Protein AF-A0A6P0RDL8-F1 (afdb_monomer)

pLDDT: mean 87.07, std 11.77, range [29.08, 98.12]

Foldseek 3Di:
DDFDDWDWDKDQLLVLLVCLLLVQEWEFPLDDAAADDQVNLLVLLLCLLVLHAPAAWEKEKAWPVDGLGHTDRQPLHPDHRPDHTMHIYTLPDSNVSNSLCCQQVVRQDPHVPDPGGKWKKFFLVCLVVVNSSPGIDIDGPVPPPVVVVVVVCVVVVRMDTSNCLSDPVSVCCCLPPVPVPDDPVSSVSVVVSSCSNRRNIHTYGYGYNPDDPVVSVVVSQVVCPVPDGRDLQSLLCGQLVVLVANSVVLVVVLCVPPVQLCVLDDSLLLLLLLQLLVLHQSDSVSSNVVSNPDHNVVVVVSSVLSSVLLVVLVCCCVQVQVLVHSVLPLDSLVSSLSSNLVSLCVVVVHDPQLVLLSLLVVLLCLQVVVCPPPNRVSSNVCSVQSSCVSVVNDAHDPSLQPDQLVVGDQLDPSSQSRVQSVLSNLQQAALQQLHRDPQVQWDWAFLQHCVVVVVDPSSVGSLRIHTHHPVLCVVCPNDQLLVSVVNSCVSVVVDVVSSQVNVVSRQQHPQLSVCSNVSNPVSNSVSSSVSSSVVSCVSNVSNHAPVPPPDDDDDDAWEKEAEFCADPPGASLRCCCPACVPVQKDFAFPPAPCLQVDAQQHKYWYAGPPAATFKIWGWHGRFDQDQDPSDDPCVRGRGMTGTPDMDGRSVHAQDPDPVLLVQFPVCPPPPDPVDDCVVHVGMDTGDPSNRCSRHVVPVRD

Sequence (701 aa):
MFLESPEANPKILLDIIKSAVAGKVVIPDFQRSFVWKKDDIQDLLTSLLQGYFIGIFLMLDTPRKNPMFPFRSVEGMTEKPNVTETVTLVLDGQQRITSLYYALYEPNQPLKGAKNPYRFYLVLESVLDNDLESAVIGISERDSRRRKEYDELVKQHKALPFSLLRDSGTFNKWLYREQNIWGDKEQELLVNIYNRLDKFMVPVISLSSETREEDIVNIFERINRTGLSLSLFDLAVAKLYKKGVKLRDLWDKVQNNYQQVTALIKPEFLLRLIALRQGKEPKKGNLLRMTGEIEGELFEKLWHEAVNSIVTAYQRLVNVYGAFDSRWIPYTTLIIPLAALLNKINRVSAGAEAYQKLDCWYWGCILGQRYENAVDSKIYNDFQNIGRWIDNQGNPPEWLQKLSVQSFDLKAETLYKGLMGLIACEGSKDFLTGQPAEINKCQDDHIFPKSRYQKYDFVNSILNRTLISQATNRCKTNKLPADFLDDCLAKHGGNEEQLLETLASHFIDENGYAAMQNNDFISFINSRQKVMQKKLQEIVSLAEPIEQLEAVSEDEVTYWLTPVAANEERSASEQIKFLVGEEKIYAFGDKTPGRKSIKSGDNICFYASGKGIVAHALVKSKPEKSTHPKIFNSDRYPWVFELEKPCLYLDNPVVLDEDLRNKLDAFLGRGDRSTWSWFVQVTRKISANDFIVLTRDFYKV

Mean predicted aligned error: 16.88 Å

Nearest PDB structures (foldseek):
  6gv1-assembly1_A  TM=1.331E-01  e=5.893E+00  Escherichia coli K-12

Secondary structure (DSSP, 8-state):
-PPPPPEEEEEEHHHHHHHHHTTSEEEETTSPPP---HHHHHHHHHHHHHT-----EEEEEEETTS-SS-EEPPTT--SPP--SSEEEEEEE-HHHHHHHHHHHH--S-PPTT-SS-EEEEEEHHHHHTT--SSSEEEEETT-HHHHHHHHHHHHTTSEEEGGGGSSHHHHHHIIIIII----HHHHHHHHHHHHHHHT-EEEEEEEPTTS-HHHHHHHHHHHTTSSSPPPHHHHHHHHHHTTT--HHHHHHHHHHH-HHHHTT--THHHHHHHHHHTT----HHHHHHHHHHS-HHHHHHHHHHHHHHHHHHHHHHHHTS---SGGG-S-GGGHHHHHHHHHHHHHTT--HHHHHHHHHHHHHHHHTTTTSSSHHHHHHHHHHHHHHHHTTSSPPPHHHHT--GGGS-TTSGGGHHHHHHHHHHTT-B-TTT-SBP-GGG-EEEESS-HHHHTTSTTTTSGGGEEEE-HHHHHHHTT--HHHHHHHHHHHTTT-HHHHHHHHHTTT--HHHHHHHHTT-HHHHHHHHHHHHHHHHHHHHGGGS-GGGG---S-----EEEEEE---SS--HHHHHIIIIIIS-EEEE-TT-TTTTT--TT-EEEEEETTTEEEEEEEE-S--EE---TTSTTTTT--EEEEEEEEEE-SSS-B---HHHHTT-GGGTT-S--S--HHHHSS-EEE-HHHHHHHTTTTT--

Radius of gyration: 38.35 Å; Cα contacts (8 Å, |Δi|>4): 1085; chains: 1; bounding box: 101×65×87 Å

Solvent-accessible surface area (backbone atoms only — not comparable to full-atom values): 38273 Å² total; per-residue (Å²): 132,82,79,79,79,71,50,76,48,71,39,46,50,53,58,52,46,54,31,31,75,54,34,36,32,30,32,38,60,38,54,78,75,78,68,64,42,68,66,60,42,35,54,50,55,33,32,38,68,72,69,50,88,87,64,63,31,33,33,35,50,33,42,59,91,67,43,90,60,63,64,38,68,50,76,67,62,87,76,77,57,82,60,88,56,64,30,32,34,40,74,37,50,56,64,60,50,37,42,50,46,40,38,32,66,53,38,97,47,48,44,53,95,46,93,44,25,53,48,35,33,38,35,42,61,34,51,76,71,67,38,50,83,78,12,50,47,73,44,47,70,75,44,60,66,62,47,54,51,49,56,48,31,38,74,68,71,39,31,43,56,36,48,42,69,67,42,69,67,55,34,50,45,42,58,70,70,70,57,79,74,71,53,73,68,57,47,50,52,53,50,51,51,49,45,39,49,64,64,29,67,34,46,28,34,46,46,62,72,82,59,52,66,70,54,52,53,49,52,50,57,59,65,29,68,87,51,88,59,82,51,72,54,32,59,40,34,54,52,28,41,83,46,75,31,62,53,64,64,57,46,53,52,45,43,72,77,36,49,78,58,50,75,60,52,58,77,51,51,46,53,33,39,42,28,47,77,71,76,35,58,48,42,73,70,50,48,52,50,47,44,69,69,53,56,30,72,61,45,53,53,45,47,55,53,30,51,55,23,41,53,53,31,51,50,42,38,32,76,68,47,26,26,74,45,75,86,33,46,75,55,69,72,58,45,42,42,45,11,54,49,51,46,53,41,61,73,70,66,57,58,70,67,40,52,50,51,50,49,20,51,52,52,44,38,54,77,66,53,54,67,80,59,69,45,50,64,49,41,41,51,44,47,53,43,52,47,28,31,52,69,71,59,62,65,63,50,69,75,55,45,69,58,57,60,85,77,57,69,69,56,43,74,85,47,33,34,51,52,51,7,51,35,50,56,57,53,26,25,20,72,48,74,58,41,73,46,63,69,90,68,38,39,86,43,49,65,58,26,52,94,81,42,66,90,42,93,57,45,82,14,48,66,30,46,47,67,32,39,61,69,50,49,68,71,43,69,74,44,53,36,31,66,42,48,53,55,25,30,58,58,47,75,65,35,59,68,62,44,47,57,25,40,41,21,65,40,32,49,72,66,20,49,54,16,30,61,68,60,35,63,67,57,23,39,55,38,25,46,52,49,48,40,51,56,51,39,66,49,37,47,82,33,46,53,80,64,69,79,80,77,82,80,95,68,88,71,48,30,36,42,33,53,41,72,59,58,100,88,39,51,30,62,56,46,43,48,44,35,39,62,73,64,27,30,53,65,35,39,93,81,52,55,66,50,85,74,47,41,55,68,18,38,40,33,36,30,28,79,99,57,22,30,32,35,37,31,36,27,60,38,47,50,39,87,47,80,45,98,89,44,85,65,19,89,62,29,27,31,37,27,40,43,41,82,60,48,77,31,74,93,63,42,46,56,80,47,72,74,54,46,72,72,26,68,94,49,64,94,54,91,70,71,88,76,53,64,82,73,53,72,48,46,41,80,49,51,70,65,38,50,36,70,60,52,76,47,70,90,66,87

Structure (mmCIF, N/CA/C/O backbone):
data_AF-A0A6P0RDL8-F1
#
_entry.id   AF-A0A6P0RDL8-F1
#
loop_
_atom_site.group_PDB
_atom_site.id
_atom_site.type_symbol
_atom_site.label_atom_id
_atom_site.label_alt_id
_atom_site.label_comp_id
_atom_site.label_asym_id
_atom_site.label_entity_id
_atom_site.label_seq_id
_atom_site.pdbx_PDB_ins_code
_atom_site.Cartn_x
_atom_site.Cartn_y
_atom_site.Cartn_z
_atom_site.occupancy
_atom_site.B_iso_or_equiv
_atom_site.auth_seq_id
_atom_site.auth_comp_id
_atom_site.auth_asym_id
_atom_site.auth_atom_id
_atom_site.pdbx_PDB_model_num
ATOM 1 N N . MET A 1 1 ? -2.906 25.345 34.191 1.00 40.75 1 MET A N 1
ATOM 2 C CA . MET A 1 1 ? -3.695 24.484 35.092 1.00 40.75 1 MET A CA 1
ATOM 3 C C . MET A 1 1 ? -3.100 23.093 34.988 1.00 40.75 1 MET A C 1
ATOM 5 O O . MET A 1 1 ? -2.951 22.618 33.868 1.00 40.75 1 MET A O 1
ATOM 9 N N . PHE A 1 2 ? -2.622 22.518 36.090 1.00 42.84 2 PHE A N 1
ATOM 10 C CA . PHE A 1 2 ? -2.154 21.130 36.086 1.00 42.84 2 PHE A CA 1
ATOM 11 C C . PHE A 1 2 ? -3.377 20.217 35.941 1.00 42.84 2 PHE A C 1
ATOM 13 O O . PHE A 1 2 ? -4.409 20.512 36.535 1.00 42.84 2 PHE A O 1
ATOM 20 N N . LEU A 1 3 ? -3.279 19.170 35.117 1.00 52.84 3 LEU A N 1
ATOM 21 C CA . LEU A 1 3 ? -4.309 18.132 35.032 1.00 52.84 3 LEU A CA 1
ATOM 22 C C . LEU A 1 3 ? -4.493 17.511 36.418 1.00 52.84 3 LEU A C 1
ATOM 24 O O . LEU A 1 3 ? -3.501 17.115 37.036 1.00 52.84 3 LEU A O 1
ATOM 28 N N . GLU A 1 4 ? -5.735 17.412 36.893 1.00 56.81 4 GLU A N 1
ATOM 29 C CA . GLU A 1 4 ? -6.039 16.545 38.029 1.00 56.81 4 GLU A CA 1
ATOM 30 C C . GLU A 1 4 ? -5.562 15.123 37.718 1.00 56.81 4 GLU A C 1
ATOM 32 O O . GLU A 1 4 ? -5.636 14.648 36.579 1.00 56.81 4 GLU A O 1
ATOM 37 N N . SER A 1 5 ? -5.000 14.462 38.730 1.00 59.75 5 SER A N 1
ATOM 38 C CA . SER A 1 5 ? -4.508 13.099 38.556 1.00 59.75 5 SER A CA 1
ATOM 39 C C . SER A 1 5 ? -5.693 12.170 38.273 1.00 59.75 5 SER A C 1
ATOM 41 O O . SER A 1 5 ? -6.696 12.267 38.975 1.00 59.75 5 SER A O 1
ATOM 43 N N . PRO A 1 6 ? -5.606 11.273 37.275 1.00 65.38 6 PRO A N 1
ATOM 44 C CA . PRO A 1 6 ? -6.712 10.383 36.948 1.00 65.38 6 PRO A CA 1
ATOM 45 C C . PRO A 1 6 ? -7.067 9.481 38.136 1.00 65.38 6 PRO A C 1
ATOM 47 O O . PRO A 1 6 ? -6.185 8.825 38.695 1.00 65.38 6 PRO A O 1
ATOM 50 N N . GLU A 1 7 ? -8.348 9.399 38.488 1.00 67.38 7 GLU A N 1
ATOM 51 C CA . GLU A 1 7 ? -8.821 8.492 39.535 1.00 67.38 7 GLU A CA 1
ATOM 52 C C . GLU A 1 7 ? -9.100 7.098 38.962 1.00 67.38 7 GLU A C 1
ATOM 54 O O . GLU A 1 7 ? -9.824 6.946 37.970 1.00 67.38 7 GLU A O 1
ATOM 59 N N . ALA A 1 8 ? -8.531 6.069 39.595 1.00 76.81 8 ALA A N 1
ATOM 60 C CA . ALA A 1 8 ? -8.768 4.671 39.257 1.00 76.81 8 ALA A CA 1
ATOM 61 C C . ALA A 1 8 ? -9.818 4.076 40.203 1.00 76.81 8 ALA A C 1
ATOM 63 O O . ALA A 1 8 ? -9.516 3.748 41.348 1.00 76.81 8 ALA A O 1
ATOM 64 N N . ASN A 1 9 ? -11.038 3.899 39.700 1.00 87.69 9 ASN A N 1
ATOM 65 C CA . ASN A 1 9 ? -12.157 3.344 40.452 1.00 87.69 9 ASN A CA 1
ATOM 66 C C . ASN A 1 9 ? -12.597 2.016 39.813 1.00 87.69 9 ASN A C 1
ATOM 68 O O . ASN A 1 9 ? -12.957 2.000 38.630 1.00 87.69 9 ASN A O 1
ATOM 72 N N . PRO A 1 10 ? -12.553 0.881 40.534 1.00 91.12 10 PRO A N 1
ATOM 73 C CA . PRO A 1 10 ? -13.005 -0.390 39.984 1.00 91.12 10 PRO A CA 1
ATOM 74 C C . PRO A 1 10 ? -14.516 -0.353 39.717 1.00 91.12 10 PRO A C 1
ATOM 76 O O . PRO A 1 10 ? -15.291 0.147 40.532 1.00 91.12 10 PRO A O 1
ATOM 79 N N . LYS A 1 11 ? -14.942 -0.896 38.573 1.00 94.88 11 LYS A N 1
ATOM 80 C CA . LYS A 1 11 ? -16.361 -1.065 38.218 1.00 94.88 11 LYS A CA 1
ATOM 81 C C . LYS A 1 11 ? -16.639 -2.508 37.815 1.00 94.88 11 LYS A C 1
ATOM 83 O O . LYS A 1 11 ? -15.758 -3.184 37.287 1.00 94.88 11 LYS A O 1
ATOM 88 N N . ILE A 1 12 ? -17.873 -2.961 38.028 1.00 95.75 12 ILE A N 1
ATOM 89 C CA . ILE A 1 12 ? -18.338 -4.263 37.541 1.00 95.75 12 ILE A CA 1
ATOM 90 C C . ILE A 1 12 ? -18.440 -4.212 36.014 1.00 95.75 12 ILE A C 1
ATOM 92 O O . ILE A 1 12 ? -19.086 -3.329 35.445 1.00 95.75 12 ILE A O 1
ATOM 96 N N . LEU A 1 13 ? -17.806 -5.169 35.338 1.00 95.81 13 LEU A N 1
ATOM 97 C CA . LEU A 1 13 ? -17.726 -5.195 33.881 1.00 95.81 13 LEU A CA 1
ATOM 98 C C . LEU A 1 13 ? -19.101 -5.364 33.228 1.00 95.81 13 LEU A C 1
ATOM 100 O O . LEU A 1 13 ? -19.411 -4.640 32.283 1.00 95.81 13 LEU A O 1
ATOM 104 N N . LEU A 1 14 ? -19.953 -6.257 33.745 1.00 94.81 14 LEU A N 1
ATOM 105 C CA . LEU A 1 14 ? -21.312 -6.428 33.216 1.00 94.81 14 LEU A CA 1
ATOM 106 C C . LEU A 1 14 ? -22.147 -5.147 33.309 1.00 94.81 14 LEU A C 1
ATOM 108 O O . LEU A 1 14 ? -22.946 -4.883 32.412 1.00 94.81 14 LEU A O 1
ATOM 112 N N . ASP A 1 15 ? -21.941 -4.313 34.327 1.00 95.25 15 ASP A N 1
ATOM 113 C CA . ASP A 1 15 ? -22.664 -3.046 34.459 1.00 95.25 15 ASP A CA 1
ATOM 114 C C . ASP A 1 15 ? -22.213 -2.013 33.422 1.00 95.25 15 ASP A C 1
ATOM 116 O O . ASP A 1 15 ? -23.034 -1.231 32.931 1.00 95.25 15 ASP A O 1
ATOM 120 N N . ILE A 1 16 ? -20.942 -2.053 33.005 1.00 95.44 16 ILE A N 1
ATOM 121 C CA . ILE A 1 16 ? -20.454 -1.279 31.855 1.00 95.44 16 ILE A CA 1
ATOM 122 C C . ILE A 1 16 ? -21.170 -1.739 30.578 1.00 95.44 16 ILE A C 1
ATOM 124 O O . ILE A 1 16 ? -21.634 -0.897 29.809 1.00 95.44 16 ILE A O 1
ATOM 128 N N . ILE A 1 17 ? -21.322 -3.053 30.363 1.00 94.88 17 ILE A N 1
ATOM 129 C CA . ILE A 1 17 ? -22.024 -3.592 29.184 1.00 94.88 17 ILE A CA 1
ATOM 130 C C . ILE A 1 17 ? -23.507 -3.204 29.197 1.00 94.88 17 ILE A C 1
ATOM 132 O O . ILE A 1 17 ? -24.015 -2.703 28.196 1.00 94.88 17 ILE A O 1
ATOM 136 N N . LYS A 1 18 ? -24.198 -3.358 30.333 1.00 92.75 18 LYS A N 1
ATOM 137 C CA . LYS A 1 18 ? -25.596 -2.918 30.497 1.00 92.75 18 LYS A CA 1
ATOM 138 C C . LYS A 1 18 ? -25.739 -1.415 30.243 1.00 92.75 18 LYS A C 1
ATOM 140 O O . LYS A 1 18 ? -26.684 -0.983 29.589 1.00 92.75 18 LYS A O 1
ATOM 145 N N . SER A 1 19 ? -24.777 -0.615 30.702 1.00 92.31 19 SER A N 1
ATOM 146 C CA . SER A 1 19 ? -24.741 0.829 30.442 1.00 92.31 19 SER A CA 1
ATOM 147 C C . SER A 1 19 ? -24.505 1.152 28.965 1.00 92.31 19 SER A C 1
ATOM 149 O O . SER A 1 19 ? -25.064 2.129 28.468 1.00 92.31 19 SER A O 1
ATOM 151 N N . ALA A 1 20 ? -23.730 0.336 28.247 1.00 92.25 20 ALA A N 1
ATOM 152 C CA . ALA A 1 20 ? -23.558 0.469 26.803 1.00 92.25 20 ALA A CA 1
ATOM 153 C C . ALA A 1 20 ? -24.853 0.149 26.046 1.00 92.25 20 ALA A C 1
ATOM 155 O O . ALA A 1 20 ? -25.253 0.918 25.178 1.00 92.25 20 ALA A O 1
ATOM 156 N N . VAL A 1 21 ? -25.557 -0.918 26.439 1.00 90.06 21 VAL A N 1
ATOM 157 C CA . VAL A 1 21 ? -26.873 -1.292 25.883 1.00 90.06 21 VAL A CA 1
ATOM 158 C C . VAL A 1 21 ? -27.915 -0.203 26.141 1.00 90.06 21 VAL A C 1
ATOM 160 O O . VAL A 1 21 ? -28.680 0.146 25.250 1.00 90.06 21 VAL A O 1
ATOM 163 N N . ALA A 1 22 ? -27.898 0.412 27.326 1.00 88.38 22 ALA A N 1
ATOM 164 C CA . ALA A 1 22 ? -28.739 1.568 27.642 1.00 88.38 22 ALA A CA 1
ATOM 165 C C . ALA A 1 22 ? -28.315 2.861 26.907 1.00 88.38 22 ALA A C 1
ATOM 167 O O . ALA A 1 22 ? -28.977 3.895 27.034 1.00 88.38 22 ALA A O 1
ATOM 168 N N . GLY A 1 23 ? -27.196 2.840 26.176 1.00 87.12 23 GLY A N 1
ATOM 169 C CA . GLY A 1 23 ? -26.642 3.985 25.459 1.00 87.12 23 GLY A CA 1
ATOM 170 C C . GLY A 1 23 ? -25.996 5.057 26.348 1.00 87.12 23 GLY A C 1
ATOM 171 O O . GLY A 1 23 ? -25.770 6.174 25.889 1.00 87.12 23 GLY A O 1
ATOM 172 N N . LYS A 1 24 ? -25.705 4.744 27.617 1.00 89.81 24 LYS A N 1
ATOM 173 C CA . LYS A 1 24 ? -24.939 5.616 28.528 1.00 89.81 24 LYS A CA 1
ATOM 174 C C . LYS A 1 24 ? -23.443 5.551 28.244 1.00 89.81 24 LYS A C 1
ATOM 176 O O . LYS A 1 24 ? -22.762 6.559 28.363 1.00 89.81 24 LYS A O 1
ATOM 181 N N . VAL A 1 25 ? -22.946 4.372 27.873 1.00 92.31 25 VAL A N 1
ATOM 182 C CA . VAL A 1 25 ? -21.548 4.144 27.490 1.00 92.31 25 VAL A CA 1
ATOM 183 C C . VAL A 1 25 ? -21.471 4.050 25.970 1.00 92.31 25 VAL A C 1
ATOM 185 O O . VAL A 1 25 ? -22.158 3.235 25.358 1.00 92.31 25 VAL A O 1
ATOM 188 N N . VAL A 1 26 ? -20.650 4.894 25.355 1.00 91.56 26 VAL A N 1
ATOM 189 C CA . VAL A 1 26 ? -20.563 5.053 23.897 1.00 91.56 26 VAL A CA 1
ATOM 190 C C . VAL A 1 26 ? -19.107 5.052 23.438 1.00 91.56 26 VAL A C 1
ATOM 192 O O . VAL A 1 26 ? -18.182 5.247 24.228 1.00 91.56 26 VAL A O 1
ATOM 195 N N . ILE A 1 27 ? -18.892 4.822 22.148 1.00 90.88 27 ILE A N 1
ATOM 196 C CA . ILE A 1 27 ? -17.561 4.739 21.548 1.00 90.88 27 ILE A CA 1
ATOM 197 C C . ILE A 1 27 ? -17.291 6.029 20.772 1.00 90.88 27 ILE A C 1
ATOM 199 O O . ILE A 1 27 ? -18.092 6.369 19.904 1.00 90.88 27 ILE A O 1
ATOM 203 N N . PRO A 1 28 ? -16.184 6.748 21.016 1.00 86.94 28 PRO A N 1
ATOM 204 C CA . PRO A 1 28 ? -15.818 7.885 20.184 1.00 86.94 28 PRO A CA 1
ATOM 205 C C . PRO A 1 28 ? -15.638 7.490 18.715 1.00 86.94 28 PRO A C 1
ATOM 207 O O . PRO A 1 28 ? -14.989 6.489 18.409 1.00 86.94 28 PRO A O 1
ATOM 210 N N . ASP A 1 29 ? -16.122 8.310 17.785 1.00 81.69 29 ASP A N 1
ATOM 211 C CA . ASP A 1 29 ? -16.063 8.007 16.346 1.00 81.69 29 ASP A CA 1
ATOM 212 C C . ASP A 1 29 ? -14.636 7.977 15.801 1.00 81.69 29 ASP A C 1
ATOM 214 O O . ASP A 1 29 ? -14.350 7.314 14.800 1.00 81.69 29 ASP A O 1
ATOM 218 N N . PHE A 1 30 ? -13.703 8.661 16.463 1.00 74.62 30 PHE A N 1
ATOM 219 C CA . PHE A 1 30 ? -12.294 8.601 16.095 1.00 74.62 30 PHE A CA 1
ATOM 220 C C . PHE A 1 30 ? -11.664 7.241 16.407 1.00 74.62 30 PHE A C 1
ATOM 222 O O . PHE A 1 30 ? -10.607 6.931 15.873 1.00 74.62 30 PHE A O 1
ATOM 229 N N . GLN A 1 31 ? -12.295 6.383 17.209 1.00 77.12 31 GLN A N 1
ATOM 230 C CA . GLN A 1 31 ? -11.816 5.018 17.371 1.00 77.12 31 GLN A CA 1
ATOM 231 C C . GLN A 1 31 ? -12.165 4.156 16.171 1.00 77.12 31 GLN A C 1
ATOM 233 O O . GLN A 1 31 ? -13.268 4.218 15.628 1.00 77.12 31 GLN A O 1
ATOM 238 N N . ARG A 1 32 ? -11.221 3.291 15.797 1.00 77.50 32 ARG A N 1
ATOM 239 C CA . ARG A 1 32 ? -11.425 2.269 14.769 1.00 77.50 32 ARG A CA 1
ATOM 240 C C . ARG A 1 32 ? -12.656 1.402 15.055 1.00 77.50 32 ARG A C 1
ATOM 242 O O . ARG A 1 32 ? -12.983 1.158 16.218 1.00 77.50 32 ARG A O 1
ATOM 249 N N . SER A 1 33 ? -13.251 0.862 13.995 1.00 83.56 33 SER A N 1
ATOM 250 C CA . SER A 1 33 ? -14.282 -0.180 14.073 1.00 83.56 33 SER A CA 1
ATOM 251 C C . SER A 1 33 ? -13.797 -1.417 14.834 1.00 83.56 33 SER A C 1
ATOM 253 O O . SER A 1 33 ? -12.595 -1.605 15.056 1.00 83.56 33 SER A O 1
ATOM 255 N N . PHE A 1 34 ? -14.727 -2.270 15.245 1.00 89.62 34 PHE A N 1
ATOM 256 C CA . PHE A 1 34 ? -14.414 -3.525 15.911 1.00 89.62 34 PHE A CA 1
ATOM 257 C C . PHE A 1 34 ? -13.560 -4.427 15.003 1.00 89.62 34 PHE A C 1
ATOM 259 O O . PHE A 1 34 ? -13.826 -4.564 13.807 1.00 89.62 34 PHE A O 1
ATOM 266 N N . VAL A 1 35 ? -12.468 -4.987 15.538 1.00 88.69 35 VAL A N 1
ATOM 267 C CA . VAL A 1 35 ? -11.503 -5.768 14.741 1.00 88.69 35 VAL A CA 1
ATOM 268 C C . VAL A 1 35 ? -11.193 -7.159 15.270 1.00 88.69 35 VAL A C 1
ATOM 270 O O . VAL A 1 35 ? -10.501 -7.898 14.569 1.00 88.69 35 VAL A O 1
ATOM 273 N N . TRP A 1 36 ? -11.663 -7.500 16.466 1.00 92.19 36 TRP A N 1
ATOM 274 C CA . TRP A 1 36 ? -11.439 -8.814 17.059 1.00 92.19 36 TRP A CA 1
ATOM 275 C C . TRP A 1 36 ? -12.209 -9.902 16.306 1.00 92.19 36 TRP A C 1
ATOM 277 O O . TRP A 1 36 ? -13.347 -9.715 15.864 1.00 92.19 36 TRP A O 1
ATOM 287 N N . LYS A 1 37 ? -11.534 -11.032 16.111 1.00 95.12 37 LYS A N 1
ATOM 288 C CA . LYS A 1 37 ? -12.051 -12.241 15.476 1.00 95.12 37 LYS A CA 1
ATOM 289 C C . LYS A 1 37 ? -12.641 -13.166 16.541 1.00 95.12 37 LYS A C 1
ATOM 291 O O . LYS A 1 37 ? -12.561 -12.906 17.734 1.00 95.12 37 LYS A O 1
ATOM 296 N N . LYS A 1 38 ? -13.224 -14.278 16.088 1.00 95.19 38 LYS A N 1
ATOM 297 C CA . LYS A 1 38 ? -13.817 -15.308 16.953 1.00 95.19 38 LYS A CA 1
ATOM 298 C C . LYS A 1 38 ? -12.859 -15.755 18.070 1.00 95.19 38 LYS A C 1
ATOM 300 O O . LYS A 1 38 ? -13.291 -15.803 19.214 1.00 95.19 38 LYS A O 1
ATOM 305 N N . ASP A 1 39 ? -11.601 -16.055 17.741 1.00 95.06 39 ASP A N 1
ATOM 306 C CA . ASP A 1 39 ? -10.631 -16.570 18.720 1.00 95.06 39 ASP A CA 1
ATOM 307 C C . ASP A 1 39 ? -10.308 -15.522 19.804 1.00 95.06 39 ASP A C 1
ATOM 309 O O . ASP A 1 39 ? -10.389 -15.840 20.982 1.00 95.06 39 ASP A O 1
ATOM 313 N N . ASP A 1 40 ? -10.125 -14.244 19.434 1.00 95.69 40 ASP A N 1
ATOM 314 C CA . ASP A 1 40 ? -9.903 -13.149 20.398 1.00 95.69 40 ASP A CA 1
ATOM 315 C C . ASP A 1 40 ? -11.061 -13.019 21.418 1.00 95.69 40 ASP A C 1
ATOM 317 O O . ASP A 1 40 ? -10.856 -12.701 22.591 1.00 95.69 40 ASP A O 1
ATOM 321 N N . ILE A 1 41 ? -12.304 -13.257 20.973 1.00 97.12 41 ILE A N 1
ATOM 322 C CA . ILE A 1 41 ? -13.484 -13.247 21.850 1.00 97.12 41 ILE A CA 1
ATOM 323 C C . ILE A 1 41 ? -13.483 -14.475 22.767 1.00 97.12 41 ILE A C 1
ATOM 325 O O . ILE A 1 41 ? -13.777 -14.335 23.952 1.00 97.12 41 ILE A O 1
ATOM 329 N N . GLN A 1 42 ? -13.145 -15.663 22.250 1.00 97.19 42 GLN A N 1
ATOM 330 C CA . GLN A 1 42 ? -13.045 -16.879 23.067 1.00 97.19 42 GLN A CA 1
ATOM 331 C C . GLN A 1 42 ? -11.985 -16.729 24.165 1.00 97.19 42 GLN A C 1
ATOM 333 O O . GLN A 1 42 ? -12.265 -17.060 25.316 1.00 97.19 42 GLN A O 1
ATOM 338 N N . ASP A 1 43 ? -10.827 -16.152 23.845 1.00 96.75 43 ASP A N 1
ATOM 339 C CA . ASP A 1 43 ? -9.740 -15.921 24.802 1.00 96.75 43 ASP A CA 1
ATOM 340 C C . ASP A 1 43 ? -10.154 -14.935 25.907 1.00 96.75 43 ASP A C 1
ATOM 342 O O . ASP A 1 43 ? -9.864 -15.146 27.089 1.00 96.75 43 ASP A O 1
ATOM 346 N N . LEU A 1 44 ? -10.895 -13.877 25.551 1.00 96.88 44 LEU A N 1
ATOM 347 C CA . LEU A 1 44 ? -11.447 -12.935 26.527 1.00 96.88 44 LEU A CA 1
ATOM 348 C C . LEU A 1 44 ? -12.449 -13.606 27.467 1.00 96.88 44 LEU A C 1
ATOM 350 O O . LEU A 1 44 ? -12.364 -13.425 28.679 1.00 96.88 44 LEU A O 1
ATOM 354 N N . LEU A 1 45 ? -13.409 -14.354 26.920 1.00 97.31 45 LEU A N 1
ATOM 355 C CA . LEU A 1 45 ? -14.415 -15.054 27.719 1.00 97.31 45 LEU A CA 1
ATOM 356 C C . LEU A 1 45 ? -13.759 -16.085 28.646 1.00 97.31 45 LEU A C 1
ATOM 358 O O . LEU A 1 45 ? -14.111 -16.158 29.819 1.00 97.31 45 LEU A O 1
ATOM 362 N N . THR A 1 46 ? -12.758 -16.813 28.154 1.00 96.38 46 THR A N 1
ATOM 363 C CA . THR A 1 46 ? -11.970 -17.770 28.944 1.00 96.38 46 THR A CA 1
ATOM 364 C C . THR A 1 46 ? -11.241 -17.070 30.091 1.00 96.38 46 THR A C 1
ATOM 366 O O . THR A 1 46 ? -11.375 -17.473 31.247 1.00 96.38 46 THR A O 1
ATOM 369 N N . SER A 1 47 ? -10.579 -15.943 29.807 1.00 95.94 47 SER A N 1
ATOM 370 C CA . SER A 1 47 ? -9.901 -15.120 30.818 1.00 95.94 47 SER A CA 1
ATOM 371 C C . SER A 1 47 ? -10.853 -14.642 31.921 1.00 95.94 47 SER A C 1
ATOM 373 O O . SER A 1 47 ? -10.489 -14.643 33.096 1.00 95.94 47 SER A O 1
ATOM 375 N N . LEU A 1 48 ? -12.088 -14.265 31.569 1.00 95.31 48 LEU A N 1
ATOM 376 C CA . LEU A 1 48 ? -13.113 -13.858 32.539 1.00 95.31 48 LEU A CA 1
ATOM 377 C C . LEU A 1 48 ? -13.519 -15.010 33.463 1.00 95.31 48 LEU A C 1
ATOM 379 O O . LEU A 1 48 ? -13.610 -14.821 34.675 1.00 95.31 48 LEU A O 1
ATOM 383 N N . LEU A 1 49 ? -13.720 -16.208 32.911 1.00 93.69 49 LEU A N 1
ATOM 384 C CA . LEU A 1 49 ? -14.064 -17.404 33.688 1.00 93.69 49 LEU A CA 1
ATOM 385 C C . LEU A 1 49 ? -12.910 -17.847 34.601 1.00 93.69 49 LEU A C 1
ATOM 387 O O . LEU A 1 49 ? -13.140 -18.334 35.710 1.00 93.69 49 LEU A O 1
ATOM 391 N N . GLN A 1 50 ? -11.667 -17.653 34.160 1.00 92.50 50 GLN A N 1
ATOM 392 C CA . GLN A 1 50 ? -10.459 -17.936 34.939 1.00 92.50 50 GLN A CA 1
ATOM 393 C C . GLN A 1 50 ? -10.141 -16.850 35.981 1.00 92.50 50 GLN A C 1
ATOM 395 O O . GLN A 1 50 ? -9.350 -17.091 36.891 1.00 92.50 50 GLN A O 1
ATOM 400 N N . GLY A 1 51 ? -10.769 -15.673 35.896 1.00 90.62 51 GLY A N 1
ATOM 401 C CA . GLY A 1 51 ? -10.497 -14.551 36.798 1.00 90.62 51 GLY A CA 1
ATOM 402 C C . GLY A 1 51 ? -9.224 -13.768 36.450 1.00 90.62 51 GLY A C 1
ATOM 403 O O . GLY A 1 51 ? -8.684 -13.062 37.301 1.00 90.62 51 GLY A O 1
ATOM 404 N N . TYR A 1 52 ? -8.711 -13.901 35.226 1.00 92.75 52 TYR A N 1
ATOM 405 C CA . TYR A 1 52 ? -7.478 -13.249 34.792 1.00 92.75 52 TYR A CA 1
ATOM 406 C C . TYR A 1 52 ? -7.670 -11.763 34.511 1.00 92.75 52 TYR A C 1
ATOM 408 O O . TYR A 1 52 ? -8.717 -11.319 34.049 1.00 92.75 52 TYR A O 1
ATOM 416 N N . PHE A 1 53 ? -6.621 -10.978 34.759 1.00 89.38 53 PHE A N 1
ATOM 417 C CA . PHE A 1 53 ? -6.623 -9.547 34.486 1.00 89.38 53 PHE A CA 1
ATOM 418 C C . PHE A 1 53 ? -6.783 -9.269 32.984 1.00 89.38 53 PHE A C 1
ATOM 420 O O . PHE A 1 53 ? -5.904 -9.585 32.189 1.00 89.38 53 PHE A O 1
ATOM 427 N N . ILE A 1 54 ? -7.880 -8.607 32.605 1.00 92.31 54 ILE A N 1
ATOM 428 C CA . ILE A 1 54 ? -8.191 -8.285 31.201 1.00 92.31 54 ILE A CA 1
ATOM 429 C C . ILE A 1 54 ? -7.771 -6.866 30.792 1.00 92.31 54 ILE A C 1
ATOM 431 O O . ILE A 1 54 ? -8.240 -6.358 29.772 1.00 92.31 54 ILE A O 1
ATOM 435 N N . GLY A 1 55 ? -6.950 -6.184 31.594 1.00 87.88 55 GLY A N 1
ATOM 436 C CA . GLY A 1 55 ? -6.547 -4.796 31.362 1.00 87.88 55 GLY A CA 1
ATOM 437 C C . GLY A 1 55 ? -7.398 -3.755 32.099 1.00 87.88 55 GLY A C 1
ATOM 438 O O . GLY A 1 55 ? -8.332 -4.071 32.832 1.00 87.88 55 GLY A O 1
ATOM 439 N N . ILE A 1 56 ? -7.080 -2.485 31.856 1.00 88.50 56 ILE A N 1
ATOM 440 C CA . ILE A 1 56 ? -7.786 -1.314 32.401 1.00 88.50 56 ILE A CA 1
ATOM 441 C C . ILE A 1 56 ? -8.793 -0.757 31.391 1.00 88.50 56 ILE A C 1
ATOM 443 O O . ILE A 1 56 ? -8.698 -1.069 30.207 1.00 88.50 56 ILE A O 1
ATOM 447 N N . PHE A 1 57 ? -9.726 0.080 31.832 1.00 90.31 57 PHE A N 1
ATOM 448 C CA . PHE A 1 57 ? -10.578 0.891 30.961 1.00 90.31 57 PHE A CA 1
ATOM 449 C C . PHE A 1 57 ? -10.267 2.365 31.179 1.00 90.31 57 PHE A C 1
ATOM 451 O O . PHE A 1 57 ? -10.121 2.799 32.318 1.00 90.31 57 PHE A O 1
ATOM 458 N N . LEU A 1 58 ? -10.199 3.137 30.097 1.00 88.94 58 LEU A N 1
ATOM 459 C CA . LEU A 1 58 ? -10.119 4.594 30.169 1.00 88.94 58 LEU A CA 1
ATOM 460 C C . LEU A 1 58 ? -11.454 5.165 29.701 1.00 88.94 58 LEU A C 1
ATOM 462 O O . LEU A 1 58 ? -11.908 4.835 28.606 1.00 88.94 58 LEU A O 1
ATOM 466 N N . MET A 1 59 ? -12.076 6.007 30.516 1.00 91.19 59 MET A N 1
ATOM 467 C CA . MET A 1 59 ? -13.397 6.570 30.254 1.00 91.19 59 MET A CA 1
ATOM 468 C C . MET A 1 59 ? -13.407 8.086 30.454 1.00 91.19 59 MET A C 1
ATOM 470 O O . MET A 1 59 ? -12.628 8.614 31.243 1.00 91.19 59 MET A O 1
ATOM 474 N N . LEU A 1 60 ? -14.282 8.781 29.730 1.00 89.12 60 LEU A N 1
ATOM 475 C CA . LEU A 1 60 ? -14.458 10.231 29.810 1.00 89.12 60 LEU A CA 1
ATOM 476 C C . LEU A 1 60 ? -15.945 10.572 29.794 1.00 89.12 60 LEU A C 1
ATOM 478 O O . LEU A 1 60 ? -16.635 10.272 28.821 1.00 89.12 60 LEU A O 1
ATOM 482 N N . ASP A 1 61 ? -16.425 11.238 30.836 1.00 87.88 61 ASP A N 1
ATOM 483 C CA . ASP A 1 61 ? -17.802 11.723 30.877 1.00 87.88 61 ASP A CA 1
ATOM 484 C C . ASP A 1 61 ? -17.933 13.035 30.098 1.00 87.88 61 ASP A C 1
ATOM 486 O O . ASP A 1 61 ? -17.103 13.940 30.201 1.00 87.88 61 ASP A O 1
ATOM 490 N N . THR A 1 62 ? -18.979 13.139 29.278 1.00 85.38 62 THR A N 1
ATOM 491 C CA . THR A 1 62 ? -19.215 14.316 28.441 1.00 85.38 62 THR A CA 1
ATOM 492 C C . THR A 1 62 ? -20.710 14.632 28.300 1.00 85.38 62 THR A C 1
ATOM 494 O O . THR A 1 62 ? -21.543 13.715 28.292 1.00 85.38 62 THR A O 1
ATOM 497 N N . PRO A 1 63 ? -21.099 15.917 28.182 1.00 85.94 63 PRO A N 1
ATOM 498 C CA . PRO A 1 63 ? -22.484 16.287 27.911 1.00 85.94 63 PRO A CA 1
ATOM 499 C C . PRO A 1 63 ? -22.956 15.727 26.566 1.00 85.94 63 PRO A C 1
ATOM 501 O O . PRO A 1 63 ? -22.319 15.932 25.537 1.00 85.94 63 PRO A O 1
ATOM 504 N N . ARG A 1 64 ? -24.127 15.085 26.525 1.00 81.38 64 ARG A N 1
ATOM 505 C CA . ARG A 1 64 ? -24.661 14.479 25.294 1.00 81.38 64 ARG A CA 1
ATOM 506 C C . ARG A 1 64 ? -24.968 15.510 24.205 1.00 81.38 64 ARG A C 1
ATOM 508 O O . ARG A 1 64 ? -24.816 15.213 23.024 1.00 81.38 64 ARG A O 1
ATOM 515 N N . LYS A 1 65 ? -25.445 16.701 24.587 1.00 79.94 65 LYS A N 1
ATOM 516 C CA . LYS A 1 65 ? -25.838 17.765 23.641 1.00 79.94 65 LYS A CA 1
ATOM 517 C C . LYS A 1 65 ? -24.645 18.427 22.953 1.00 79.94 65 LYS A C 1
ATOM 519 O O . LYS A 1 65 ? -24.793 18.910 21.837 1.00 79.94 65 LYS A O 1
ATOM 524 N N . ASN A 1 66 ? -23.495 18.458 23.619 1.00 77.75 66 ASN A N 1
ATOM 525 C CA . ASN A 1 66 ? -22.264 19.036 23.098 1.00 77.75 66 ASN A CA 1
ATOM 526 C C . ASN A 1 66 ? -21.081 18.169 23.547 1.00 77.75 66 ASN A C 1
ATOM 528 O O . ASN A 1 66 ? -20.348 18.557 24.461 1.00 77.75 66 ASN A O 1
ATOM 532 N N . PRO A 1 67 ? -20.957 16.954 22.989 1.00 79.44 67 PRO A N 1
ATOM 533 C CA . PRO A 1 67 ? -19.928 16.034 23.423 1.00 79.44 67 PRO A CA 1
ATOM 534 C C . PRO A 1 67 ? -18.566 16.534 22.950 1.00 79.44 67 PRO A C 1
ATOM 536 O O . PRO A 1 67 ? -18.430 17.066 21.848 1.00 79.44 67 PRO A O 1
ATOM 539 N N . MET A 1 68 ? -17.539 16.317 23.769 1.00 75.31 68 MET A N 1
ATOM 540 C CA . MET A 1 68 ? -16.164 16.706 23.440 1.00 75.31 68 MET A CA 1
ATOM 541 C C . MET A 1 68 ? -15.677 16.051 22.139 1.00 75.31 68 MET A C 1
ATOM 543 O O . MET A 1 68 ? -14.942 16.659 21.358 1.00 75.31 68 MET A O 1
ATOM 547 N N . PHE A 1 69 ? -16.141 14.825 21.883 1.00 79.19 69 PHE A N 1
ATOM 548 C CA . PHE A 1 69 ? -15.915 14.108 20.640 1.00 79.19 69 PHE A CA 1
ATOM 549 C C . PHE A 1 69 ? -17.223 13.526 20.101 1.00 79.19 69 PHE A C 1
ATOM 551 O O . PHE A 1 69 ? -18.080 13.119 20.889 1.00 79.19 69 PHE A O 1
ATOM 558 N N . PRO A 1 70 ? -17.369 13.417 18.772 1.00 79.50 70 PRO A N 1
ATOM 559 C CA . PRO A 1 70 ? -18.406 12.578 18.182 1.00 79.50 70 PRO A CA 1
ATOM 560 C C . PRO A 1 70 ? -18.323 11.151 18.700 1.00 79.50 70 PRO A C 1
ATOM 562 O O . PRO A 1 70 ? -17.233 10.642 18.980 1.00 79.50 70 PRO A O 1
ATOM 565 N N . PHE A 1 71 ? -19.473 10.499 18.782 1.00 87.19 71 PHE A N 1
ATOM 566 C CA . PHE A 1 71 ? -19.573 9.141 19.278 1.00 87.19 71 PHE A CA 1
ATOM 567 C C . PHE A 1 71 ? -20.661 8.354 18.556 1.00 87.19 71 PHE A C 1
ATOM 569 O O . PHE A 1 71 ? -21.660 8.898 18.079 1.00 87.19 71 PHE A O 1
ATOM 576 N N . ARG A 1 72 ? -20.487 7.039 18.595 1.00 86.81 72 ARG A N 1
ATOM 577 C CA . ARG A 1 72 ? -21.401 6.017 18.103 1.00 86.81 72 ARG A CA 1
ATOM 578 C C . ARG A 1 72 ? -21.720 5.024 19.212 1.00 86.81 72 ARG A C 1
ATOM 580 O O . ARG A 1 72 ? -20.985 4.894 20.194 1.00 86.81 72 ARG A O 1
ATOM 587 N N . SER A 1 73 ? -22.817 4.297 19.042 1.00 89.94 73 SER A N 1
ATOM 588 C CA . SER A 1 73 ? -23.109 3.130 19.875 1.00 89.94 73 SER A CA 1
ATOM 589 C C . SER A 1 73 ? -22.042 2.048 19.685 1.00 89.94 73 SER A C 1
ATOM 591 O O . SER A 1 73 ? -21.312 2.036 18.687 1.00 89.94 73 SER A O 1
ATOM 593 N N . VAL A 1 74 ? -21.968 1.118 20.637 1.00 90.69 74 VAL A N 1
ATOM 594 C CA . VAL A 1 74 ? -21.179 -0.107 20.469 1.00 90.69 74 VAL A CA 1
ATOM 595 C C . VAL A 1 74 ? -21.639 -0.831 19.200 1.00 90.69 74 VAL A C 1
ATOM 597 O O . VAL A 1 74 ? -22.826 -0.868 18.872 1.00 90.69 74 VAL A O 1
ATOM 600 N N . GLU A 1 75 ? -20.681 -1.364 18.448 1.00 89.00 75 GLU A N 1
ATOM 601 C CA . GLU A 1 75 ? -20.948 -2.013 17.166 1.00 89.00 75 GLU A CA 1
ATOM 602 C C . GLU A 1 75 ? -21.912 -3.201 17.337 1.00 89.00 75 GLU A C 1
ATOM 604 O O . GLU A 1 75 ? -21.812 -3.943 18.310 1.00 89.00 75 GLU A O 1
ATOM 609 N N . GLY A 1 76 ? -22.858 -3.383 16.409 1.00 85.44 76 GLY A N 1
ATOM 610 C CA . GLY A 1 76 ? -23.928 -4.383 16.530 1.00 85.44 76 GLY A CA 1
ATOM 611 C C . GLY A 1 76 ? -25.180 -3.916 17.280 1.00 85.44 76 GLY A C 1
ATOM 612 O O . GLY A 1 76 ? -26.153 -4.667 17.339 1.00 85.44 76 GLY A O 1
ATOM 613 N N . MET A 1 77 ? -25.196 -2.709 17.853 1.00 85.81 77 MET A N 1
ATOM 614 C CA . MET A 1 77 ? -26.405 -2.122 18.444 1.00 85.81 77 MET A CA 1
ATOM 615 C C . MET A 1 77 ? -27.213 -1.356 17.392 1.00 85.81 77 MET A C 1
ATOM 617 O O . MET A 1 77 ? -26.688 -0.473 16.715 1.00 85.81 77 MET A O 1
ATOM 621 N N . THR A 1 78 ? -28.503 -1.671 17.272 1.00 66.81 78 THR A N 1
ATOM 622 C CA . THR A 1 78 ? -29.434 -1.005 16.342 1.00 66.81 78 THR A CA 1
ATOM 623 C C . THR A 1 78 ? -30.225 0.129 16.989 1.00 66.81 78 THR A C 1
ATOM 625 O O . THR A 1 78 ? -30.712 1.016 16.289 1.00 66.81 78 THR A O 1
ATOM 628 N N . GLU A 1 79 ? -30.357 0.130 18.316 1.00 61.41 79 GLU A N 1
ATOM 629 C CA . GLU A 1 79 ? -31.120 1.146 19.040 1.00 61.41 79 GLU A CA 1
ATOM 630 C C . GLU A 1 79 ? -30.271 2.385 19.345 1.00 61.41 79 GLU A C 1
ATOM 632 O O . GLU A 1 79 ? -29.105 2.306 19.747 1.00 61.41 79 GLU A O 1
ATOM 637 N N . LYS A 1 80 ? -30.865 3.567 19.137 1.00 57.38 80 LYS A N 1
ATOM 638 C CA . LYS A 1 80 ? -30.230 4.836 19.503 1.00 57.38 80 LYS A CA 1
ATOM 639 C C . LYS A 1 80 ? -30.341 5.039 21.020 1.00 57.38 80 LYS A C 1
ATOM 641 O O . LYS A 1 80 ? -31.420 4.829 21.568 1.00 57.38 80 LYS A O 1
ATOM 646 N N . PRO A 1 81 ? -29.281 5.529 21.687 1.00 57.34 81 PRO A N 1
ATOM 647 C CA . PRO A 1 81 ? -29.292 5.819 23.117 1.00 57.34 81 PRO A CA 1
ATOM 648 C C . PRO A 1 81 ? -30.505 6.647 23.556 1.00 57.34 81 PRO A C 1
ATOM 650 O O . PRO A 1 81 ? -30.762 7.705 22.973 1.00 57.34 81 PRO A O 1
ATOM 653 N N . ASN A 1 82 ? -31.188 6.243 24.631 1.00 58.16 82 ASN A N 1
ATOM 654 C CA . ASN A 1 82 ? -32.392 6.918 25.146 1.00 58.16 82 ASN A CA 1
ATOM 655 C C . ASN A 1 82 ? -32.109 7.881 26.331 1.00 58.16 82 ASN A C 1
ATOM 657 O O . ASN A 1 82 ? -33.011 8.272 27.061 1.00 58.16 82 ASN A O 1
ATOM 661 N N . VAL A 1 83 ? -30.839 8.249 26.560 1.00 60.22 83 VAL A N 1
ATOM 662 C CA . VAL A 1 83 ? -30.371 8.974 27.767 1.00 60.22 83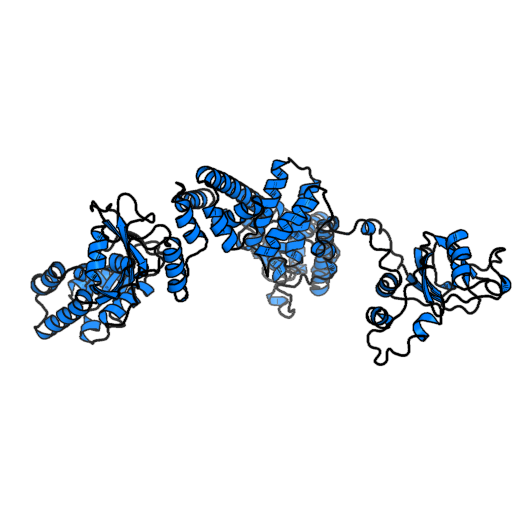 VAL A CA 1
ATOM 663 C C . VAL A 1 83 ? -30.203 10.478 27.523 1.00 60.22 83 VAL A C 1
ATOM 665 O O . VAL A 1 83 ? -29.546 10.874 26.573 1.00 60.22 83 VAL A O 1
ATOM 668 N N . THR A 1 84 ? -30.737 11.354 28.366 1.00 61.81 84 THR A N 1
ATOM 669 C CA . THR A 1 84 ? -30.967 12.761 27.984 1.00 61.81 84 THR A CA 1
ATOM 670 C C . THR A 1 84 ? -29.831 13.760 28.251 1.00 61.81 84 THR A C 1
ATOM 672 O O . THR A 1 84 ? -29.821 14.797 27.586 1.00 61.81 84 THR A O 1
ATOM 675 N N . GLU A 1 85 ? -28.865 13.492 29.143 1.00 76.75 85 GLU A N 1
ATOM 676 C CA . GLU A 1 85 ? -27.950 14.555 29.626 1.00 76.75 85 GLU A CA 1
ATOM 677 C C . GLU A 1 85 ? -26.448 14.269 29.484 1.00 76.75 85 GLU A C 1
ATOM 679 O O . GLU A 1 85 ? -25.764 15.033 28.801 1.00 76.75 85 GLU A O 1
ATOM 684 N N . THR A 1 86 ? -25.922 13.182 30.053 1.00 85.62 86 THR A N 1
ATOM 685 C CA . THR A 1 86 ? -24.489 12.827 30.007 1.00 85.62 86 THR A CA 1
ATOM 686 C C . THR A 1 86 ? -24.261 11.438 29.414 1.00 85.62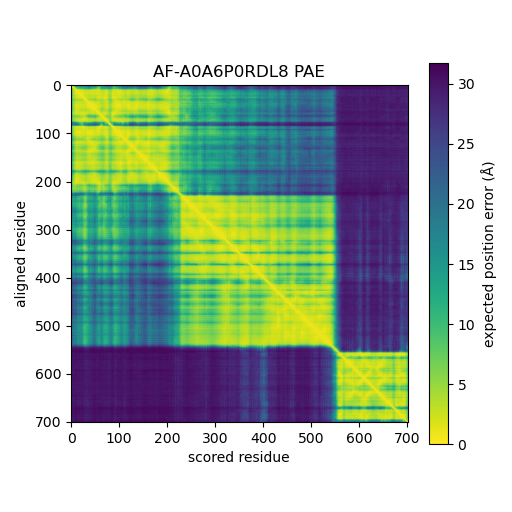 86 THR A C 1
ATOM 688 O O . THR A 1 86 ? -25.085 10.534 29.571 1.00 85.62 86 THR A O 1
ATOM 691 N N . VAL A 1 87 ? -23.142 11.279 28.705 1.00 89.56 87 VAL A N 1
ATOM 692 C CA . VAL A 1 87 ? -22.665 9.996 28.172 1.00 89.56 87 VAL A CA 1
ATOM 693 C C . VAL A 1 87 ? -21.198 9.791 28.535 1.00 89.56 87 VAL A C 1
ATOM 695 O O . VAL A 1 87 ? -20.427 10.747 28.603 1.00 89.56 87 VAL A O 1
ATOM 698 N N . THR A 1 88 ? -20.811 8.537 28.729 1.00 91.75 88 THR A N 1
ATOM 699 C CA . THR A 1 88 ? -19.438 8.127 29.012 1.00 91.75 88 THR A CA 1
ATOM 700 C C . THR A 1 88 ? -18.793 7.611 27.731 1.00 91.75 88 THR A C 1
ATOM 702 O O . THR A 1 88 ? -19.189 6.579 27.185 1.00 91.75 88 THR A O 1
ATOM 705 N N . LEU A 1 89 ? -17.778 8.318 27.248 1.00 91.38 89 LEU A N 1
ATOM 706 C CA . LEU A 1 89 ? -16.936 7.907 26.135 1.00 91.38 89 LEU A CA 1
ATOM 707 C C . LEU A 1 89 ? -15.940 6.840 26.603 1.00 91.38 89 LEU A C 1
ATOM 709 O O . LEU A 1 89 ? -15.131 7.090 27.496 1.00 91.38 89 LEU A O 1
ATOM 713 N N . VAL A 1 90 ? -15.943 5.667 25.971 1.00 91.88 90 VAL A N 1
ATOM 714 C CA . VAL A 1 90 ? -14.903 4.650 26.178 1.00 91.88 90 VAL A CA 1
ATOM 715 C C . VAL A 1 90 ? -13.680 5.053 25.379 1.00 91.88 90 VAL A C 1
ATOM 717 O O . VAL A 1 90 ? -13.645 4.865 24.168 1.00 91.88 90 VAL A O 1
ATOM 720 N N . LEU A 1 91 ? -12.663 5.588 26.043 1.00 86.38 91 LEU A N 1
ATOM 721 C CA . LEU A 1 91 ? -11.380 5.868 25.418 1.00 86.38 91 LEU A CA 1
ATOM 722 C C . LEU A 1 91 ? -10.587 4.568 25.265 1.00 86.38 91 LEU A C 1
ATOM 724 O O . LEU A 1 91 ? -10.213 4.242 24.160 1.00 86.38 91 LEU A O 1
ATOM 728 N N . ASP A 1 92 ? -10.428 3.733 26.287 1.00 87.00 92 ASP A N 1
ATOM 729 C CA . ASP A 1 92 ? -9.792 2.414 26.128 1.00 87.00 92 ASP A CA 1
ATOM 730 C C . ASP A 1 92 ? -10.703 1.278 26.599 1.00 87.00 92 ASP A C 1
ATOM 732 O O . ASP A 1 92 ? -11.447 1.429 27.566 1.00 87.00 92 ASP A O 1
ATOM 736 N N . GLY A 1 93 ? -10.642 0.140 25.899 1.00 90.81 93 GLY A N 1
ATOM 737 C CA . GLY A 1 93 ? -11.452 -1.046 26.199 1.00 90.81 93 GLY A CA 1
ATOM 738 C C . GLY A 1 93 ? -12.630 -1.303 25.257 1.00 90.81 93 GLY A C 1
ATOM 739 O O . GLY A 1 93 ? -13.376 -2.260 25.467 1.00 90.81 93 GLY A O 1
ATOM 740 N N . GLN A 1 94 ? -12.764 -0.538 24.165 1.00 91.56 94 GLN A N 1
ATOM 741 C CA . GLN A 1 94 ? -13.866 -0.711 23.207 1.00 91.56 94 GLN A CA 1
ATOM 742 C C . GLN A 1 94 ? -13.988 -2.136 22.637 1.00 91.56 94 GLN A C 1
ATOM 744 O O . GLN A 1 94 ? -15.097 -2.640 22.473 1.00 91.56 94 GLN A O 1
ATOM 749 N N . GLN A 1 95 ? -12.867 -2.820 22.369 1.00 92.19 95 GLN A N 1
ATOM 750 C CA . GLN A 1 95 ? -12.881 -4.171 21.797 1.00 92.19 95 GLN A CA 1
ATOM 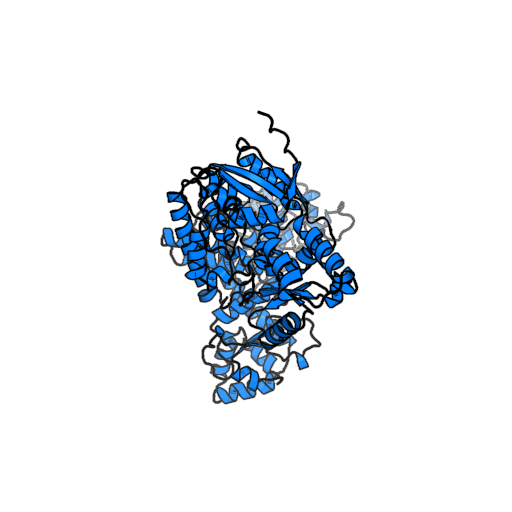751 C C . GLN A 1 95 ? -13.414 -5.188 22.816 1.00 92.19 95 GLN A C 1
ATOM 753 O O . GLN A 1 95 ? -14.197 -6.058 22.453 1.00 92.19 95 GLN A O 1
ATOM 758 N N . ARG A 1 96 ? -13.073 -5.030 24.103 1.00 94.94 96 ARG A N 1
ATOM 759 C CA . ARG A 1 96 ? -13.558 -5.887 25.196 1.00 94.94 96 ARG A CA 1
ATOM 760 C C . ARG A 1 96 ? -15.058 -5.701 25.427 1.00 94.94 96 ARG A C 1
ATOM 762 O O . ARG A 1 96 ? -15.790 -6.685 25.473 1.00 94.94 96 ARG A O 1
ATOM 769 N N . ILE A 1 97 ? -15.526 -4.449 25.470 1.00 95.81 97 ILE A N 1
ATOM 770 C CA . ILE A 1 97 ? -16.962 -4.137 25.596 1.00 95.81 97 ILE A CA 1
ATOM 771 C C . ILE A 1 97 ? -17.754 -4.700 24.415 1.00 95.81 97 ILE A C 1
ATOM 773 O O . ILE A 1 97 ? -18.770 -5.360 24.614 1.00 95.81 97 ILE A O 1
ATOM 777 N N . THR A 1 98 ? -17.271 -4.485 23.189 1.00 95.62 98 THR A N 1
ATOM 778 C CA . THR A 1 98 ? -17.951 -4.979 21.984 1.00 95.62 98 THR A CA 1
ATOM 779 C C . THR A 1 98 ? -17.978 -6.508 21.946 1.00 95.62 98 THR A C 1
ATOM 781 O O . THR A 1 98 ? -19.017 -7.088 21.659 1.00 95.62 98 THR A O 1
ATOM 784 N N . SER A 1 99 ? -16.881 -7.178 22.311 1.00 96.62 99 SER A N 1
ATOM 785 C CA . SER A 1 99 ? -16.806 -8.647 22.362 1.00 96.62 99 SER A CA 1
ATOM 786 C C . SER A 1 99 ? -17.821 -9.248 23.333 1.00 96.62 99 SER A C 1
ATOM 788 O O . SER A 1 99 ? -18.534 -10.186 22.984 1.00 96.62 99 SER A O 1
ATOM 790 N N . LEU A 1 100 ? -17.934 -8.668 24.531 1.00 96.69 100 LEU A N 1
ATOM 791 C CA . LEU A 1 100 ? -18.927 -9.090 25.517 1.00 96.69 100 LEU A CA 1
ATOM 792 C C . LEU A 1 100 ? -20.353 -8.809 25.062 1.00 96.69 100 LEU A C 1
ATOM 794 O O . LEU A 1 100 ? -21.223 -9.651 25.249 1.00 96.69 100 LEU A O 1
ATOM 798 N N . TYR A 1 101 ? -20.597 -7.666 24.421 1.00 96.19 101 TYR A N 1
ATOM 799 C CA . TYR A 1 101 ? -21.896 -7.401 23.814 1.00 96.19 101 TYR A CA 1
ATOM 800 C C . TYR A 1 101 ? -22.255 -8.472 22.768 1.00 96.19 101 TYR A C 1
ATOM 802 O O . TYR A 1 101 ? -23.355 -9.017 22.810 1.00 96.19 101 TYR A O 1
ATOM 810 N N . TYR A 1 102 ? -21.315 -8.850 21.894 1.00 96.50 102 TYR A N 1
ATOM 811 C CA . TYR A 1 102 ? -21.531 -9.910 20.903 1.00 96.50 102 TYR A CA 1
ATOM 812 C C . TYR A 1 102 ? -21.829 -11.274 21.540 1.00 96.50 102 TYR A C 1
ATOM 814 O O . TYR A 1 102 ? -22.694 -11.994 21.044 1.00 96.50 102 TYR A O 1
ATOM 822 N N . ALA A 1 103 ? -21.142 -11.622 22.632 1.00 97.00 103 ALA A N 1
ATOM 823 C CA . ALA A 1 103 ? -21.343 -12.887 23.337 1.00 97.00 103 ALA A CA 1
ATOM 824 C C . ALA A 1 103 ? -22.663 -12.942 24.128 1.00 97.00 103 ALA A C 1
ATOM 826 O O . ALA A 1 103 ? -23.307 -13.986 24.161 1.00 97.00 103 ALA A O 1
ATOM 827 N N . LEU A 1 104 ? -23.068 -11.832 24.757 1.00 96.31 104 LEU A N 1
ATOM 828 C CA . LEU A 1 104 ? -24.212 -11.783 25.677 1.00 96.31 104 LEU A CA 1
ATOM 829 C C . LEU A 1 104 ? -25.541 -11.393 25.006 1.00 96.31 104 LEU A C 1
ATOM 831 O O . LEU A 1 104 ? -26.603 -11.747 25.512 1.00 96.31 104 LEU A O 1
ATOM 835 N N . TYR A 1 105 ? -25.504 -10.640 23.902 1.00 94.81 105 TYR A N 1
ATOM 836 C CA . TYR A 1 105 ? -26.704 -10.112 23.230 1.00 94.81 105 TYR A CA 1
ATOM 837 C C . TYR A 1 105 ? -26.891 -10.633 21.804 1.00 94.81 105 TYR A C 1
ATOM 839 O O . TYR A 1 105 ? -27.926 -10.366 21.200 1.00 94.81 105 TYR A O 1
ATOM 847 N N . GLU A 1 106 ? -25.918 -11.378 21.273 1.00 94.12 106 GLU A N 1
ATOM 848 C CA . GLU A 1 106 ? -26.034 -12.121 20.013 1.00 94.12 106 GLU A CA 1
ATOM 849 C C . GLU A 1 106 ? -26.556 -11.277 18.826 1.00 94.12 106 GLU A C 1
ATOM 851 O O . GLU A 1 106 ? -27.489 -11.688 18.129 1.00 94.12 106 GLU A O 1
ATOM 856 N N . PRO A 1 107 ? -25.956 -10.104 18.530 1.00 93.38 107 PRO A N 1
ATOM 857 C CA . PRO A 1 107 ? -26.409 -9.265 17.429 1.00 93.38 107 PRO A CA 1
ATOM 858 C C . PRO A 1 107 ? -26.346 -10.023 16.095 1.00 93.38 107 PRO A C 1
ATOM 860 O O . PRO A 1 107 ? -25.493 -10.893 15.874 1.00 93.38 107 PRO A O 1
ATOM 863 N N . ASN A 1 108 ? -27.232 -9.666 15.163 1.00 91.19 108 ASN A N 1
ATOM 864 C CA . ASN A 1 108 ? -27.245 -10.218 13.806 1.00 91.19 108 ASN A CA 1
ATOM 865 C C . ASN A 1 108 ? -26.242 -9.493 12.884 1.00 91.19 108 ASN A C 1
ATOM 867 O O . ASN A 1 108 ? -26.569 -9.094 11.768 1.00 91.19 108 ASN A O 1
ATOM 871 N N . GLN A 1 109 ? -25.021 -9.271 13.377 1.00 91.19 109 GLN A N 1
ATOM 872 C CA . GLN A 1 109 ? -23.931 -8.632 12.641 1.00 91.19 109 GLN A CA 1
ATOM 873 C C . GLN A 1 109 ? -22.706 -9.564 12.635 1.00 91.19 109 GLN A C 1
ATOM 875 O O . GLN A 1 109 ? -22.374 -10.142 13.671 1.00 91.19 109 GLN A O 1
ATOM 880 N N . PRO A 1 110 ? -22.036 -9.774 11.486 1.00 92.25 110 PRO A N 1
ATOM 881 C CA . PRO A 1 110 ? -20.828 -10.589 11.432 1.00 92.25 110 PRO A CA 1
ATOM 882 C C . PRO A 1 110 ? -19.627 -9.894 12.085 1.00 92.25 110 PRO A C 1
ATOM 884 O O . PRO A 1 110 ? -19.487 -8.674 12.030 1.00 92.25 110 PRO A O 1
ATOM 887 N N . LEU A 1 111 ? -18.716 -10.699 12.640 1.00 91.81 111 LEU A N 1
ATOM 888 C CA . LEU A 1 111 ? -17.399 -10.242 13.098 1.00 91.81 111 LEU A CA 1
ATOM 889 C C . LEU A 1 111 ? -16.537 -9.763 11.919 1.00 91.81 111 LEU A C 1
ATOM 891 O O . LEU A 1 111 ? -16.755 -10.153 10.767 1.00 91.81 111 LEU A O 1
ATOM 895 N N . LYS A 1 112 ? -15.489 -8.980 12.197 1.00 80.19 112 LYS A N 1
ATOM 896 C CA . LYS A 1 112 ? -14.569 -8.509 11.154 1.00 80.19 112 LYS A CA 1
ATOM 897 C C . LYS A 1 112 ? -13.954 -9.677 10.374 1.00 80.19 112 LYS A C 1
ATOM 899 O O . LYS A 1 112 ? -13.326 -10.569 10.940 1.00 80.19 112 LYS A O 1
ATOM 904 N N . GLY A 1 113 ? -14.087 -9.630 9.048 1.00 81.38 113 GLY A N 1
ATOM 905 C CA . GLY A 1 113 ? -13.582 -10.664 8.138 1.00 81.38 113 GLY A CA 1
ATOM 906 C C . GLY A 1 113 ? -14.463 -11.916 8.052 1.00 81.38 113 GLY A C 1
ATOM 907 O O . GLY A 1 113 ? -14.189 -12.790 7.230 1.00 81.38 113 GLY A O 1
ATOM 908 N N . ALA A 1 114 ? -15.535 -11.997 8.843 1.00 88.94 114 ALA A N 1
ATOM 909 C CA . ALA A 1 114 ? -16.541 -13.038 8.732 1.00 88.94 114 ALA A CA 1
ATOM 910 C C . ALA A 1 114 ? -17.686 -12.602 7.812 1.00 88.94 114 ALA A C 1
ATOM 912 O O . ALA A 1 114 ? -18.008 -11.425 7.690 1.00 88.94 114 ALA A O 1
ATOM 913 N N . LYS A 1 115 ? -18.333 -13.582 7.174 1.00 90.62 115 LYS A N 1
ATOM 914 C CA . LYS A 1 115 ? -19.538 -13.349 6.359 1.00 90.62 115 LYS A CA 1
ATOM 915 C C . LYS A 1 115 ? -20.839 -13.501 7.146 1.00 90.62 115 LYS A C 1
ATOM 917 O O . LYS A 1 115 ? -21.877 -13.079 6.662 1.00 90.62 115 LYS A O 1
ATOM 922 N N . ASN A 1 116 ? -20.795 -14.165 8.303 1.00 94.00 116 ASN A N 1
ATOM 923 C CA . ASN A 1 116 ? -21.977 -14.521 9.090 1.00 94.00 116 ASN A CA 1
ATOM 924 C C . ASN A 1 116 ? -21.704 -14.275 10.583 1.00 94.00 116 ASN A C 1
ATOM 926 O O . ASN A 1 116 ? -20.533 -14.343 10.981 1.00 94.00 116 ASN A O 1
ATOM 930 N N . PRO A 1 117 ? -22.745 -14.011 11.394 1.00 94.81 117 PRO A N 1
ATOM 931 C CA . PRO A 1 117 ? -22.624 -13.863 12.842 1.00 94.81 117 PRO A CA 1
ATOM 932 C C . PRO A 1 117 ? -22.061 -15.110 13.529 1.00 94.81 117 PRO A C 1
ATOM 934 O O . PRO A 1 117 ? -22.025 -16.204 12.954 1.00 94.81 117 PRO A O 1
ATOM 937 N N . TYR A 1 118 ? -21.629 -14.925 14.775 1.00 96.00 118 TYR A N 1
ATOM 938 C CA . TYR A 1 118 ? -21.188 -15.996 15.664 1.00 96.00 118 TYR A CA 1
ATOM 939 C C . TYR A 1 118 ? -22.054 -16.038 16.926 1.00 96.00 118 TYR A C 1
ATOM 941 O O . TYR A 1 118 ? -22.554 -15.007 17.380 1.00 96.00 118 TYR A O 1
ATOM 949 N N . ARG A 1 119 ? -22.203 -17.240 17.484 1.00 96.38 119 ARG A N 1
ATOM 950 C CA . ARG A 1 119 ? -22.803 -17.515 18.795 1.00 96.38 119 ARG A CA 1
ATOM 951 C C . ARG A 1 119 ? -21.766 -18.194 19.673 1.00 96.38 119 ARG A C 1
ATOM 953 O O . ARG A 1 119 ? -20.957 -18.975 19.165 1.00 96.38 119 ARG A O 1
ATOM 960 N N . PHE A 1 120 ? -21.771 -17.872 20.958 1.00 97.56 120 PHE A N 1
ATOM 961 C CA . PHE A 1 120 ? -20.780 -18.363 21.908 1.00 97.56 120 PHE A CA 1
ATOM 962 C C . PHE A 1 120 ? -21.456 -19.238 22.954 1.00 97.56 120 PHE A C 1
ATOM 964 O O . PHE A 1 120 ? -22.504 -18.882 23.492 1.00 97.56 120 PHE A O 1
ATOM 971 N N . TYR A 1 121 ? -20.838 -20.377 23.244 1.00 97.81 121 TYR A N 1
ATOM 972 C CA . TYR A 1 121 ? -21.348 -21.386 24.161 1.00 97.81 121 TYR A CA 1
ATOM 973 C C . TYR A 1 121 ? -20.283 -21.739 25.192 1.00 97.81 121 TYR A C 1
ATOM 975 O O . TYR A 1 121 ? -19.092 -21.780 24.879 1.00 97.81 121 TYR A O 1
ATOM 983 N N . LEU A 1 122 ? -20.742 -22.024 26.403 1.00 96.81 122 LEU A N 1
ATOM 984 C CA . LEU A 1 122 ? -19.978 -22.621 27.481 1.00 96.81 122 LEU A CA 1
ATOM 985 C C . LEU A 1 122 ? -20.260 -24.130 27.503 1.00 96.81 122 LEU A C 1
ATOM 987 O O . LEU A 1 122 ? -21.409 -24.538 27.668 1.00 96.81 122 LEU A O 1
ATOM 991 N N . VAL A 1 123 ? -19.238 -24.957 27.307 1.00 96.75 123 VAL A N 1
ATOM 992 C CA . VAL A 1 123 ? -19.317 -26.421 27.374 1.00 96.75 123 VAL A CA 1
ATOM 993 C C . VAL A 1 123 ? -19.295 -26.833 28.841 1.00 96.75 123 VAL A C 1
ATOM 995 O O . VAL A 1 123 ? -18.287 -26.669 29.523 1.00 96.75 123 VAL A O 1
ATOM 998 N N . LEU A 1 124 ? -20.424 -27.336 29.338 1.00 94.44 124 LEU A N 1
ATOM 999 C CA . LEU A 1 124 ? -20.620 -27.570 30.768 1.00 94.44 124 LEU A CA 1
ATOM 1000 C C . LEU A 1 124 ? -19.788 -28.744 31.279 1.00 94.44 124 LEU A C 1
ATOM 1002 O O . LEU A 1 124 ? -19.272 -28.658 32.381 1.00 94.44 124 LEU A O 1
ATOM 1006 N N . GLU A 1 125 ? -19.586 -29.790 30.477 1.00 93.25 125 GLU A N 1
ATOM 1007 C CA . GLU A 1 125 ? -18.721 -30.924 30.840 1.00 93.25 125 GLU A CA 1
ATOM 1008 C C . GLU A 1 125 ? -17.288 -30.459 31.152 1.00 93.25 125 GLU A C 1
ATOM 1010 O O . GLU A 1 125 ? -16.780 -30.722 32.236 1.00 93.25 125 GLU A O 1
ATOM 1015 N N . SER A 1 126 ? -16.698 -29.627 30.286 1.00 93.75 126 SER A N 1
ATOM 1016 C CA . SER A 1 126 ? -15.381 -29.022 30.529 1.00 93.75 126 SER A CA 1
ATOM 1017 C C . SER A 1 126 ? -15.356 -28.143 31.784 1.00 93.75 126 SER A C 1
ATOM 1019 O O . SER A 1 126 ? -14.373 -28.134 32.517 1.00 93.75 126 SER A O 1
ATOM 1021 N N . VAL A 1 127 ? -16.448 -27.426 32.080 1.00 92.19 127 VAL A N 1
ATOM 1022 C CA . VAL A 1 127 ? -16.570 -26.638 33.319 1.00 92.19 127 VAL A CA 1
ATOM 1023 C C . VAL A 1 127 ? -16.608 -27.535 34.558 1.00 92.19 127 VAL A C 1
ATOM 1025 O O . VAL A 1 127 ? -15.956 -27.210 35.550 1.00 92.19 127 VAL A O 1
ATOM 1028 N N . LEU A 1 128 ? -17.350 -28.646 34.510 1.00 90.00 128 LEU A N 1
ATOM 1029 C CA . LEU A 1 128 ? -17.431 -29.626 35.598 1.00 90.00 128 LEU A CA 1
ATOM 1030 C C . LEU A 1 128 ? -16.069 -30.290 35.856 1.00 90.00 128 LEU A C 1
ATOM 1032 O O . LEU A 1 128 ? -15.701 -30.490 37.012 1.00 90.00 128 LEU A O 1
ATOM 1036 N N . ASP A 1 129 ? -15.295 -30.526 34.796 1.00 91.62 129 ASP A N 1
ATOM 1037 C CA . ASP A 1 129 ? -13.925 -31.052 34.858 1.00 91.62 129 ASP A CA 1
ATOM 1038 C C . ASP A 1 129 ? -12.870 -29.979 35.194 1.00 91.62 129 ASP A C 1
ATOM 1040 O O . ASP A 1 129 ? -11.677 -30.276 35.293 1.00 91.62 129 ASP A O 1
ATOM 1044 N N . ASN A 1 130 ? -13.293 -28.725 35.399 1.00 87.81 130 ASN A N 1
ATOM 1045 C CA . ASN A 1 130 ? -12.433 -27.567 35.655 1.00 87.81 130 ASN A CA 1
ATOM 1046 C C . ASN A 1 130 ? -11.403 -27.286 34.530 1.00 87.81 130 ASN A C 1
ATOM 1048 O O . ASN A 1 130 ? -10.392 -26.618 34.758 1.00 87.81 130 ASN A O 1
ATOM 1052 N N . ASP A 1 131 ? -11.684 -27.733 33.302 1.00 93.00 131 ASP A N 1
ATOM 1053 C CA . ASP A 1 131 ? -10.978 -27.352 32.074 1.00 93.00 131 ASP A CA 1
ATOM 1054 C C . ASP A 1 131 ? -11.657 -26.131 31.438 1.00 93.00 131 ASP A C 1
ATOM 1056 O O . ASP A 1 131 ? -12.465 -26.219 30.510 1.00 93.00 131 ASP A O 1
ATOM 1060 N N . LEU A 1 132 ? -11.338 -24.950 31.969 1.00 90.75 132 LEU A N 1
ATOM 1061 C CA . LEU A 1 132 ? -11.900 -23.696 31.464 1.00 90.75 132 LEU A CA 1
ATOM 1062 C C . LEU A 1 132 ? -11.306 -23.264 30.117 1.00 90.75 132 LEU A C 1
ATOM 1064 O O . LEU A 1 132 ? -11.954 -22.487 29.419 1.00 90.75 132 LEU A O 1
ATOM 1068 N N . GLU A 1 133 ? -10.124 -23.758 29.734 1.00 89.19 133 GLU A N 1
ATOM 1069 C CA . GLU A 1 133 ? -9.487 -23.402 28.457 1.00 89.19 133 GLU A CA 1
ATOM 1070 C C . GLU A 1 133 ? -10.271 -23.962 27.268 1.00 89.19 133 GLU A C 1
ATOM 1072 O O . GLU A 1 133 ? -10.469 -23.274 26.265 1.00 89.19 133 GLU A O 1
ATOM 1077 N N . SER A 1 134 ? -10.794 -25.181 27.409 1.00 91.19 134 SER A N 1
ATOM 1078 C CA . SER A 1 134 ? -11.626 -25.820 26.384 1.00 91.19 134 SER A CA 1
ATOM 1079 C C . SER A 1 134 ? -13.117 -25.482 26.506 1.00 91.19 134 SER A C 1
ATOM 1081 O O . SER A 1 134 ? -13.909 -25.859 25.638 1.00 91.19 134 SER A O 1
ATOM 1083 N N . ALA A 1 135 ? -13.529 -24.775 27.564 1.00 94.62 135 ALA A N 1
ATOM 1084 C CA . ALA A 1 135 ? -14.941 -24.576 27.882 1.00 94.62 135 ALA A CA 1
ATOM 1085 C C . ALA A 1 135 ? -15.651 -23.563 26.972 1.00 94.62 135 ALA A C 1
ATOM 1087 O O . ALA A 1 135 ? -16.874 -23.605 26.862 1.00 94.62 135 ALA A O 1
ATOM 1088 N N . VAL A 1 136 ? -14.941 -22.643 26.313 1.00 97.38 136 VAL A N 1
ATOM 1089 C CA . VAL A 1 136 ? -15.571 -21.588 25.502 1.00 97.38 136 VAL A CA 1
ATOM 1090 C C . VAL A 1 136 ? -15.467 -21.904 24.018 1.00 97.38 136 VAL A C 1
ATOM 1092 O O . VAL A 1 136 ? -14.374 -21.903 23.458 1.00 97.38 136 VAL A O 1
ATOM 1095 N N . ILE A 1 137 ? -16.605 -22.065 23.335 1.00 97.25 137 ILE A N 1
ATOM 1096 C CA . ILE A 1 137 ? -16.660 -22.278 21.881 1.00 97.25 137 ILE A CA 1
ATOM 1097 C C . ILE A 1 137 ? -17.458 -21.175 21.172 1.00 97.25 137 ILE A C 1
ATOM 1099 O O . ILE A 1 137 ? -18.587 -20.865 21.542 1.00 97.25 137 ILE A O 1
ATOM 1103 N N . GLY A 1 138 ? -16.897 -20.639 20.081 1.00 96.62 138 GLY A N 1
ATOM 1104 C CA . GLY A 1 138 ? -17.607 -19.792 19.115 1.00 96.62 138 GLY A CA 1
ATOM 1105 C C . GLY A 1 138 ? -18.017 -20.555 17.848 1.00 96.62 138 GLY A C 1
ATOM 1106 O O . GLY A 1 138 ? -17.171 -21.146 17.172 1.00 96.62 138 GLY A O 1
ATOM 1107 N N . ILE A 1 139 ? -19.297 -20.499 17.472 1.00 96.00 139 ILE A N 1
ATOM 1108 C CA . ILE A 1 139 ? -19.863 -21.157 16.281 1.00 96.00 139 ILE A CA 1
ATOM 1109 C C . ILE A 1 139 ? -20.403 -20.116 15.302 1.00 96.00 139 ILE A C 1
ATOM 1111 O O . ILE A 1 139 ? -21.150 -19.224 15.690 1.00 96.00 139 ILE A O 1
ATOM 1115 N N . SER A 1 140 ? -20.048 -20.232 14.017 1.00 95.88 140 SER A N 1
ATOM 1116 C CA . SER A 1 140 ? -20.612 -19.370 12.970 1.00 95.88 140 SER A CA 1
ATOM 1117 C C . SER A 1 140 ? -22.033 -19.799 12.625 1.00 95.88 140 SER A C 1
ATOM 1119 O O . SER A 1 140 ? -22.282 -20.986 12.415 1.00 95.88 140 SER A O 1
ATOM 1121 N N . GLU A 1 141 ? -22.944 -18.848 12.419 1.00 92.62 141 GLU A N 1
ATOM 1122 C CA . GLU A 1 141 ? -24.321 -19.165 12.024 1.00 92.62 141 GLU A CA 1
ATOM 1123 C C . GLU A 1 141 ? -24.440 -19.869 10.661 1.00 92.62 141 GLU A C 1
ATOM 1125 O O . GLU A 1 141 ? -25.417 -20.577 10.394 1.00 92.62 141 GLU A O 1
ATOM 1130 N N . ARG A 1 142 ? -23.411 -19.779 9.813 1.00 93.50 142 ARG A N 1
ATOM 1131 C CA . ARG A 1 142 ? -23.357 -20.532 8.552 1.00 93.50 142 ARG A CA 1
ATOM 1132 C C . ARG A 1 142 ? -23.089 -22.026 8.750 1.00 93.50 142 ARG A C 1
ATOM 1134 O O . ARG A 1 142 ? -23.480 -22.821 7.895 1.00 93.50 142 ARG A O 1
ATOM 1141 N N . ASP A 1 143 ? -22.430 -22.421 9.838 1.00 94.31 143 ASP A N 1
ATOM 1142 C CA . ASP A 1 143 ? -22.090 -23.820 10.109 1.00 94.31 143 ASP A CA 1
ATOM 1143 C C . ASP A 1 143 ? -23.308 -24.569 10.665 1.00 94.31 143 ASP A C 1
ATOM 1145 O O . ASP A 1 143 ? -23.459 -24.794 11.865 1.00 94.31 143 ASP A O 1
ATOM 1149 N N . SER A 1 144 ? -24.222 -24.933 9.762 1.00 91.06 144 SER A N 1
ATOM 1150 C CA . SER A 1 144 ? -25.471 -25.619 10.115 1.00 91.06 144 SER A CA 1
ATOM 1151 C C . SER A 1 144 ? -25.257 -26.949 10.845 1.00 91.06 144 SER A C 1
ATOM 1153 O O . SER A 1 144 ? -26.115 -27.341 11.635 1.00 91.06 144 SER A O 1
ATOM 1155 N N . ARG A 1 145 ? -24.125 -27.628 10.610 1.00 95.75 145 ARG A N 1
ATOM 1156 C CA . ARG A 1 145 ? -23.790 -28.893 11.268 1.00 95.75 145 ARG A CA 1
ATOM 1157 C C . ARG A 1 145 ? -23.454 -28.649 12.733 1.00 95.75 145 ARG A C 1
ATOM 1159 O O . ARG A 1 145 ? -24.123 -29.212 13.593 1.00 95.75 145 ARG A O 1
ATOM 1166 N N . ARG A 1 146 ? -22.480 -27.772 13.008 1.00 94.69 146 ARG A N 1
ATOM 1167 C CA . ARG A 1 146 ? -22.080 -27.457 14.389 1.00 94.69 146 ARG A CA 1
ATOM 1168 C C . ARG A 1 146 ? -23.179 -26.747 15.169 1.00 94.69 146 ARG A C 1
ATOM 1170 O O . ARG A 1 146 ? -23.294 -26.959 16.366 1.00 94.69 146 ARG A O 1
ATOM 1177 N N . ARG A 1 147 ? -24.022 -25.945 14.511 1.00 93.12 147 ARG A N 1
ATOM 1178 C CA . ARG A 1 147 ? -25.203 -25.368 15.169 1.00 93.12 147 ARG A CA 1
ATOM 1179 C C . ARG A 1 147 ? -26.161 -26.435 15.673 1.00 93.12 147 ARG A C 1
ATOM 1181 O O . ARG A 1 147 ? -26.471 -26.432 16.850 1.00 93.12 147 ARG A O 1
ATOM 1188 N N . LYS A 1 148 ? -26.573 -27.376 14.814 1.00 93.62 148 LYS A N 1
ATOM 1189 C CA . LYS A 1 148 ? -27.462 -28.473 15.232 1.00 93.62 148 LYS A CA 1
ATOM 1190 C C . LYS A 1 148 ? -26.854 -29.306 16.360 1.00 93.62 148 LYS A C 1
ATOM 1192 O O . LYS A 1 148 ? -27.574 -29.700 17.265 1.00 93.62 148 LYS A O 1
ATOM 1197 N N . GLU A 1 149 ? -25.549 -29.559 16.297 1.00 95.81 149 GLU A N 1
ATOM 1198 C CA . GLU A 1 149 ? -24.799 -30.242 17.355 1.00 95.81 149 GLU A CA 1
ATOM 1199 C C . GLU A 1 149 ? -24.887 -29.486 18.688 1.00 95.81 149 GLU A C 1
ATOM 1201 O O . GLU A 1 149 ? -25.285 -30.069 19.690 1.00 95.81 149 GLU A O 1
ATOM 1206 N N . TYR A 1 150 ? -24.591 -28.184 18.704 1.00 95.00 150 TYR A N 1
ATOM 1207 C CA . TYR A 1 150 ? -24.638 -27.392 19.935 1.00 95.00 150 TYR A CA 1
ATOM 1208 C C . TYR A 1 150 ? -26.064 -27.126 20.425 1.00 95.00 150 TYR A C 1
ATOM 1210 O O . TYR A 1 150 ? -26.287 -27.158 21.628 1.00 95.00 150 TYR A O 1
ATOM 1218 N N . ASP A 1 151 ? -27.042 -26.945 19.537 1.00 92.88 151 ASP A N 1
ATOM 1219 C CA . ASP A 1 151 ? -28.460 -26.863 19.909 1.00 92.88 151 ASP A CA 1
ATOM 1220 C C . ASP A 1 151 ? -28.910 -28.145 20.628 1.00 92.88 151 ASP A C 1
ATOM 1222 O O . ASP A 1 151 ? -29.673 -28.097 21.593 1.00 92.88 151 ASP A O 1
ATOM 1226 N N . GLU A 1 152 ? -28.418 -29.300 20.178 1.00 95.19 152 GLU A N 1
ATOM 1227 C CA . GLU A 1 152 ? -28.674 -30.588 20.813 1.00 95.19 152 GLU A CA 1
ATOM 1228 C C . GLU A 1 152 ? -27.930 -30.724 22.150 1.00 95.19 152 GLU A C 1
ATOM 1230 O O . GLU A 1 152 ? -28.532 -31.141 23.136 1.00 95.19 152 GLU A O 1
ATOM 1235 N N . LEU A 1 153 ? -26.668 -30.284 22.242 1.00 94.94 153 LEU A N 1
ATOM 1236 C CA . LEU A 1 153 ? -25.944 -30.227 23.519 1.00 94.94 153 LEU A CA 1
ATOM 1237 C C . LEU A 1 153 ? -26.642 -29.316 24.537 1.00 94.94 153 LEU A C 1
ATOM 1239 O O . LEU A 1 153 ? -26.701 -29.664 25.711 1.00 94.94 153 LEU A O 1
ATOM 1243 N N . VAL A 1 154 ? -27.210 -28.185 24.113 1.00 93.50 154 VAL A N 1
ATOM 1244 C CA . VAL A 1 154 ? -27.989 -27.298 24.992 1.00 93.50 154 VAL A CA 1
ATOM 1245 C C . VAL A 1 154 ? -29.251 -28.002 25.501 1.00 93.50 154 VAL A C 1
ATOM 1247 O O . VAL A 1 154 ? -29.537 -27.946 26.696 1.00 93.50 154 VAL A O 1
ATOM 1250 N N . LYS A 1 155 ? -29.981 -28.721 24.636 1.00 91.06 155 LYS A N 1
ATOM 1251 C CA . LYS A 1 155 ? -31.149 -29.527 25.048 1.00 91.06 155 LYS A CA 1
ATOM 1252 C C . LYS A 1 155 ? -30.782 -30.668 25.993 1.00 91.06 155 LYS A C 1
ATOM 1254 O O . LYS A 1 155 ? -31.573 -31.008 26.861 1.00 91.06 155 LYS A O 1
ATOM 1259 N N . GLN A 1 156 ? -29.598 -31.247 25.817 1.00 91.44 156 GLN A N 1
ATOM 1260 C CA . GLN A 1 156 ? -29.053 -32.294 26.681 1.00 91.44 156 GLN A CA 1
ATOM 1261 C C . GLN A 1 156 ? -28.388 -31.740 27.945 1.00 91.44 156 GLN A C 1
ATOM 1263 O O . GLN A 1 156 ? -27.785 -32.514 28.684 1.00 91.44 156 GLN A O 1
ATOM 1268 N N . HIS A 1 157 ? -28.470 -30.427 28.189 1.00 90.06 157 HIS A N 1
ATOM 1269 C CA . HIS A 1 157 ? -27.862 -29.772 29.344 1.00 90.06 157 HIS A CA 1
ATOM 1270 C C . HIS A 1 157 ? -26.331 -29.941 29.401 1.00 90.06 157 HIS A C 1
ATOM 1272 O O . HIS A 1 157 ? -25.731 -30.008 30.462 1.00 90.06 157 HIS A O 1
ATOM 1278 N N . LYS A 1 158 ? -25.663 -30.028 28.250 1.00 93.00 158 LYS A N 1
ATOM 1279 C CA . LYS A 1 158 ? -24.198 -30.155 28.130 1.00 93.00 158 LYS A CA 1
ATOM 1280 C C . LYS A 1 158 ? -23.519 -28.877 27.651 1.00 93.00 158 LYS A C 1
ATOM 1282 O O . LYS A 1 158 ? -22.297 -28.768 27.704 1.00 93.00 158 LYS A O 1
ATOM 1287 N N . ALA A 1 159 ? -24.295 -27.904 27.188 1.00 95.44 159 ALA A N 1
ATOM 1288 C CA . ALA A 1 159 ? -23.806 -26.595 26.784 1.00 95.44 159 ALA A CA 1
ATOM 1289 C C . ALA A 1 159 ? -24.761 -25.488 27.246 1.00 95.44 159 ALA A C 1
ATOM 1291 O O . ALA A 1 159 ? -25.968 -25.697 27.365 1.00 95.44 159 ALA A O 1
ATOM 1292 N N . LEU A 1 160 ? -24.213 -24.297 27.466 1.00 95.25 160 LEU A N 1
ATOM 1293 C CA . LEU A 1 160 ? -24.931 -23.100 27.886 1.00 95.25 160 LEU A CA 1
ATOM 1294 C C . LEU A 1 160 ? -24.604 -21.943 26.928 1.00 95.25 160 LEU A C 1
ATOM 1296 O O . LEU A 1 160 ? -23.441 -21.550 26.841 1.00 95.25 160 LEU A O 1
ATOM 1300 N N . PRO A 1 161 ? -25.582 -21.359 26.215 1.00 96.50 161 PRO A N 1
ATOM 1301 C CA . PRO A 1 161 ? -25.358 -20.134 25.452 1.00 96.50 161 PRO A CA 1
ATOM 1302 C C . PRO A 1 161 ? -24.932 -18.982 26.371 1.00 96.50 161 PRO A C 1
ATOM 1304 O O . PRO A 1 161 ? -25.560 -18.744 27.406 1.00 96.50 161 PRO A O 1
ATOM 1307 N N . PHE A 1 162 ? -23.905 -18.221 25.981 1.00 96.94 162 PHE A N 1
ATOM 1308 C CA . PHE A 1 162 ? -23.438 -17.070 26.767 1.00 96.94 162 PHE A CA 1
ATOM 1309 C C . PHE A 1 162 ? -24.519 -15.996 26.947 1.00 96.94 162 PHE A C 1
ATOM 1311 O O . PHE A 1 162 ? -24.500 -15.280 27.946 1.00 96.94 162 PHE A O 1
ATOM 1318 N N . SER A 1 163 ? -25.507 -15.911 26.052 1.00 95.94 163 SER A N 1
ATOM 1319 C CA . SER A 1 163 ? -26.630 -14.978 26.185 1.00 95.94 163 SER A CA 1
ATOM 1320 C C . SER A 1 163 ? -27.483 -15.195 27.438 1.00 95.94 163 SER A C 1
ATOM 1322 O O . SER A 1 163 ? -28.101 -14.251 27.935 1.00 95.94 163 SER A O 1
ATOM 1324 N N . LEU A 1 164 ? -27.459 -16.396 28.026 1.00 95.50 164 LEU A N 1
ATOM 1325 C CA . LEU A 1 164 ? -28.127 -16.682 29.298 1.00 95.50 164 LEU A CA 1
ATOM 1326 C C . LEU A 1 164 ? -27.358 -16.160 30.522 1.00 95.50 164 LEU A C 1
ATOM 1328 O O . LEU A 1 164 ? -27.940 -16.033 31.596 1.00 95.50 164 LEU A O 1
ATOM 1332 N N . LEU A 1 165 ? -26.079 -15.804 30.358 1.00 95.44 165 LEU A N 1
ATOM 1333 C CA . LEU A 1 165 ? -25.216 -15.241 31.403 1.00 95.44 165 LEU A CA 1
ATOM 1334 C C . LEU A 1 165 ? -25.283 -13.705 31.477 1.00 95.44 165 LEU A C 1
ATOM 1336 O O . LEU A 1 165 ? -24.535 -13.088 32.233 1.00 95.44 165 LEU A O 1
ATOM 1340 N N . ARG A 1 166 ? -26.153 -13.059 30.689 1.00 93.38 166 ARG A N 1
ATOM 1341 C CA . ARG A 1 166 ? -26.226 -11.588 30.595 1.00 93.38 166 ARG A CA 1
ATOM 1342 C C . ARG A 1 166 ? -26.700 -10.902 31.886 1.00 93.38 166 ARG A C 1
ATOM 1344 O O . ARG A 1 166 ? -26.380 -9.735 32.118 1.00 93.38 166 ARG A O 1
ATOM 1351 N N . ASP A 1 167 ? -27.511 -11.599 32.681 1.00 93.75 167 ASP A N 1
ATOM 1352 C CA . ASP A 1 167 ? -28.084 -11.114 33.933 1.00 93.75 167 ASP A CA 1
ATOM 1353 C C . ASP A 1 167 ? -28.510 -12.279 34.837 1.00 93.75 167 ASP A C 1
ATOM 1355 O O . ASP A 1 167 ? -28.809 -13.383 34.369 1.00 93.75 167 ASP A O 1
ATOM 1359 N N . SER A 1 168 ? -28.585 -12.006 36.138 1.00 93.12 168 SER A N 1
ATOM 1360 C CA . SER A 1 168 ? -28.846 -13.025 37.153 1.00 93.12 168 SER A CA 1
ATOM 1361 C C . SER A 1 168 ? -30.259 -13.590 37.067 1.00 93.12 168 SER A C 1
ATOM 1363 O O . SER A 1 168 ? -30.470 -14.751 37.403 1.00 93.12 168 SER A O 1
ATOM 1365 N N . GLY A 1 169 ? -31.234 -12.813 36.591 1.00 93.75 169 GLY A N 1
ATOM 1366 C CA . GLY A 1 169 ? -32.606 -13.273 36.403 1.00 93.75 169 GLY A CA 1
ATOM 1367 C C . GLY A 1 169 ? -32.697 -14.332 35.308 1.00 93.75 169 GLY A C 1
ATOM 1368 O O . GLY A 1 169 ? -33.285 -15.392 35.527 1.00 93.75 169 GLY A O 1
ATOM 1369 N N . THR A 1 170 ? -32.078 -14.066 34.156 1.00 93.75 170 THR A N 1
ATOM 1370 C CA . THR A 1 170 ? -32.007 -15.007 33.030 1.00 93.75 170 THR A CA 1
ATOM 1371 C C . THR A 1 170 ? -31.256 -16.280 33.431 1.00 93.75 170 THR A C 1
ATOM 1373 O O . THR A 1 170 ? -31.787 -17.377 33.243 1.00 93.75 170 THR A O 1
ATOM 1376 N N . PHE A 1 171 ? -30.087 -16.148 34.065 1.00 95.25 171 PHE A N 1
ATOM 1377 C CA . PHE A 1 171 ? -29.293 -17.295 34.512 1.00 95.25 171 PHE A CA 1
ATOM 1378 C C . PHE A 1 171 ? -30.018 -18.142 35.568 1.00 95.25 171 PHE A C 1
ATOM 1380 O O . PHE A 1 171 ? -30.120 -19.357 35.419 1.00 95.25 171 PHE A O 1
ATOM 1387 N N . ASN A 1 172 ? -30.587 -17.520 36.606 1.00 93.56 172 ASN A N 1
ATOM 1388 C CA . ASN A 1 172 ? -31.294 -18.243 37.669 1.00 93.56 172 ASN A CA 1
ATOM 1389 C C . ASN A 1 172 ? -32.565 -18.925 37.154 1.00 93.56 172 ASN A C 1
ATOM 1391 O O . ASN A 1 172 ? -32.900 -20.023 37.598 1.00 93.56 172 ASN A O 1
ATOM 1395 N N . LYS A 1 173 ? -33.286 -18.294 36.216 1.00 93.19 173 LYS A N 1
ATOM 1396 C CA . LYS A 1 173 ? -34.435 -18.928 35.562 1.00 93.19 173 LYS A CA 1
ATOM 1397 C C . LYS A 1 173 ? -33.990 -20.189 34.823 1.00 93.19 173 LYS A C 1
ATOM 1399 O O . LYS A 1 173 ? -34.614 -21.230 35.011 1.00 93.19 173 LYS A O 1
ATOM 1404 N N . TRP A 1 174 ? -32.918 -20.099 34.038 1.00 93.31 174 TRP A N 1
ATOM 1405 C CA . TRP A 1 174 ? -32.352 -21.249 33.343 1.00 93.31 174 TRP A CA 1
ATOM 1406 C C . TRP A 1 174 ? -31.958 -22.349 34.339 1.00 93.31 174 TRP A C 1
ATOM 1408 O O . TRP A 1 174 ? -32.527 -23.439 34.299 1.00 93.31 174 TRP A O 1
ATOM 1418 N N . LEU A 1 175 ? -31.081 -22.040 35.299 1.00 92.75 175 LEU A N 1
ATOM 1419 C CA . LEU A 1 175 ? -30.507 -23.018 36.226 1.00 92.75 175 LEU A CA 1
ATOM 1420 C C . LEU A 1 175 ? -31.572 -23.729 37.075 1.00 92.75 175 LEU A C 1
ATOM 1422 O O . LEU A 1 175 ? -31.612 -24.957 37.106 1.00 92.75 175 LEU A O 1
ATOM 1426 N N . TYR A 1 176 ? -32.451 -22.970 37.735 1.00 90.38 176 TYR A N 1
ATOM 1427 C CA . TYR A 1 176 ? -33.361 -23.524 38.744 1.00 90.38 176 TYR A CA 1
ATOM 1428 C C . TYR A 1 176 ? -34.739 -23.918 38.208 1.00 90.38 176 TYR A C 1
ATOM 1430 O O . TYR A 1 176 ? -35.418 -24.719 38.843 1.00 90.38 176 TYR A O 1
ATOM 1438 N N . ARG A 1 177 ? -35.200 -23.349 37.083 1.00 86.31 177 ARG A N 1
ATOM 1439 C CA . ARG A 1 177 ? -36.547 -23.639 36.549 1.00 86.31 177 ARG A CA 1
ATOM 1440 C C . ARG A 1 177 ? -36.532 -24.472 35.279 1.00 86.31 177 ARG A C 1
ATOM 1442 O O . ARG A 1 177 ? -37.470 -25.231 35.068 1.00 86.31 177 ARG A O 1
ATOM 1449 N N . GLU A 1 178 ? -35.526 -24.303 34.424 1.00 86.81 178 GLU A N 1
ATOM 1450 C CA . GLU A 1 178 ? -35.505 -24.937 33.100 1.00 86.81 178 GLU A CA 1
ATOM 1451 C C . GLU A 1 178 ? -34.626 -26.191 33.052 1.00 86.81 178 GLU A C 1
ATOM 1453 O O . GLU A 1 178 ? -34.925 -27.090 32.273 1.00 86.81 178 GLU A O 1
ATOM 1458 N N . GLN A 1 179 ? -33.559 -26.275 33.857 1.00 81.06 179 GLN A N 1
ATOM 1459 C CA . GLN A 1 179 ? -32.660 -27.434 33.837 1.00 81.06 179 GLN A CA 1
ATOM 1460 C C . GLN A 1 179 ? -33.140 -28.575 34.745 1.00 81.06 179 GLN A C 1
ATOM 1462 O O . GLN A 1 179 ? -33.211 -29.694 34.274 1.00 81.06 179 GLN A O 1
ATOM 1467 N N . ASN A 1 180 ? -33.468 -28.321 36.021 1.00 78.25 180 ASN A N 1
ATOM 1468 C CA . ASN A 1 180 ? -33.962 -29.296 37.026 1.00 78.25 180 ASN A CA 1
ATOM 1469 C C . ASN A 1 180 ? -33.282 -30.696 37.060 1.00 78.25 180 ASN A C 1
ATOM 1471 O O . ASN A 1 180 ? -33.871 -31.662 37.542 1.00 78.25 180 ASN A O 1
ATOM 1475 N N . ILE A 1 181 ? -32.056 -30.818 36.544 1.00 85.94 181 ILE A N 1
ATOM 1476 C CA . ILE A 1 181 ? -31.287 -32.073 36.439 1.00 85.94 181 ILE A CA 1
ATOM 1477 C C . ILE A 1 181 ? -29.977 -32.047 37.239 1.00 85.94 181 ILE A C 1
ATOM 1479 O O . ILE A 1 181 ? -29.349 -33.083 37.430 1.00 85.94 181 ILE A O 1
ATOM 1483 N N . TRP A 1 182 ? -29.551 -30.865 37.683 1.00 87.25 182 TRP A N 1
ATOM 1484 C CA . TRP A 1 182 ? -28.288 -30.655 38.383 1.00 87.25 182 TRP A CA 1
ATOM 1485 C C . TRP A 1 182 ? -28.466 -30.858 39.885 1.00 87.25 182 TRP A C 1
ATOM 1487 O O . TRP A 1 182 ? -29.422 -30.326 40.452 1.00 87.25 182 TRP A O 1
ATOM 1497 N N . GLY A 1 183 ? -27.547 -31.584 40.522 1.00 89.12 183 GLY A N 1
ATOM 1498 C CA . GLY A 1 183 ? -27.487 -31.692 41.977 1.00 89.12 183 GLY A CA 1
ATOM 1499 C C . GLY A 1 183 ? -26.938 -30.420 42.624 1.00 89.12 183 GLY A C 1
ATOM 1500 O O . GLY A 1 183 ? -26.454 -29.514 41.944 1.00 89.12 183 GLY A O 1
ATOM 1501 N N . ASP A 1 184 ? -26.995 -30.352 43.955 1.00 90.19 184 ASP A N 1
ATOM 1502 C CA . ASP A 1 184 ? -26.588 -29.158 44.712 1.00 90.19 184 ASP A CA 1
ATOM 1503 C C . ASP A 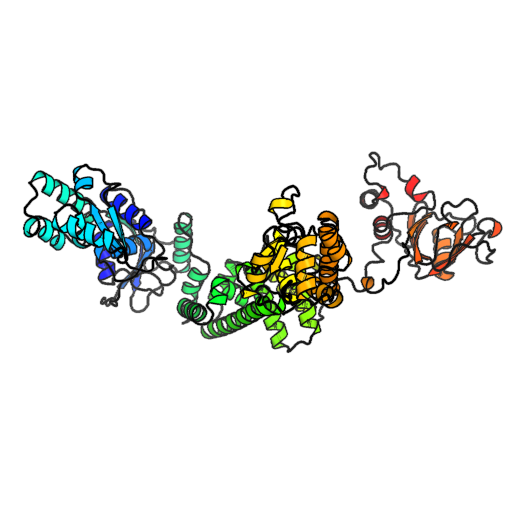1 184 ? -25.136 -28.742 44.419 1.00 90.19 184 ASP A C 1
ATOM 1505 O O . ASP A 1 184 ? -24.843 -27.554 44.297 1.00 90.19 184 ASP A O 1
ATOM 1509 N N . LYS A 1 185 ? -24.229 -29.715 44.242 1.00 90.75 185 LYS A N 1
ATOM 1510 C CA . LYS A 1 185 ? -22.808 -29.460 43.955 1.00 90.75 185 LYS A CA 1
ATOM 1511 C C . LYS A 1 185 ? -22.595 -28.844 42.575 1.00 90.75 185 LYS A C 1
ATOM 1513 O O . LYS A 1 185 ? -21.842 -27.883 42.439 1.00 90.75 185 LYS A O 1
ATOM 1518 N N . GLU A 1 186 ? -23.239 -29.393 41.547 1.00 91.50 186 GLU A N 1
ATOM 1519 C CA . GLU A 1 186 ? -23.144 -28.878 40.182 1.00 91.50 186 GLU A CA 1
ATOM 1520 C C . GLU A 1 186 ? -23.793 -27.494 40.085 1.00 91.50 186 GLU A C 1
ATOM 1522 O O . GLU A 1 186 ? -23.225 -26.590 39.475 1.00 91.50 186 GLU A O 1
ATOM 1527 N N . GLN A 1 187 ? -24.940 -27.293 40.744 1.00 92.50 187 GLN A N 1
ATOM 1528 C CA . GLN A 1 187 ? -25.581 -25.980 40.834 1.00 92.50 187 GLN A CA 1
ATOM 1529 C C . GLN A 1 187 ? -24.666 -24.954 41.511 1.00 92.50 187 GLN A C 1
ATOM 1531 O O . GLN A 1 187 ? -24.495 -23.857 40.981 1.00 92.50 187 GLN A O 1
ATOM 1536 N N . GLU A 1 188 ? -24.033 -25.305 42.634 1.00 93.12 188 GLU A N 1
ATOM 1537 C CA . GLU A 1 188 ? -23.081 -24.433 43.330 1.00 93.12 188 GLU A CA 1
ATOM 1538 C C . GLU A 1 188 ? -21.887 -24.069 42.433 1.00 93.12 188 GLU A C 1
ATOM 1540 O O . GLU A 1 188 ? -21.502 -22.899 42.354 1.00 93.12 188 GLU A O 1
ATOM 1545 N N . LEU A 1 189 ? -21.336 -25.034 41.690 1.00 92.00 189 LEU A N 1
ATOM 1546 C CA . LEU A 1 189 ? -20.256 -24.788 40.733 1.00 92.00 189 LEU A CA 1
ATOM 1547 C C . LEU A 1 189 ? -20.690 -23.839 39.606 1.00 92.00 189 LEU A C 1
ATOM 1549 O O . LEU A 1 189 ? -19.983 -22.874 39.311 1.00 92.00 189 LEU A O 1
ATOM 1553 N N . LEU A 1 190 ? -21.863 -24.058 39.008 1.00 92.81 190 LEU A N 1
ATOM 1554 C CA . LEU A 1 190 ? -22.400 -23.191 37.953 1.00 92.81 190 LEU A CA 1
ATOM 1555 C C . LEU A 1 190 ? -22.681 -21.773 38.470 1.00 92.81 190 LEU A C 1
ATOM 1557 O O . LEU A 1 190 ? -22.368 -20.796 37.788 1.00 92.81 190 LEU A O 1
ATOM 1561 N N . VAL A 1 191 ? -23.202 -21.640 39.693 1.00 94.75 191 VAL A N 1
ATOM 1562 C CA . VAL A 1 191 ? -23.377 -20.345 40.370 1.00 94.75 191 VAL A CA 1
ATOM 1563 C C . VAL A 1 191 ? -22.030 -19.667 40.612 1.00 94.75 191 VAL A C 1
ATOM 1565 O O . VAL A 1 191 ? -21.906 -18.463 40.393 1.00 94.75 191 VAL A O 1
ATOM 1568 N N . ASN A 1 192 ? -21.001 -20.411 41.021 1.00 92.69 192 ASN A N 1
ATOM 1569 C CA . ASN A 1 192 ? -19.654 -19.873 41.201 1.00 92.69 192 ASN A CA 1
ATOM 1570 C C . ASN A 1 192 ? -19.063 -19.368 39.881 1.00 92.69 192 ASN A C 1
ATOM 1572 O O . ASN A 1 192 ? -18.492 -18.278 39.852 1.00 92.69 192 ASN A O 1
ATOM 1576 N N . ILE A 1 193 ? -19.252 -20.103 38.785 1.00 91.75 193 ILE A N 1
ATOM 1577 C CA . ILE A 1 193 ? -18.830 -19.682 37.446 1.00 91.75 193 ILE A CA 1
ATOM 1578 C C . ILE A 1 193 ? -19.574 -18.420 36.999 1.00 91.75 193 ILE A C 1
ATOM 1580 O O . ILE A 1 193 ? -18.934 -17.461 36.565 1.00 91.75 193 ILE A O 1
ATOM 1584 N N . TYR A 1 194 ? -20.897 -18.366 37.176 1.00 94.38 194 TYR A N 1
ATOM 1585 C CA . TYR A 1 194 ? -21.673 -17.154 36.905 1.00 94.38 194 TYR A CA 1
ATOM 1586 C C . TYR A 1 194 ? -21.175 -15.970 37.745 1.00 94.38 194 TYR A C 1
ATOM 1588 O O . TYR A 1 194 ? -20.939 -14.890 37.210 1.00 94.38 194 TYR A O 1
ATOM 1596 N N . ASN A 1 195 ? -20.931 -16.174 39.044 1.00 94.19 195 ASN A N 1
ATOM 1597 C CA . ASN A 1 195 ? -20.440 -15.134 39.949 1.00 94.19 195 ASN A CA 1
ATOM 1598 C C . ASN A 1 195 ? -19.076 -14.572 39.528 1.00 94.19 195 ASN A C 1
ATOM 1600 O O . ASN A 1 195 ? -18.831 -13.385 39.746 1.00 94.19 195 ASN A O 1
ATOM 1604 N N . ARG A 1 196 ? -18.197 -15.384 38.919 1.00 91.88 196 ARG A N 1
ATOM 1605 C CA . ARG A 1 196 ? -16.918 -14.897 38.372 1.00 91.88 196 ARG A CA 1
ATOM 1606 C C . ARG A 1 196 ? -17.124 -13.885 37.254 1.00 91.88 196 ARG A C 1
ATOM 1608 O O . ARG A 1 196 ? -16.348 -12.944 37.178 1.00 91.88 196 ARG A O 1
ATOM 1615 N N . LEU A 1 197 ? -18.165 -14.046 36.436 1.00 92.94 197 LEU A N 1
ATOM 1616 C CA . LEU A 1 197 ? -18.537 -13.084 35.398 1.00 92.94 197 LEU A CA 1
ATOM 1617 C C . LEU A 1 197 ? -19.316 -11.891 35.979 1.00 92.94 197 LEU A C 1
ATOM 1619 O O . LEU A 1 197 ? -18.986 -10.741 35.695 1.00 92.94 197 LEU A O 1
ATOM 1623 N N . ASP A 1 198 ? -20.329 -12.157 36.807 1.00 93.94 198 ASP A N 1
ATOM 1624 C CA . ASP A 1 198 ? -21.254 -11.155 37.356 1.00 93.94 198 ASP A CA 1
ATOM 1625 C C . ASP A 1 198 ? -20.565 -10.136 38.262 1.00 93.94 198 ASP A C 1
ATOM 1627 O O . ASP A 1 198 ? -20.863 -8.946 38.207 1.00 93.94 198 ASP A O 1
ATOM 1631 N N . LYS A 1 199 ? -19.591 -10.596 39.051 1.00 94.06 199 LYS A N 1
ATOM 1632 C CA . LYS A 1 199 ? -18.833 -9.766 39.994 1.00 94.06 199 LYS A CA 1
ATOM 1633 C C . LYS A 1 199 ? -17.453 -9.387 39.460 1.00 94.06 199 LYS A C 1
ATOM 1635 O O . LYS A 1 199 ? -16.627 -8.882 40.221 1.00 94.06 199 LYS A O 1
ATOM 1640 N N . PHE A 1 200 ? -17.182 -9.628 38.174 1.00 95.69 200 PHE A N 1
ATOM 1641 C CA . PHE A 1 200 ? -15.884 -9.327 37.582 1.00 95.69 200 PHE A CA 1
ATOM 1642 C C . PHE A 1 200 ? -15.624 -7.816 37.607 1.00 95.69 200 PHE A C 1
ATOM 1644 O O . PHE A 1 200 ? -16.304 -7.045 36.923 1.00 95.69 200 PHE A O 1
ATOM 1651 N N . MET A 1 201 ? -14.629 -7.385 38.384 1.00 94.94 201 MET A N 1
ATOM 1652 C CA . MET A 1 201 ? -14.255 -5.976 38.496 1.00 94.94 201 MET A CA 1
ATOM 1653 C C . MET A 1 201 ? -13.097 -5.634 37.567 1.00 94.94 201 MET A C 1
ATOM 1655 O O . MET A 1 201 ? -12.094 -6.342 37.504 1.00 94.94 201 MET A O 1
ATOM 1659 N N . VAL A 1 202 ? -13.215 -4.497 36.889 1.00 93.44 202 VAL A N 1
ATOM 1660 C CA . VAL A 1 202 ? -12.165 -3.939 36.036 1.00 93.44 202 VAL A CA 1
ATOM 1661 C C . VAL A 1 202 ? -11.731 -2.574 36.563 1.00 93.44 202 VAL A C 1
ATOM 1663 O O . VAL A 1 202 ? -12.592 -1.780 36.955 1.00 93.44 202 VAL A O 1
ATOM 1666 N N . PRO A 1 203 ? -10.425 -2.253 36.571 1.00 92.25 203 PRO A N 1
ATOM 1667 C CA . PRO A 1 203 ? -9.979 -0.908 36.909 1.00 92.25 203 PRO A CA 1
ATOM 1668 C C . PRO A 1 203 ? -10.441 0.081 35.837 1.00 92.25 203 PRO A C 1
ATOM 1670 O O . PRO A 1 203 ? -10.123 -0.096 34.657 1.00 92.25 203 PRO A O 1
ATOM 1673 N N . VAL A 1 204 ? -11.168 1.126 36.238 1.00 91.50 204 VAL A N 1
ATOM 1674 C CA . VAL A 1 204 ? -11.602 2.202 35.340 1.00 91.50 204 VAL A CA 1
ATOM 1675 C C . VAL A 1 204 ? -10.921 3.500 35.737 1.00 91.50 204 VAL A C 1
ATOM 1677 O O . VAL A 1 204 ? -11.130 4.014 36.831 1.00 91.50 204 VAL A O 1
ATOM 1680 N N . ILE A 1 205 ? -10.128 4.041 34.821 1.00 88.81 205 ILE A N 1
ATOM 1681 C CA . ILE A 1 205 ? -9.563 5.378 34.923 1.00 88.81 205 ILE A CA 1
ATOM 1682 C C . ILE A 1 205 ? -10.571 6.347 34.313 1.00 88.81 205 ILE A C 1
ATOM 1684 O O . ILE A 1 205 ? -10.881 6.246 33.124 1.00 88.81 205 ILE A O 1
ATOM 1688 N N . SER A 1 206 ? -11.090 7.267 35.123 1.00 86.19 206 SER A N 1
ATOM 1689 C CA . SER A 1 206 ? -12.044 8.281 34.660 1.00 86.19 206 SER A CA 1
ATOM 1690 C C . SER A 1 206 ? -11.326 9.614 34.467 1.00 86.19 206 SER A C 1
ATOM 1692 O O . SER A 1 206 ? -10.641 10.089 35.370 1.00 86.19 206 SER A O 1
ATOM 1694 N N . LEU A 1 207 ? -11.449 10.201 33.278 1.00 84.25 207 LEU A N 1
ATOM 1695 C CA . LEU A 1 207 ? -10.956 11.544 32.991 1.00 84.25 207 LEU A CA 1
ATOM 1696 C C . LEU A 1 207 ? -12.049 12.571 33.289 1.00 84.25 207 LEU A C 1
ATOM 1698 O O . LEU A 1 207 ? -13.212 12.361 32.942 1.00 84.25 207 LEU A O 1
ATOM 1702 N N . SER A 1 208 ? -11.655 13.694 33.891 1.00 77.19 208 SER A N 1
ATOM 1703 C CA . SER A 1 208 ? -12.545 14.834 34.126 1.00 77.19 208 SER A CA 1
ATOM 1704 C C . SER A 1 208 ? -13.046 15.414 32.800 1.00 77.19 208 SER A C 1
ATOM 1706 O O . SER A 1 208 ? -12.293 15.476 31.822 1.00 77.19 208 SER A O 1
ATOM 1708 N N . SER A 1 209 ? -14.284 15.913 32.776 1.00 72.12 209 SER A N 1
ATOM 1709 C CA . SER A 1 209 ? -14.844 16.646 31.631 1.00 72.12 209 SER A CA 1
ATOM 1710 C C . SER A 1 209 ? -14.080 17.936 31.301 1.00 72.12 209 SER A C 1
ATOM 1712 O O . SER A 1 209 ? -14.234 18.472 30.207 1.00 72.12 209 SER A O 1
ATOM 1714 N N . GLU A 1 210 ? -13.252 18.431 32.227 1.00 74.69 210 GLU A N 1
ATOM 1715 C CA . GLU A 1 210 ? -12.390 19.608 32.045 1.00 74.69 210 GLU A CA 1
ATOM 1716 C C . GLU A 1 210 ? -11.048 19.282 31.361 1.00 74.69 210 GLU A C 1
ATOM 1718 O O . GLU A 1 210 ? -10.279 20.182 31.015 1.00 74.69 210 GLU A O 1
ATOM 1723 N N . THR A 1 211 ? -10.748 17.996 31.146 1.00 75.94 211 THR A N 1
ATOM 1724 C CA . THR A 1 211 ? -9.511 17.551 30.491 1.00 75.94 211 THR A CA 1
ATOM 1725 C C . THR A 1 211 ? -9.443 18.112 29.071 1.00 75.94 211 THR A C 1
ATOM 1727 O O . THR A 1 211 ? -10.355 17.913 28.271 1.00 75.94 211 THR A O 1
ATOM 1730 N N . ARG A 1 212 ? -8.347 18.792 28.713 1.00 73.00 212 ARG A N 1
ATOM 1731 C CA . ARG A 1 212 ? -8.194 19.350 27.361 1.00 73.00 212 ARG A CA 1
ATOM 1732 C C . ARG A 1 212 ? -8.138 18.227 26.326 1.00 73.00 212 ARG A C 1
ATOM 1734 O O . ARG A 1 212 ? -7.499 17.198 26.531 1.00 73.00 212 ARG A O 1
ATOM 1741 N N . GLU A 1 213 ? -8.723 18.463 25.161 1.00 67.00 213 GLU A N 1
ATOM 1742 C CA . GLU A 1 213 ? -8.771 17.477 24.072 1.00 67.00 213 GLU A CA 1
ATOM 1743 C C . GLU A 1 213 ? -7.401 17.010 23.601 1.00 67.00 213 GLU A C 1
ATOM 1745 O O . GLU A 1 213 ? -7.209 15.829 23.324 1.00 67.00 213 GLU A O 1
ATOM 1750 N N . GLU A 1 214 ? -6.442 17.931 23.523 1.00 67.31 214 GLU A N 1
ATOM 1751 C CA . GLU A 1 214 ? -5.066 17.604 23.154 1.00 67.31 214 GLU A CA 1
ATOM 1752 C C . GLU A 1 214 ? -4.448 16.630 24.158 1.00 67.31 214 GLU A C 1
ATOM 1754 O O . GLU A 1 214 ? -3.766 15.687 23.761 1.00 67.31 214 GLU A O 1
ATOM 1759 N N . ASP A 1 215 ? -4.741 16.805 25.448 1.00 72.81 215 ASP A N 1
ATOM 1760 C CA . ASP A 1 215 ? -4.270 15.910 26.500 1.00 72.81 215 ASP A CA 1
ATOM 1761 C C . ASP A 1 215 ? -4.958 14.549 26.408 1.00 72.81 215 ASP A C 1
ATOM 1763 O O . ASP A 1 215 ? -4.286 13.535 26.548 1.00 72.81 215 ASP A O 1
ATOM 1767 N N . ILE A 1 216 ? -6.252 14.493 26.078 1.00 73.25 216 ILE A N 1
ATOM 1768 C CA . ILE A 1 216 ? -6.974 13.227 25.869 1.00 73.25 216 ILE A CA 1
ATOM 1769 C C . ILE A 1 216 ? -6.401 12.463 24.682 1.00 73.25 216 ILE A C 1
ATOM 1771 O O . ILE A 1 216 ? -6.123 11.272 24.803 1.00 73.25 216 ILE A O 1
ATOM 1775 N N . VAL A 1 217 ? -6.172 13.136 23.552 1.00 67.88 217 VAL A N 1
ATOM 1776 C CA . VAL A 1 217 ? -5.539 12.521 22.380 1.00 67.88 217 VAL A CA 1
ATOM 1777 C C . VAL A 1 217 ? -4.134 12.029 22.736 1.00 67.88 217 VAL A C 1
ATOM 1779 O O . VAL A 1 217 ? -3.788 10.903 22.393 1.00 67.88 217 VAL A O 1
ATOM 1782 N N . ASN A 1 218 ? -3.348 12.808 23.484 1.00 68.69 218 ASN A N 1
ATOM 1783 C CA . ASN A 1 218 ? -2.000 12.422 23.907 1.00 68.69 218 ASN A CA 1
ATOM 1784 C C . ASN A 1 218 ? -1.991 11.254 24.909 1.00 68.69 218 ASN A C 1
ATOM 1786 O O . ASN A 1 218 ? -1.176 10.340 24.774 1.00 68.69 218 ASN A O 1
ATOM 1790 N N . ILE A 1 219 ? -2.877 11.262 25.910 1.00 71.88 219 ILE A N 1
ATOM 1791 C CA . ILE A 1 219 ? -3.074 10.158 26.864 1.00 71.88 219 ILE A CA 1
ATOM 1792 C C . ILE A 1 219 ? -3.469 8.907 26.083 1.00 71.88 219 ILE A C 1
ATOM 1794 O O . ILE A 1 219 ? -2.889 7.840 26.284 1.00 71.88 219 ILE A O 1
ATOM 1798 N N . PHE A 1 220 ? -4.388 9.051 25.130 1.00 67.25 220 PHE A N 1
ATOM 1799 C CA . PHE A 1 220 ? -4.846 7.951 24.301 1.00 67.25 220 PHE A CA 1
ATOM 1800 C C . PHE A 1 220 ? -3.742 7.394 23.396 1.00 67.25 220 PHE A C 1
ATOM 1802 O O . PHE A 1 220 ? -3.562 6.179 23.322 1.00 67.25 220 PHE A O 1
ATOM 1809 N N . GLU A 1 221 ? -2.948 8.251 22.750 1.00 63.50 221 GLU A N 1
ATOM 1810 C CA . GLU A 1 221 ? -1.781 7.830 21.968 1.00 63.50 221 GLU A CA 1
ATOM 1811 C C . GLU A 1 221 ? -0.740 7.105 22.833 1.00 63.50 221 GLU A C 1
ATOM 1813 O O . GLU A 1 221 ? -0.128 6.138 22.377 1.00 63.50 221 GLU A O 1
ATOM 1818 N N . ARG A 1 222 ? -0.537 7.547 24.082 1.00 66.62 222 ARG A N 1
ATOM 1819 C CA . ARG A 1 222 ? 0.427 6.939 25.010 1.00 66.62 222 ARG A CA 1
ATOM 1820 C C . ARG A 1 222 ? -0.032 5.580 25.524 1.00 66.62 222 ARG A C 1
ATOM 1822 O O . ARG A 1 222 ? 0.783 4.663 25.545 1.00 66.62 222 ARG A O 1
ATOM 1829 N N . ILE A 1 223 ? -1.303 5.433 25.899 1.00 65.38 223 ILE A N 1
ATOM 1830 C CA . ILE A 1 223 ? -1.855 4.161 26.395 1.00 65.38 223 ILE A CA 1
ATOM 1831 C C . ILE A 1 223 ? -1.918 3.118 25.272 1.00 65.38 223 ILE A C 1
ATOM 1833 O O . ILE A 1 223 ? -1.570 1.962 25.487 1.00 65.38 223 ILE A O 1
ATOM 1837 N N . ASN A 1 224 ? -2.244 3.525 24.041 1.00 57.62 224 ASN A N 1
ATOM 1838 C CA . ASN A 1 224 ? -2.276 2.617 22.888 1.00 57.62 224 ASN A CA 1
ATOM 1839 C C . ASN A 1 224 ? -0.899 2.236 22.325 1.00 57.62 224 ASN A C 1
ATOM 1841 O O . ASN A 1 224 ? -0.843 1.568 21.294 1.00 57.62 224 ASN A O 1
ATOM 1845 N N . ARG A 1 225 ? 0.221 2.633 22.948 1.00 55.56 225 ARG A N 1
ATOM 1846 C CA . ARG A 1 225 ? 1.558 2.224 22.476 1.00 55.56 225 ARG A CA 1
ATOM 1847 C C . ARG A 1 225 ? 1.816 0.723 22.612 1.00 55.56 225 ARG A C 1
ATOM 1849 O O . ARG A 1 225 ? 2.619 0.198 21.850 1.00 55.56 225 ARG A O 1
ATOM 1856 N N . THR A 1 226 ? 1.163 0.052 23.558 1.00 48.69 226 THR A N 1
ATOM 1857 C CA . THR A 1 226 ? 1.272 -1.400 23.789 1.00 48.69 226 THR A CA 1
ATOM 1858 C C . THR A 1 226 ? 0.155 -2.205 23.113 1.00 48.69 226 THR A C 1
ATOM 1860 O O . THR A 1 226 ? 0.271 -3.422 23.000 1.00 48.69 226 THR A O 1
ATOM 1863 N N . GLY A 1 227 ? -0.900 -1.540 22.625 1.00 54.00 227 GLY A N 1
ATOM 1864 C CA . GLY A 1 227 ? -1.979 -2.125 21.824 1.00 54.00 227 GLY A CA 1
ATOM 1865 C C . GLY A 1 227 ? -1.847 -1.817 20.327 1.00 54.00 227 GLY A C 1
ATOM 1866 O O . GLY A 1 227 ? -0.898 -1.182 19.873 1.00 54.00 227 GLY A O 1
ATOM 1867 N N . LEU A 1 228 ? -2.822 -2.257 19.525 1.00 51.34 228 LEU A N 1
ATOM 1868 C CA . LEU A 1 228 ? -2.899 -1.867 18.113 1.00 51.34 228 LEU A CA 1
ATOM 1869 C C . LEU A 1 228 ? -3.145 -0.346 18.011 1.00 51.34 228 LEU A C 1
ATOM 1871 O O . LEU A 1 228 ? -4.260 0.113 18.261 1.00 51.34 228 LEU A O 1
ATOM 1875 N N . SER A 1 229 ? -2.113 0.411 17.639 1.00 54.72 229 SER A N 1
ATOM 1876 C CA . SER A 1 229 ? -2.108 1.878 17.597 1.00 54.72 229 SER A CA 1
ATOM 1877 C C . SER A 1 229 ? -3.197 2.476 16.692 1.00 54.72 229 SER A C 1
ATOM 1879 O O . SER A 1 229 ? -3.538 1.918 15.644 1.00 54.72 229 SER A O 1
ATOM 1881 N N . LEU A 1 230 ? -3.745 3.636 17.087 1.00 61.00 230 LEU A N 1
ATOM 1882 C CA . LEU A 1 230 ? -4.607 4.430 16.206 1.00 61.00 230 LEU A CA 1
ATOM 1883 C C . LEU A 1 230 ? -3.852 4.832 14.940 1.00 61.00 230 LEU A C 1
ATOM 1885 O O . LEU A 1 230 ? -2.690 5.252 14.989 1.00 61.00 230 LEU A O 1
ATOM 1889 N N . SER A 1 231 ? -4.553 4.777 13.813 1.00 73.56 231 SER A N 1
ATOM 1890 C CA . SER A 1 231 ? -4.020 5.279 12.556 1.00 73.56 231 SER A CA 1
ATOM 1891 C C . SER A 1 231 ? -3.996 6.813 12.533 1.00 73.56 231 SER A C 1
ATOM 1893 O O . SER A 1 231 ? -4.684 7.492 13.297 1.00 73.56 231 SER A O 1
ATOM 1895 N N . LEU A 1 232 ? -3.216 7.394 11.619 1.00 78.62 232 LEU A N 1
ATOM 1896 C CA . LEU A 1 232 ? -3.272 8.836 11.362 1.00 78.62 232 LEU A CA 1
ATOM 1897 C C . LEU A 1 232 ? -4.689 9.271 10.953 1.00 78.62 232 LEU A C 1
ATOM 1899 O O . LEU A 1 232 ? -5.129 10.357 11.327 1.00 78.62 232 LEU A O 1
ATOM 1903 N N . PHE A 1 233 ? -5.381 8.440 10.172 1.00 85.75 233 PHE A N 1
ATOM 1904 C CA . PHE A 1 233 ? -6.729 8.730 9.709 1.00 85.75 233 PHE A CA 1
ATOM 1905 C C . PHE A 1 233 ? -7.7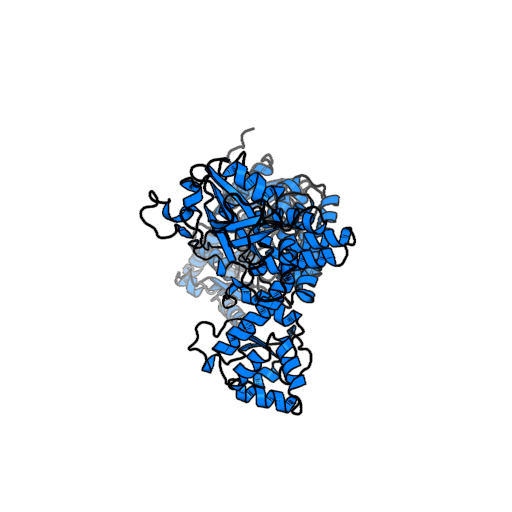11 8.870 10.876 1.00 85.75 233 PHE A C 1
ATOM 1907 O O . PHE A 1 233 ? -8.478 9.826 10.918 1.00 85.75 233 PHE A O 1
ATOM 1914 N N . ASP A 1 234 ? -7.617 7.988 11.870 1.00 76.81 234 ASP A N 1
ATOM 1915 C CA . ASP A 1 234 ? -8.441 8.029 13.081 1.00 76.81 234 ASP A CA 1
ATOM 1916 C C . ASP A 1 234 ? -8.276 9.351 13.853 1.00 76.81 234 ASP A C 1
ATOM 1918 O O . ASP A 1 234 ? -9.252 9.990 14.244 1.00 76.81 234 ASP A O 1
ATOM 1922 N N . LEU A 1 235 ? -7.039 9.828 13.998 1.00 76.38 235 LEU A N 1
ATOM 1923 C CA . LEU A 1 235 ? -6.751 11.115 14.639 1.00 76.38 235 LEU A CA 1
ATOM 1924 C C . LEU A 1 235 ? -7.288 12.308 13.828 1.00 76.38 235 LEU A C 1
ATOM 1926 O O . LEU A 1 235 ? -7.749 13.297 14.399 1.00 76.38 235 LEU A O 1
ATOM 1930 N N . ALA A 1 236 ? -7.246 12.220 12.495 1.00 84.56 236 ALA A N 1
ATOM 1931 C CA . ALA A 1 236 ? -7.811 13.236 11.612 1.00 84.56 236 ALA A CA 1
ATOM 1932 C C . ALA A 1 236 ? -9.344 13.312 11.726 1.00 84.56 236 ALA A C 1
ATOM 1934 O O . ALA A 1 236 ? -9.886 14.418 11.728 1.00 84.56 236 ALA A O 1
ATOM 1935 N N . VAL A 1 237 ? -10.033 12.170 11.887 1.00 84.00 237 VAL A N 1
ATOM 1936 C CA . VAL A 1 237 ? -11.492 12.110 12.112 1.00 84.00 237 VAL A CA 1
ATOM 1937 C C . VAL A 1 237 ? -11.887 12.966 13.319 1.00 84.00 237 VAL A C 1
ATOM 1939 O O . VAL A 1 237 ? -12.804 13.779 13.210 1.00 84.00 237 VAL A O 1
ATOM 1942 N N . ALA A 1 238 ? -11.163 12.848 14.440 1.00 75.19 238 ALA A N 1
ATOM 1943 C CA . ALA A 1 238 ? -11.444 13.624 15.652 1.00 75.19 238 ALA A CA 1
ATOM 1944 C C . ALA A 1 238 ? -11.371 15.141 15.410 1.00 75.19 238 ALA A C 1
ATOM 1946 O O . ALA A 1 238 ? -12.273 15.883 15.795 1.00 75.19 238 ALA A O 1
ATOM 1947 N N . LYS A 1 239 ? -10.297 15.604 14.755 1.00 78.25 239 LYS A N 1
ATOM 1948 C CA . LYS A 1 239 ? -10.049 17.035 14.512 1.00 78.25 239 LYS A CA 1
ATOM 1949 C C . LYS A 1 239 ? -11.053 17.649 13.537 1.00 78.25 239 LYS A C 1
ATOM 1951 O O . LYS A 1 239 ? -11.488 18.779 13.738 1.00 78.25 239 LYS A O 1
ATOM 1956 N N . LEU A 1 240 ? -11.398 16.922 12.478 1.00 85.69 240 LEU A N 1
ATOM 1957 C CA . LEU A 1 240 ? -12.228 17.433 11.386 1.00 85.69 240 LEU A CA 1
ATOM 1958 C C . LEU A 1 240 ? -13.723 17.424 11.711 1.00 85.69 240 LEU A C 1
ATOM 1960 O O . LEU A 1 240 ? -14.451 18.283 11.217 1.00 85.69 240 LEU A O 1
ATOM 1964 N N . TYR A 1 241 ? -14.178 16.539 12.598 1.00 79.81 241 TYR A N 1
ATOM 1965 C CA . TYR A 1 241 ? -15.584 16.510 12.998 1.00 79.81 241 TYR A CA 1
ATOM 1966 C C . TYR A 1 241 ? -16.061 17.833 13.601 1.00 79.81 241 TYR A C 1
ATOM 1968 O O . TYR A 1 241 ? -17.154 18.304 13.296 1.00 79.81 241 TYR A O 1
ATOM 1976 N N . LYS A 1 242 ? -15.219 18.482 14.411 1.00 73.19 242 LYS A N 1
ATOM 1977 C CA . LYS A 1 242 ? -15.521 19.795 15.002 1.00 73.19 242 LYS A CA 1
ATOM 1978 C C . LYS A 1 242 ? -15.749 20.895 13.973 1.00 73.19 242 LYS A C 1
ATOM 1980 O O . LYS A 1 242 ? -16.330 21.924 14.289 1.00 73.19 242 LYS A O 1
ATOM 1985 N N . LYS A 1 243 ? -15.296 20.657 12.747 1.00 82.88 243 LYS A N 1
ATOM 1986 C CA . LYS A 1 243 ? -15.452 21.541 11.598 1.00 82.88 243 LYS A CA 1
ATOM 1987 C C . LYS A 1 243 ? -16.603 21.105 10.690 1.00 82.88 243 LYS A C 1
ATOM 1989 O O . LYS A 1 243 ? -16.676 21.544 9.552 1.00 82.88 243 LYS A O 1
ATOM 1994 N N . GLY A 1 244 ? -17.467 20.205 11.163 1.00 83.50 244 GLY A N 1
ATOM 1995 C CA . GLY A 1 244 ? -18.605 19.676 10.413 1.00 83.50 244 GLY A CA 1
ATOM 1996 C C . GLY A 1 244 ? -18.268 18.543 9.440 1.00 83.50 244 GLY A C 1
ATOM 1997 O O . GLY A 1 244 ? -19.172 18.047 8.775 1.00 83.50 244 GLY A O 1
ATOM 1998 N N . VAL A 1 245 ? -17.011 18.090 9.368 1.00 90.19 245 VAL A N 1
ATOM 1999 C CA . VAL A 1 245 ? -16.571 17.106 8.367 1.00 90.19 245 VAL A CA 1
ATOM 2000 C C . VAL A 1 245 ? -16.663 15.682 8.907 1.00 90.19 245 VAL A C 1
ATOM 2002 O O . VAL A 1 245 ? -15.928 15.285 9.817 1.00 90.19 245 VAL A O 1
ATOM 2005 N N . LYS A 1 246 ? -17.505 14.860 8.279 1.00 89.31 246 LYS A N 1
ATOM 2006 C CA . LYS A 1 246 ? -17.638 13.427 8.590 1.00 89.31 246 LYS A CA 1
ATOM 2007 C C . LYS A 1 246 ? -16.683 12.590 7.745 1.00 89.31 246 LYS A C 1
ATOM 2009 O O . LYS A 1 246 ? -17.061 11.963 6.760 1.00 89.31 246 LYS A O 1
ATOM 2014 N N . LEU A 1 247 ? -15.410 12.585 8.136 1.00 91.31 247 LEU A N 1
ATOM 2015 C CA . LEU A 1 247 ? -14.336 11.990 7.336 1.00 91.31 247 LEU A CA 1
ATOM 2016 C C . LEU A 1 247 ? -14.515 10.478 7.056 1.00 91.31 247 LEU A C 1
ATOM 2018 O O . LEU A 1 247 ? -14.112 10.013 5.991 1.00 91.31 247 LEU A O 1
ATOM 2022 N N . ARG A 1 248 ? -15.138 9.711 7.965 1.00 88.38 248 ARG A N 1
ATOM 2023 C CA . ARG A 1 248 ? -15.442 8.286 7.721 1.00 88.38 248 ARG A CA 1
ATOM 2024 C C . ARG A 1 248 ? -16.477 8.110 6.614 1.00 88.38 248 ARG A C 1
ATOM 2026 O O . ARG A 1 248 ? -16.198 7.390 5.667 1.00 88.38 248 ARG A O 1
ATOM 2033 N N . ASP A 1 249 ? -17.577 8.859 6.658 1.00 90.12 249 ASP A N 1
ATOM 2034 C CA . ASP A 1 249 ? -18.602 8.846 5.607 1.00 90.12 249 ASP A CA 1
ATOM 2035 C C . ASP A 1 249 ? -18.006 9.206 4.235 1.00 90.12 249 ASP A C 1
ATOM 2037 O O . ASP A 1 249 ? -18.375 8.631 3.209 1.00 90.12 249 ASP A O 1
ATOM 2041 N N . LEU A 1 250 ? -17.062 10.156 4.199 1.00 95.38 250 LEU A N 1
ATOM 2042 C CA . LEU A 1 250 ? -16.340 10.500 2.972 1.00 95.38 250 LEU A CA 1
ATOM 2043 C C . LEU A 1 250 ? -15.493 9.334 2.456 1.00 95.38 250 LEU A C 1
ATOM 2045 O O . LEU A 1 250 ? -15.451 9.110 1.248 1.00 95.38 250 LEU A O 1
ATOM 2049 N N . TRP A 1 251 ? -14.823 8.598 3.342 1.00 94.81 251 TRP A N 1
ATOM 2050 C CA . TRP A 1 251 ? -14.051 7.417 2.966 1.00 94.81 251 TRP A CA 1
ATOM 2051 C C . TRP A 1 251 ? -14.943 6.252 2.521 1.00 94.81 251 TRP A C 1
ATOM 2053 O O . TRP A 1 251 ? -14.669 5.661 1.478 1.00 94.81 251 TRP A O 1
ATOM 2063 N N . ASP A 1 252 ? -16.050 5.988 3.213 1.00 91.12 252 ASP A N 1
ATOM 2064 C CA . ASP A 1 252 ? -17.006 4.936 2.851 1.00 91.12 252 ASP A CA 1
ATOM 2065 C C . ASP A 1 252 ? -17.582 5.168 1.445 1.00 91.12 252 ASP A C 1
ATOM 2067 O O . ASP A 1 252 ? -17.682 4.242 0.636 1.00 91.12 252 ASP A O 1
ATOM 2071 N N . LYS A 1 253 ? -17.875 6.428 1.089 1.00 95.38 253 LYS A N 1
ATOM 2072 C CA . LYS A 1 253 ? -18.263 6.806 -0.282 1.00 95.38 253 LYS A CA 1
ATOM 2073 C C . LYS A 1 253 ? -17.182 6.454 -1.308 1.00 95.38 253 LYS A C 1
ATOM 2075 O O . LYS A 1 253 ? -17.509 5.979 -2.393 1.00 95.38 253 LYS A O 1
ATOM 2080 N N . VAL A 1 254 ? -15.904 6.665 -0.985 1.00 95.69 254 VAL A N 1
ATOM 2081 C CA . VAL A 1 254 ? -14.785 6.308 -1.875 1.00 95.69 254 VAL A CA 1
ATOM 2082 C C . VAL A 1 254 ? -14.671 4.790 -2.017 1.00 95.69 254 VAL A C 1
ATOM 2084 O O . VAL A 1 254 ? -14.502 4.311 -3.135 1.00 95.69 254 VAL A O 1
ATOM 2087 N N . GLN A 1 255 ? -14.824 4.028 -0.929 1.00 92.56 255 GLN A N 1
ATOM 2088 C CA . GLN A 1 255 ? -14.806 2.561 -0.973 1.00 92.56 255 GLN A CA 1
ATOM 2089 C C . GLN A 1 255 ? -15.935 1.997 -1.833 1.00 92.56 255 GLN A C 1
ATOM 2091 O O . GLN A 1 255 ? -15.701 1.093 -2.633 1.00 92.56 255 GLN A O 1
ATOM 2096 N N . ASN A 1 256 ? -17.137 2.559 -1.718 1.00 93.12 256 ASN A N 1
ATOM 2097 C CA . ASN A 1 256 ? -18.291 2.111 -2.492 1.00 93.12 256 ASN A CA 1
ATOM 2098 C C . ASN A 1 256 ? -18.158 2.451 -3.983 1.00 93.12 256 ASN A C 1
ATOM 2100 O O . ASN A 1 256 ? -18.463 1.611 -4.826 1.00 93.12 256 ASN A O 1
ATOM 2104 N N . ASN A 1 257 ? -17.664 3.648 -4.310 1.00 95.69 257 ASN A N 1
ATOM 2105 C CA . ASN A 1 257 ? -17.598 4.121 -5.695 1.00 95.69 257 ASN A CA 1
ATOM 2106 C C . ASN A 1 257 ? -16.341 3.648 -6.446 1.00 95.69 257 ASN A C 1
ATOM 2108 O O . ASN A 1 257 ? -16.371 3.528 -7.668 1.00 95.69 257 ASN A O 1
ATOM 2112 N N . TYR A 1 258 ? -15.237 3.382 -5.739 1.00 94.38 258 TYR A N 1
ATOM 2113 C CA . TYR A 1 258 ? -13.924 3.105 -6.332 1.00 94.38 258 TYR A CA 1
ATOM 2114 C C . TYR A 1 258 ? -13.239 1.892 -5.683 1.00 94.38 258 TYR A C 1
ATOM 2116 O O . TYR A 1 258 ? -12.087 1.961 -5.246 1.00 94.38 258 TYR A O 1
ATOM 2124 N N . GLN A 1 259 ? -13.933 0.751 -5.641 1.00 91.25 259 GLN A N 1
ATOM 2125 C CA . GLN A 1 259 ? -13.457 -0.476 -4.984 1.00 91.25 259 GLN A CA 1
ATOM 2126 C C . GLN A 1 259 ? -12.042 -0.893 -5.419 1.00 91.25 259 GLN A C 1
ATOM 2128 O O . GLN A 1 259 ? -11.197 -1.163 -4.568 1.00 91.25 259 GLN A O 1
ATOM 2133 N N . GLN A 1 260 ? -11.747 -0.858 -6.724 1.00 88.31 260 GLN A N 1
ATOM 2134 C CA . GLN A 1 260 ? -10.426 -1.204 -7.273 1.00 88.31 260 GLN A CA 1
ATOM 2135 C C . GLN A 1 260 ? -9.300 -0.301 -6.742 1.00 88.31 260 GLN A C 1
ATOM 2137 O O . GLN A 1 260 ? -8.210 -0.776 -6.432 1.00 88.31 260 GLN A O 1
ATOM 2142 N N . VAL A 1 261 ? -9.582 0.993 -6.570 1.00 91.12 261 VAL A N 1
ATOM 2143 C CA . VAL A 1 261 ? -8.630 1.968 -6.023 1.00 91.12 261 VAL A CA 1
ATOM 2144 C C . VAL A 1 261 ? -8.441 1.742 -4.523 1.00 91.12 261 VAL A C 1
ATOM 2146 O O . VAL A 1 261 ? -7.315 1.713 -4.030 1.00 91.12 261 VAL A O 1
ATOM 2149 N N . THR A 1 262 ? -9.530 1.533 -3.781 1.00 90.75 262 THR A N 1
ATOM 2150 C CA . THR A 1 262 ? -9.468 1.311 -2.323 1.00 90.75 262 THR A CA 1
ATOM 2151 C C . THR A 1 262 ? -8.899 -0.048 -1.921 1.00 90.75 262 THR A C 1
ATOM 2153 O O . THR A 1 262 ? -8.463 -0.208 -0.786 1.00 90.75 262 THR A O 1
ATOM 2156 N N . ALA A 1 263 ? -8.818 -1.002 -2.852 1.00 87.62 263 ALA A N 1
ATOM 2157 C CA . ALA A 1 263 ? -8.049 -2.231 -2.669 1.00 87.62 263 ALA A CA 1
ATOM 2158 C C . ALA A 1 263 ? -6.528 -1.979 -2.649 1.00 87.62 263 ALA A C 1
ATOM 2160 O O . ALA A 1 263 ? -5.780 -2.783 -2.094 1.00 87.62 263 ALA A O 1
ATOM 2161 N N . LEU A 1 264 ? -6.067 -0.873 -3.246 1.00 86.25 264 LEU A N 1
ATOM 2162 C CA . LEU A 1 264 ? -4.653 -0.513 -3.357 1.00 86.25 264 LEU A CA 1
ATOM 2163 C C . LEU A 1 264 ? -4.191 0.465 -2.269 1.00 86.25 264 LEU A C 1
ATOM 2165 O O . LEU A 1 264 ? -3.053 0.381 -1.799 1.00 86.25 264 LEU A O 1
ATOM 2169 N N . ILE A 1 265 ? -5.043 1.426 -1.906 1.00 90.38 265 ILE A N 1
ATOM 2170 C CA . ILE A 1 265 ? -4.664 2.558 -1.052 1.00 90.38 265 ILE A CA 1
ATOM 2171 C C . ILE A 1 265 ? -5.300 2.485 0.334 1.00 90.38 265 ILE A C 1
ATOM 2173 O O . ILE A 1 265 ? -6.370 1.916 0.531 1.00 90.38 265 ILE A O 1
ATOM 2177 N N . LYS A 1 266 ? -4.669 3.171 1.286 1.00 90.44 266 LYS A N 1
ATOM 2178 C CA . LYS A 1 266 ? -5.249 3.470 2.600 1.00 90.44 266 LYS A CA 1
ATOM 2179 C C . LYS A 1 266 ? -5.789 4.909 2.623 1.00 90.44 266 LYS A C 1
ATOM 2181 O O . LYS A 1 266 ? -5.265 5.741 1.874 1.00 90.44 266 LYS A O 1
ATOM 2186 N N . PRO A 1 267 ? -6.774 5.256 3.471 1.00 91.50 267 PRO A N 1
ATOM 2187 C CA . PRO A 1 267 ? -7.341 6.607 3.505 1.00 91.50 267 PRO A CA 1
ATOM 2188 C C . PRO A 1 267 ? -6.311 7.709 3.808 1.00 91.50 267 PRO A C 1
ATOM 2190 O O . PRO A 1 267 ? -6.454 8.844 3.354 1.00 91.50 267 PRO A O 1
ATOM 2193 N N . GLU A 1 268 ? -5.218 7.390 4.507 1.00 92.00 268 GLU A N 1
ATOM 2194 C CA . GLU A 1 268 ? -4.115 8.321 4.757 1.00 92.00 268 GLU A CA 1
ATOM 2195 C C . GLU A 1 268 ? -3.458 8.825 3.470 1.00 92.00 268 GLU A C 1
ATOM 2197 O O . GLU A 1 268 ? -2.855 9.895 3.481 1.00 92.00 268 GLU A O 1
ATOM 2202 N N . PHE A 1 269 ? -3.558 8.091 2.358 1.00 94.69 269 PHE A N 1
ATOM 2203 C CA . PHE A 1 269 ? -2.973 8.499 1.080 1.00 94.69 269 PHE A CA 1
ATOM 2204 C C . PHE A 1 269 ? -3.647 9.770 0.561 1.00 94.69 269 PHE A C 1
ATOM 2206 O O . PHE A 1 269 ? -2.965 10.655 0.047 1.00 94.69 269 PHE A O 1
ATOM 2213 N N . LEU A 1 270 ? -4.960 9.904 0.777 1.00 96.75 270 LEU A N 1
ATOM 2214 C CA . LEU A 1 270 ? -5.711 11.112 0.440 1.00 96.75 270 LEU A CA 1
ATOM 2215 C C . LEU A 1 270 ? -5.274 12.289 1.320 1.00 96.75 270 LEU A C 1
ATOM 2217 O O . LEU A 1 270 ? -5.021 13.372 0.802 1.00 96.75 270 LEU A O 1
ATOM 2221 N N . LEU A 1 271 ? -5.070 12.070 2.625 1.00 95.38 271 LEU A N 1
ATOM 2222 C CA . LEU A 1 271 ? -4.543 13.107 3.526 1.00 95.38 271 LEU A CA 1
ATOM 2223 C C . LEU A 1 271 ? -3.136 13.566 3.113 1.00 95.38 271 LEU A C 1
ATOM 2225 O O . LEU A 1 271 ? -2.851 14.764 3.104 1.00 95.38 271 LEU A O 1
ATOM 2229 N N . ARG A 1 272 ? -2.263 12.621 2.744 1.00 95.12 272 ARG A N 1
ATOM 2230 C CA . ARG A 1 272 ? -0.908 12.900 2.245 1.00 95.12 272 ARG A CA 1
ATOM 2231 C C . ARG A 1 272 ? -0.947 13.713 0.957 1.00 95.12 272 ARG A C 1
ATOM 2233 O O . ARG A 1 272 ? -0.206 14.683 0.837 1.00 95.12 272 ARG A O 1
ATOM 2240 N N . LEU A 1 273 ? -1.838 13.360 0.032 1.00 95.19 273 LEU A N 1
ATOM 2241 C CA . LEU A 1 273 ? -2.020 14.092 -1.216 1.00 95.19 273 LEU A CA 1
ATOM 2242 C C . LEU A 1 273 ? -2.519 15.524 -0.977 1.00 95.19 273 LEU A C 1
ATOM 2244 O O . LEU A 1 273 ? -1.994 16.455 -1.585 1.00 95.19 273 LEU A O 1
ATOM 2248 N N . ILE A 1 274 ? -3.476 15.720 -0.064 1.00 95.31 274 ILE A N 1
ATOM 2249 C CA . ILE A 1 274 ? -3.927 17.063 0.332 1.00 95.31 274 ILE A CA 1
ATOM 2250 C C . ILE A 1 274 ? -2.745 17.869 0.885 1.00 95.31 274 ILE A C 1
ATOM 2252 O O . ILE A 1 274 ? -2.526 18.997 0.453 1.00 95.31 274 ILE A O 1
ATOM 2256 N N . ALA A 1 275 ? -1.932 17.293 1.775 1.00 93.94 275 ALA A N 1
ATOM 2257 C CA . ALA A 1 275 ? -0.779 17.996 2.334 1.00 93.94 275 ALA A CA 1
ATOM 2258 C C . ALA A 1 275 ? 0.261 18.394 1.286 1.00 93.94 275 ALA A C 1
ATOM 2260 O O . ALA A 1 275 ? 0.700 19.543 1.297 1.00 93.94 275 ALA A O 1
ATOM 2261 N N . LEU A 1 276 ? 0.592 17.501 0.348 1.00 93.44 276 LEU A N 1
ATOM 2262 C CA . LEU A 1 276 ? 1.504 17.822 -0.755 1.00 93.44 276 LEU A CA 1
ATOM 2263 C C . LEU A 1 276 ? 1.015 19.015 -1.569 1.00 93.44 276 LEU A C 1
ATOM 2265 O O . LEU A 1 276 ? 1.788 19.926 -1.859 1.00 93.44 276 LEU A O 1
ATOM 2269 N N . ARG A 1 277 ? -0.281 19.039 -1.890 1.00 88.62 277 ARG A N 1
ATOM 2270 C CA . ARG A 1 277 ? -0.902 20.127 -2.655 1.00 88.62 277 ARG A CA 1
ATOM 2271 C C . ARG A 1 277 ? -0.935 21.446 -1.885 1.00 88.62 277 ARG A C 1
ATOM 2273 O O . ARG A 1 277 ? -0.869 22.500 -2.502 1.00 88.62 277 ARG A O 1
ATOM 2280 N N . GLN A 1 278 ? -0.954 21.379 -0.556 1.00 89.38 278 GLN A N 1
ATOM 2281 C CA . GLN A 1 278 ? -0.810 22.533 0.334 1.00 89.38 278 GLN A CA 1
ATOM 2282 C C . GLN A 1 278 ? 0.660 22.924 0.585 1.00 89.38 278 GLN A C 1
ATOM 2284 O O . GLN A 1 278 ? 0.926 23.733 1.472 1.00 89.38 278 GLN A O 1
ATOM 2289 N N . GLY A 1 279 ? 1.625 22.338 -0.137 1.00 89.00 279 GLY A N 1
ATOM 2290 C CA . GLY A 1 279 ? 3.052 22.627 0.037 1.00 89.00 279 GLY A CA 1
ATOM 2291 C C . GLY A 1 279 ? 3.627 22.118 1.361 1.00 89.00 279 GLY A C 1
ATOM 2292 O O . GLY A 1 279 ? 4.633 22.633 1.838 1.00 89.00 279 GLY A O 1
ATOM 2293 N N . LYS A 1 280 ? 2.989 21.122 1.986 1.00 89.38 280 LYS A N 1
ATOM 2294 C CA . LYS A 1 280 ? 3.421 20.531 3.256 1.00 89.38 280 LYS A CA 1
ATOM 2295 C C . LYS A 1 280 ? 3.980 19.133 3.024 1.00 89.38 280 LYS A C 1
ATOM 2297 O O . LYS A 1 280 ? 3.389 18.311 2.327 1.00 89.38 280 LYS A O 1
ATOM 2302 N N . GLU A 1 281 ? 5.097 18.832 3.677 1.00 89.56 281 GLU A N 1
ATOM 2303 C CA . GLU A 1 281 ? 5.660 17.483 3.670 1.00 89.56 281 GLU A CA 1
ATOM 2304 C C . GLU A 1 281 ? 4.675 16.498 4.340 1.00 89.56 281 GLU A C 1
ATOM 2306 O O . GLU A 1 281 ? 4.183 16.807 5.434 1.00 89.56 281 GLU A O 1
ATOM 2311 N N . PRO A 1 282 ? 4.394 15.316 3.754 1.00 89.75 282 PRO A N 1
ATOM 2312 C CA . PRO A 1 282 ? 3.334 14.399 4.182 1.00 89.75 282 PRO A CA 1
ATOM 2313 C C . PRO A 1 282 ? 3.713 13.559 5.419 1.00 89.75 282 PRO A C 1
ATOM 2315 O O . PRO A 1 282 ? 3.428 12.366 5.495 1.00 89.75 282 PRO A O 1
ATOM 2318 N N . LYS A 1 283 ? 4.347 14.183 6.417 1.00 86.19 283 LYS A N 1
ATOM 2319 C CA . LYS A 1 283 ? 4.689 13.586 7.717 1.00 86.19 283 LYS A CA 1
ATOM 2320 C C . LYS A 1 283 ? 3.509 13.651 8.685 1.00 86.19 283 LYS A C 1
ATOM 2322 O O . LYS A 1 283 ? 2.758 14.626 8.678 1.00 86.19 283 LYS A O 1
ATOM 2327 N N . LYS A 1 284 ? 3.406 12.675 9.603 1.00 80.44 284 LYS A N 1
ATOM 2328 C CA . LYS A 1 284 ? 2.322 12.574 10.610 1.00 80.44 284 LYS A CA 1
ATOM 2329 C C . LYS A 1 284 ? 1.990 13.921 11.274 1.00 80.44 284 LYS A C 1
ATOM 2331 O O . LYS A 1 284 ? 0.833 14.329 11.267 1.00 80.44 284 LYS A O 1
ATOM 2336 N N . GLY A 1 285 ? 2.996 14.633 11.790 1.00 76.25 285 GLY A N 1
ATOM 2337 C CA . GLY A 1 285 ? 2.795 15.924 12.465 1.00 76.25 285 GLY A CA 1
ATOM 2338 C C . GLY A 1 285 ? 2.185 17.005 11.565 1.00 76.25 285 GLY A C 1
ATOM 2339 O O . GLY A 1 285 ? 1.245 17.686 11.969 1.00 76.25 285 GLY A O 1
ATOM 2340 N N . ASN A 1 286 ? 2.652 17.121 10.317 1.00 84.69 286 ASN A N 1
ATOM 2341 C CA . ASN A 1 286 ? 2.109 18.082 9.353 1.00 84.69 286 ASN A CA 1
ATOM 2342 C C . ASN A 1 286 ? 0.676 17.746 8.946 1.00 84.69 286 ASN A C 1
ATOM 2344 O O . ASN A 1 286 ? -0.133 18.659 8.804 1.00 84.69 286 ASN A O 1
ATOM 2348 N N . LEU A 1 287 ? 0.359 16.459 8.791 1.00 87.50 287 LEU A N 1
ATOM 2349 C CA . LEU A 1 287 ? -0.984 15.997 8.442 1.00 87.50 287 LEU A CA 1
ATOM 2350 C C . LEU A 1 287 ? -1.981 16.361 9.544 1.00 87.50 287 LEU A C 1
ATOM 2352 O O . LEU A 1 287 ? -2.999 16.990 9.267 1.00 87.50 287 LEU A O 1
ATOM 2356 N N . LEU A 1 288 ? -1.645 16.079 10.805 1.00 83.19 288 LEU A N 1
ATOM 2357 C CA . LEU A 1 288 ? -2.501 16.430 11.941 1.00 83.19 288 LEU A CA 1
ATOM 2358 C C . LEU A 1 288 ? -2.642 17.944 12.122 1.00 83.19 288 LEU A C 1
ATOM 2360 O O . LEU A 1 288 ? -3.754 18.434 12.327 1.00 83.19 288 LEU A O 1
ATOM 2364 N N . ARG A 1 289 ? -1.546 18.699 11.998 1.00 82.50 289 ARG A N 1
ATOM 2365 C CA . ARG A 1 289 ? -1.586 20.166 12.053 1.00 82.50 289 ARG A CA 1
ATOM 2366 C C . ARG A 1 289 ? -2.478 20.739 10.949 1.00 82.50 289 ARG A C 1
ATOM 2368 O O . ARG A 1 289 ? -3.376 21.518 11.238 1.00 82.50 289 ARG A O 1
ATOM 2375 N N . MET A 1 290 ? -2.306 20.276 9.711 1.00 90.00 290 MET A N 1
ATOM 2376 C CA . MET A 1 290 ? -3.117 20.692 8.566 1.00 90.00 290 MET A CA 1
ATOM 2377 C C . MET A 1 290 ? -4.613 20.443 8.794 1.00 90.00 290 MET A C 1
ATOM 2379 O O . MET A 1 290 ? -5.414 21.337 8.541 1.00 90.00 290 MET A O 1
ATOM 2383 N N . THR A 1 291 ? -5.002 19.270 9.302 1.00 85.88 291 THR A N 1
ATOM 2384 C CA . THR A 1 291 ? -6.420 18.996 9.617 1.00 85.88 291 THR A CA 1
ATOM 2385 C C . THR A 1 291 ? -6.979 19.942 10.688 1.00 85.88 291 THR A C 1
ATOM 2387 O O . THR A 1 291 ? -8.147 20.322 10.643 1.00 85.88 291 THR A O 1
ATOM 2390 N N . GLY A 1 292 ? -6.129 20.396 11.616 1.00 80.50 292 GLY A N 1
ATOM 2391 C CA . GLY A 1 292 ? -6.467 21.414 12.612 1.00 80.50 292 GLY A CA 1
ATOM 2392 C C . GLY A 1 292 ? -6.569 22.839 12.058 1.00 80.50 292 GLY A C 1
ATOM 2393 O O . GLY A 1 292 ? -7.325 23.628 12.608 1.00 80.50 292 GLY A O 1
ATOM 2394 N N . GLU A 1 293 ? -5.915 23.158 10.941 1.00 87.00 293 GLU A N 1
ATOM 2395 C CA . GLU A 1 293 ? -5.881 24.512 10.354 1.00 87.00 293 GLU A CA 1
ATOM 2396 C C . GLU A 1 293 ? -6.924 24.736 9.244 1.00 87.00 293 GLU A C 1
ATOM 2398 O O . GLU A 1 293 ? -7.439 25.835 9.108 1.00 87.00 293 GLU A O 1
ATOM 2403 N N . ILE A 1 294 ? -7.252 23.715 8.444 1.00 89.81 294 ILE A N 1
ATOM 2404 C CA . ILE A 1 294 ? -8.149 23.865 7.279 1.00 89.81 294 ILE A CA 1
ATOM 2405 C C . ILE A 1 294 ? -9.621 23.847 7.710 1.00 89.81 294 ILE A C 1
ATOM 2407 O O . ILE A 1 294 ? -10.025 22.928 8.420 1.00 89.81 294 ILE A O 1
ATOM 2411 N N . GLU A 1 295 ? -10.423 24.815 7.266 1.00 92.88 295 GLU A N 1
ATOM 2412 C CA . GLU A 1 295 ? -11.877 24.848 7.498 1.00 92.88 295 GLU A CA 1
ATOM 2413 C C . GLU A 1 295 ? -12.625 23.686 6.829 1.00 92.88 295 GLU A C 1
ATOM 2415 O O . GLU A 1 295 ? -12.188 23.156 5.807 1.00 92.88 295 GLU A O 1
ATOM 2420 N N . GLY A 1 296 ? -13.768 23.296 7.398 1.00 92.00 296 GLY A N 1
ATOM 2421 C CA . GLY A 1 296 ? -14.472 22.069 7.016 1.00 92.00 296 GLY A CA 1
ATOM 2422 C C . GLY A 1 296 ? -14.856 21.988 5.537 1.00 92.00 296 GLY A C 1
ATOM 2423 O O . GLY A 1 296 ? -14.484 21.038 4.851 1.00 92.00 296 GLY A O 1
ATOM 2424 N N . GLU A 1 297 ? -15.518 23.022 5.015 1.00 93.88 297 GLU A N 1
ATOM 2425 C CA . GLU A 1 297 ? -15.943 23.080 3.607 1.00 93.88 297 GLU A CA 1
ATOM 2426 C C . GLU A 1 297 ? -14.756 23.003 2.634 1.00 93.88 297 GLU A C 1
ATOM 2428 O O . GLU A 1 297 ? -14.787 22.280 1.633 1.00 93.88 297 GLU A O 1
ATOM 2433 N N . LEU A 1 298 ? -13.667 23.714 2.949 1.00 95.25 298 LEU A N 1
ATOM 2434 C CA . LEU A 1 298 ? -12.447 23.674 2.149 1.00 95.25 298 LEU A CA 1
ATOM 2435 C C . LEU A 1 298 ? -11.802 22.285 2.203 1.00 95.25 298 LEU A C 1
ATOM 2437 O O . LEU A 1 298 ? -11.314 21.796 1.182 1.00 95.25 298 LEU A O 1
ATOM 2441 N N . PHE A 1 299 ? -11.808 21.637 3.369 1.00 96.31 299 PHE A N 1
ATOM 2442 C CA . PHE A 1 299 ? -11.283 20.286 3.511 1.00 96.31 299 PHE A CA 1
ATOM 2443 C C . PHE A 1 299 ? -12.054 19.289 2.638 1.00 96.31 299 PHE A C 1
ATOM 2445 O O . PHE A 1 299 ? -11.423 18.518 1.917 1.00 96.31 299 PHE A O 1
ATOM 2452 N N . GLU A 1 300 ? -13.391 19.315 2.649 1.00 96.88 300 GLU A N 1
ATOM 2453 C CA . GLU A 1 300 ? -14.200 18.411 1.818 1.00 96.88 300 GLU A CA 1
ATOM 2454 C C . GLU A 1 300 ? -13.934 18.623 0.325 1.00 96.88 300 GLU A C 1
ATOM 2456 O O . GLU A 1 300 ? -13.728 17.658 -0.415 1.00 96.88 300 GLU A O 1
ATOM 2461 N N . LYS A 1 301 ? -13.818 19.881 -0.121 1.00 96.31 301 LYS A N 1
ATOM 2462 C CA . LYS A 1 301 ? -13.418 20.192 -1.501 1.00 96.31 301 LYS A CA 1
ATOM 2463 C C . LYS A 1 301 ? -12.055 19.585 -1.847 1.00 96.31 301 LYS A C 1
ATOM 2465 O O . LYS A 1 301 ? -11.916 18.915 -2.872 1.00 96.31 301 LYS A O 1
ATOM 2470 N N . LEU A 1 302 ? -11.049 19.792 -0.995 1.00 96.00 302 LEU A N 1
ATOM 2471 C CA . LEU A 1 302 ? -9.704 19.244 -1.199 1.00 96.00 302 LEU A CA 1
ATOM 2472 C C . LEU A 1 302 ? -9.700 17.709 -1.186 1.00 96.00 302 LEU A C 1
ATOM 2474 O O . LEU A 1 302 ? -8.957 17.101 -1.958 1.00 96.00 302 LEU A O 1
ATOM 2478 N N . TRP A 1 303 ? -10.545 17.089 -0.359 1.00 97.19 303 TRP A N 1
ATOM 2479 C CA . TRP A 1 303 ? -10.750 15.644 -0.321 1.00 97.19 303 TRP A CA 1
ATOM 2480 C C . TRP A 1 303 ? -11.295 15.114 -1.647 1.00 97.19 303 TRP A C 1
ATOM 2482 O O . TRP A 1 303 ? -10.713 14.194 -2.219 1.00 97.19 303 TRP A O 1
ATOM 2492 N N . HIS A 1 304 ? -12.351 15.723 -2.190 1.00 96.56 304 HIS A N 1
ATOM 2493 C CA . HIS A 1 304 ? -12.905 15.331 -3.489 1.00 96.56 304 HIS A CA 1
ATOM 2494 C C . HIS A 1 304 ? -11.888 15.477 -4.629 1.00 96.56 304 HIS A C 1
ATOM 2496 O O . HIS A 1 304 ? -11.744 14.580 -5.461 1.00 96.56 304 HIS A O 1
ATOM 2502 N N . GLU A 1 305 ? -11.121 16.568 -4.643 1.00 95.62 305 GLU A N 1
ATOM 2503 C CA . GLU A 1 305 ? -10.050 16.757 -5.625 1.00 95.62 305 GLU A CA 1
ATOM 2504 C C . GLU A 1 305 ? -8.926 15.714 -5.477 1.00 95.62 305 GLU A C 1
ATOM 2506 O O . GLU A 1 305 ? -8.385 15.234 -6.480 1.00 95.62 305 GLU A O 1
ATOM 2511 N N . ALA A 1 306 ? -8.571 15.344 -4.242 1.00 96.94 306 ALA A N 1
ATOM 2512 C CA . ALA A 1 306 ? -7.593 14.295 -3.965 1.00 96.94 306 ALA A CA 1
ATOM 2513 C C . ALA A 1 306 ? -8.076 12.921 -4.458 1.00 96.94 306 ALA A C 1
ATOM 2515 O O . ALA A 1 306 ? -7.302 12.200 -5.089 1.00 96.94 306 ALA A O 1
ATOM 2516 N N . VAL A 1 307 ? -9.355 12.588 -4.250 1.00 97.69 307 VAL A N 1
ATOM 2517 C CA . VAL A 1 307 ? -9.972 11.354 -4.765 1.00 97.69 307 VAL A CA 1
ATOM 2518 C C . VAL A 1 307 ? -9.877 11.304 -6.287 1.00 97.69 307 VAL A C 1
ATOM 2520 O O . VAL A 1 307 ? -9.330 10.343 -6.825 1.00 97.69 307 VAL A O 1
ATOM 2523 N N . ASN A 1 308 ? -10.310 12.359 -6.983 1.00 96.56 308 ASN A N 1
ATOM 2524 C CA . ASN A 1 308 ? -10.254 12.415 -8.449 1.00 96.56 308 ASN A CA 1
ATOM 2525 C C . ASN A 1 308 ? -8.820 12.257 -8.981 1.00 96.56 308 ASN A C 1
ATOM 2527 O O . ASN A 1 308 ? -8.581 11.558 -9.967 1.00 96.56 308 ASN A O 1
ATOM 2531 N N . SER A 1 309 ? -7.850 12.872 -8.304 1.00 96.75 309 SER A N 1
ATOM 2532 C CA . SER A 1 309 ? -6.436 12.797 -8.685 1.00 96.75 309 SER A CA 1
ATOM 2533 C C . SER A 1 309 ? -5.871 11.385 -8.518 1.00 96.75 309 SER A C 1
ATOM 2535 O O . SER A 1 309 ? -5.170 10.896 -9.401 1.00 96.75 309 SER A O 1
ATOM 2537 N N . ILE A 1 310 ? -6.204 10.702 -7.416 1.00 96.31 310 ILE A N 1
ATOM 2538 C CA . ILE A 1 310 ? -5.798 9.308 -7.201 1.00 96.31 310 ILE A CA 1
ATOM 2539 C C . ILE A 1 310 ? -6.456 8.373 -8.217 1.00 96.31 310 ILE A C 1
ATOM 2541 O O . ILE A 1 310 ? -5.783 7.489 -8.737 1.00 96.31 310 ILE A O 1
ATOM 2545 N N . VAL A 1 311 ? -7.743 8.560 -8.523 1.00 96.06 311 VAL A N 1
ATOM 2546 C CA . VAL A 1 311 ? -8.442 7.754 -9.538 1.00 96.06 311 VAL A CA 1
ATOM 2547 C C . VAL A 1 311 ? -7.774 7.922 -10.906 1.00 96.06 311 VAL A C 1
ATOM 2549 O O . VAL A 1 311 ? -7.506 6.932 -11.581 1.00 96.06 311 VAL A O 1
ATOM 2552 N N . THR A 1 312 ? -7.412 9.153 -11.275 1.00 95.44 312 THR A N 1
ATOM 2553 C CA . THR A 1 312 ? -6.681 9.442 -12.523 1.00 95.44 312 THR A CA 1
ATOM 2554 C C . THR A 1 312 ? -5.304 8.767 -12.538 1.00 95.44 312 THR A C 1
ATOM 2556 O O . THR A 1 312 ? -4.911 8.161 -13.534 1.00 95.44 312 THR A O 1
ATOM 2559 N N . ALA A 1 313 ? -4.572 8.813 -11.420 1.00 95.75 313 ALA A N 1
ATOM 2560 C CA . ALA A 1 313 ? -3.286 8.128 -11.292 1.00 95.75 313 ALA A CA 1
ATOM 2561 C C . ALA A 1 313 ? -3.417 6.605 -11.387 1.00 95.75 313 ALA A C 1
ATOM 2563 O O . ALA A 1 313 ? -2.606 5.964 -12.051 1.00 95.75 313 ALA A O 1
ATOM 2564 N N . TYR A 1 314 ? -4.450 6.030 -10.768 1.00 94.06 314 TYR A N 1
ATOM 2565 C CA . TYR A 1 314 ? -4.760 4.607 -10.878 1.00 94.06 314 TYR A CA 1
ATOM 2566 C C . TYR A 1 314 ? -5.041 4.206 -12.330 1.00 94.06 314 TYR A C 1
ATOM 2568 O O . TYR A 1 314 ? -4.463 3.241 -12.822 1.00 94.06 314 TYR A O 1
ATOM 2576 N N . GLN A 1 315 ? -5.855 4.982 -13.050 1.00 92.38 315 GLN A N 1
ATOM 2577 C CA . GLN A 1 315 ? -6.123 4.738 -14.469 1.00 92.38 315 GLN A CA 1
ATOM 2578 C C . GLN A 1 315 ? -4.847 4.800 -15.315 1.00 92.38 315 GLN A C 1
ATOM 2580 O O . GLN A 1 315 ? -4.670 3.963 -16.195 1.00 92.38 315 GLN A O 1
ATOM 2585 N N . ARG A 1 316 ? -3.927 5.736 -15.037 1.00 93.19 316 ARG A N 1
ATOM 2586 C CA . ARG A 1 316 ? -2.630 5.786 -15.731 1.00 93.19 316 ARG A CA 1
ATOM 2587 C C . ARG A 1 316 ? -1.758 4.568 -15.413 1.00 93.19 316 ARG A C 1
ATOM 2589 O O . ARG A 1 316 ? -1.180 3.999 -16.332 1.00 93.19 316 ARG A O 1
ATOM 2596 N N . LEU A 1 317 ? -1.704 4.134 -14.150 1.00 92.38 317 LEU A N 1
ATOM 2597 C CA . LEU A 1 317 ? -0.986 2.914 -13.754 1.00 92.38 317 LEU A CA 1
ATOM 2598 C C . LEU A 1 317 ? -1.469 1.692 -14.544 1.00 92.38 317 LEU A C 1
ATOM 2600 O O . LEU A 1 317 ? -0.646 0.929 -15.038 1.00 92.38 317 LEU A O 1
ATOM 2604 N N . VAL A 1 318 ? -2.784 1.539 -14.699 1.00 88.56 318 VAL A N 1
ATOM 2605 C CA . VAL A 1 318 ? -3.387 0.412 -15.423 1.00 88.56 318 VAL A CA 1
ATOM 2606 C C . VAL A 1 318 ? -3.183 0.541 -16.935 1.00 88.56 318 VAL A C 1
ATOM 2608 O O . VAL A 1 318 ? -2.685 -0.386 -17.564 1.00 88.56 318 VAL A O 1
ATOM 2611 N N . ASN A 1 319 ? -3.550 1.686 -17.517 1.00 87.00 319 ASN A N 1
ATOM 2612 C CA . ASN A 1 319 ? -3.687 1.834 -18.970 1.00 87.00 319 ASN A CA 1
ATOM 2613 C C . ASN A 1 319 ? -2.391 2.237 -19.684 1.00 87.00 319 ASN A C 1
ATOM 2615 O O . ASN A 1 319 ? -2.273 2.008 -20.881 1.00 87.00 319 ASN A O 1
ATOM 2619 N N . VAL A 1 320 ? -1.454 2.886 -18.984 1.00 89.94 320 VAL A N 1
ATOM 2620 C CA . VAL A 1 320 ? -0.223 3.444 -19.579 1.00 89.94 320 VAL A CA 1
ATOM 2621 C C . VAL A 1 320 ? 1.030 2.747 -19.057 1.00 89.94 320 VAL A C 1
ATOM 2623 O O . VAL A 1 320 ? 2.012 2.651 -19.785 1.00 89.94 320 VAL A O 1
ATOM 2626 N N . TYR A 1 321 ? 1.007 2.244 -17.819 1.00 91.44 321 TYR A N 1
ATOM 2627 C CA . TYR A 1 321 ? 2.151 1.554 -17.205 1.00 91.44 321 TYR A CA 1
ATOM 2628 C C . TYR A 1 321 ? 1.945 0.042 -17.030 1.00 91.44 321 TYR A C 1
ATOM 2630 O O . TYR A 1 321 ? 2.794 -0.630 -16.446 1.00 91.44 321 TYR A O 1
ATOM 2638 N N . GLY A 1 322 ? 0.827 -0.498 -17.527 1.00 87.69 322 GLY A N 1
ATOM 2639 C CA . GLY A 1 322 ? 0.611 -1.941 -17.617 1.00 87.69 322 GLY A CA 1
ATOM 2640 C C . GLY A 1 322 ? 0.425 -2.625 -16.264 1.00 87.69 322 GLY A C 1
ATOM 2641 O O . GLY A 1 322 ? 0.586 -3.835 -16.160 1.00 87.69 322 GLY A O 1
ATOM 2642 N N . ALA A 1 323 ? 0.075 -1.889 -15.206 1.00 86.12 323 ALA A N 1
ATOM 2643 C CA . ALA A 1 323 ? -0.217 -2.456 -13.893 1.00 86.12 323 ALA A CA 1
ATOM 2644 C C . ALA A 1 323 ? -1.692 -2.886 -13.804 1.00 86.12 323 ALA A C 1
ATOM 2646 O O . ALA A 1 323 ? -2.496 -2.304 -13.078 1.00 86.12 323 ALA A O 1
ATOM 2647 N N . PHE A 1 324 ? -2.046 -3.904 -14.584 1.00 79.00 324 PHE A N 1
ATOM 2648 C CA . PHE A 1 324 ? -3.424 -4.339 -14.844 1.00 79.00 324 PHE A CA 1
ATOM 2649 C C . PHE A 1 324 ? -4.171 -4.950 -13.638 1.00 79.00 324 PHE A C 1
ATOM 2651 O O . PHE A 1 324 ? -5.392 -5.082 -13.653 1.00 79.00 324 PHE A O 1
ATOM 2658 N N . ASP A 1 325 ? -3.456 -5.279 -12.562 1.00 77.38 325 ASP A N 1
ATOM 2659 C CA . ASP A 1 325 ? -3.992 -5.736 -11.273 1.00 77.38 325 ASP A CA 1
ATOM 2660 C C . ASP A 1 325 ? -3.148 -5.108 -10.151 1.00 77.38 325 ASP A C 1
ATOM 2662 O O . ASP A 1 325 ? -1.972 -4.783 -10.346 1.00 77.38 325 ASP A O 1
ATOM 2666 N N . SER A 1 326 ? -3.723 -4.943 -8.957 1.00 76.00 326 SER A N 1
ATOM 2667 C CA . SER A 1 326 ? -3.036 -4.353 -7.801 1.00 76.00 326 SER A CA 1
ATOM 2668 C C . SER A 1 326 ? -1.735 -5.076 -7.433 1.00 76.00 326 SER A C 1
ATOM 2670 O O . SER A 1 326 ? -0.805 -4.448 -6.924 1.00 76.00 326 SER A O 1
ATOM 2672 N N . ARG A 1 327 ? -1.623 -6.376 -7.737 1.00 80.69 327 ARG A N 1
ATOM 2673 C CA . ARG A 1 327 ? -0.404 -7.173 -7.526 1.00 80.69 327 ARG A CA 1
ATOM 2674 C C . ARG A 1 327 ? 0.768 -6.723 -8.399 1.00 80.69 327 ARG A C 1
ATOM 2676 O O . ARG A 1 327 ? 1.908 -6.883 -7.960 1.00 80.69 327 ARG A O 1
ATOM 2683 N N . TRP A 1 328 ? 0.501 -6.134 -9.567 1.00 82.75 328 TRP A N 1
ATOM 2684 C CA . TRP A 1 328 ? 1.507 -5.658 -10.527 1.00 82.75 328 TRP A CA 1
ATOM 2685 C C . TRP A 1 328 ? 1.993 -4.238 -10.256 1.00 82.75 328 TRP A C 1
ATOM 2687 O O . TRP A 1 328 ? 2.910 -3.767 -10.917 1.00 82.75 328 TRP A O 1
ATOM 2697 N N . ILE A 1 329 ? 1.438 -3.559 -9.253 1.00 83.25 329 ILE A N 1
ATOM 2698 C CA . ILE A 1 329 ? 1.919 -2.243 -8.840 1.00 83.25 329 ILE A CA 1
ATOM 2699 C C . ILE A 1 329 ? 3.177 -2.439 -7.974 1.00 83.25 329 ILE A C 1
ATOM 2701 O O . ILE A 1 329 ? 3.085 -3.088 -6.925 1.00 83.25 329 ILE A O 1
ATOM 2705 N N . PRO A 1 330 ? 4.354 -1.908 -8.375 1.00 79.38 330 PRO A N 1
ATOM 2706 C CA . PRO A 1 330 ? 5.604 -2.135 -7.644 1.00 79.38 330 PRO A CA 1
ATOM 2707 C C . PRO A 1 330 ? 5.571 -1.542 -6.232 1.00 79.38 330 PRO A C 1
ATOM 2709 O O . PRO A 1 330 ? 5.808 -2.247 -5.253 1.00 79.38 330 PRO A O 1
ATOM 2712 N N . TYR A 1 331 ? 5.173 -0.269 -6.127 1.00 81.81 331 TYR A N 1
ATOM 2713 C CA . TYR A 1 331 ? 5.061 0.466 -4.869 1.00 81.81 331 TYR A CA 1
ATOM 2714 C C . TYR A 1 331 ? 3.712 1.177 -4.804 1.00 81.81 331 TYR A C 1
ATOM 2716 O O . TYR A 1 331 ? 3.437 2.079 -5.594 1.00 81.81 331 TYR A O 1
ATOM 2724 N N . THR A 1 332 ? 2.864 0.817 -3.840 1.00 86.25 332 THR A N 1
ATOM 2725 C CA . THR A 1 332 ? 1.539 1.447 -3.711 1.00 86.25 332 THR A CA 1
ATOM 2726 C C . THR A 1 332 ? 1.648 2.934 -3.374 1.00 86.25 332 THR A C 1
ATOM 2728 O O . THR A 1 332 ? 0.844 3.732 -3.842 1.00 86.25 332 THR A O 1
ATOM 2731 N N . THR A 1 333 ? 2.679 3.340 -2.628 1.00 88.25 333 THR A N 1
ATOM 2732 C CA . THR A 1 333 ? 2.938 4.732 -2.224 1.00 88.25 333 THR A CA 1
ATOM 2733 C C . THR A 1 333 ? 3.304 5.660 -3.384 1.00 88.25 333 THR A C 1
ATOM 2735 O O . THR A 1 333 ? 3.072 6.863 -3.267 1.00 88.25 333 THR A O 1
ATOM 2738 N N . LEU A 1 334 ? 3.795 5.125 -4.512 1.00 90.06 334 LEU A N 1
ATOM 2739 C CA . LEU A 1 334 ? 4.117 5.882 -5.733 1.00 90.06 334 LEU A CA 1
ATOM 2740 C C . LEU A 1 334 ? 2.887 6.586 -6.325 1.00 90.06 334 LEU A C 1
ATOM 2742 O O . LEU A 1 334 ? 3.014 7.628 -6.969 1.00 90.06 334 LEU A O 1
ATOM 2746 N N . ILE A 1 335 ? 1.683 6.066 -6.060 1.00 93.00 335 ILE A N 1
ATOM 2747 C CA . ILE A 1 335 ? 0.437 6.670 -6.543 1.00 93.00 335 ILE A CA 1
ATOM 2748 C C . ILE A 1 335 ? 0.216 8.084 -5.988 1.00 93.00 335 ILE A C 1
ATOM 2750 O O . ILE A 1 335 ? -0.451 8.890 -6.626 1.00 93.00 335 ILE A O 1
ATOM 2754 N N . ILE A 1 336 ? 0.784 8.407 -4.819 1.00 94.62 336 ILE A N 1
ATOM 2755 C CA . ILE A 1 336 ? 0.616 9.710 -4.166 1.00 94.62 336 ILE A CA 1
ATOM 2756 C C . ILE A 1 336 ? 1.304 10.825 -4.980 1.00 94.62 336 ILE A C 1
ATOM 2758 O O . ILE A 1 336 ? 0.601 11.744 -5.410 1.00 94.62 336 ILE A O 1
ATOM 2762 N N . PRO A 1 337 ? 2.632 10.787 -5.231 1.00 95.19 337 PRO A N 1
ATOM 2763 C CA . PRO A 1 337 ? 3.281 11.788 -6.075 1.00 95.19 337 PRO A CA 1
ATOM 2764 C C . PRO A 1 337 ? 2.768 11.744 -7.520 1.00 95.19 337 PRO A C 1
ATOM 2766 O O . PRO A 1 337 ? 2.570 12.804 -8.106 1.00 95.19 337 PRO A O 1
ATOM 2769 N N . LEU A 1 338 ? 2.450 10.562 -8.069 1.00 95.94 338 LEU A N 1
ATOM 2770 C CA . LEU A 1 338 ? 1.871 10.444 -9.413 1.00 95.94 338 LEU A CA 1
ATOM 2771 C C . LEU A 1 338 ? 0.539 11.205 -9.531 1.00 95.94 338 LEU A C 1
ATOM 2773 O O . LEU A 1 338 ? 0.350 11.980 -10.466 1.00 95.94 338 LEU A O 1
ATOM 2777 N N . ALA A 1 339 ? -0.364 11.038 -8.560 1.00 96.75 339 ALA A N 1
ATOM 2778 C CA . ALA A 1 339 ? -1.632 11.763 -8.505 1.00 96.75 339 ALA A CA 1
ATOM 2779 C C . ALA A 1 339 ? -1.432 13.276 -8.389 1.00 96.75 339 ALA A C 1
ATOM 2781 O O . ALA A 1 339 ? -2.134 14.044 -9.049 1.00 96.75 339 ALA A O 1
ATOM 2782 N N . ALA A 1 340 ? -0.469 13.712 -7.574 1.00 95.94 340 ALA A N 1
ATOM 2783 C CA . ALA A 1 340 ? -0.163 15.127 -7.402 1.00 95.94 340 ALA A CA 1
ATOM 2784 C C . ALA A 1 340 ? 0.372 15.763 -8.699 1.00 95.94 340 ALA A C 1
ATOM 2786 O O . ALA A 1 340 ? -0.084 16.839 -9.089 1.00 95.94 340 ALA A O 1
ATOM 2787 N N . LEU A 1 341 ? 1.301 15.087 -9.384 1.00 95.94 341 LEU A N 1
ATOM 2788 C CA . LEU A 1 341 ? 1.906 15.556 -10.633 1.00 95.94 341 LEU A CA 1
ATOM 2789 C C . LEU A 1 341 ? 0.902 15.546 -11.797 1.00 95.94 341 LEU A C 1
ATOM 2791 O O . LEU A 1 341 ? 0.797 16.539 -12.510 1.00 95.94 341 LEU A O 1
ATOM 2795 N N . LEU A 1 342 ? 0.090 14.493 -11.947 1.00 95.44 342 LEU A N 1
ATOM 2796 C CA . LEU A 1 342 ? -0.975 14.453 -12.960 1.00 95.44 342 LEU A CA 1
ATOM 2797 C C . LEU A 1 342 ? -2.019 15.546 -12.745 1.00 95.44 342 LEU A C 1
ATOM 2799 O O . LEU A 1 342 ? -2.447 16.190 -13.699 1.00 95.44 342 LEU A O 1
ATOM 2803 N N . ASN A 1 343 ? -2.414 15.795 -11.492 1.00 94.00 343 ASN A N 1
ATOM 2804 C CA . ASN A 1 343 ? -3.332 16.890 -11.196 1.00 94.00 343 ASN A CA 1
ATOM 2805 C C . ASN A 1 343 ? -2.754 18.245 -11.631 1.00 94.00 343 ASN A C 1
ATOM 2807 O O . ASN A 1 343 ? -3.482 19.071 -12.180 1.00 94.00 343 ASN A O 1
ATOM 2811 N N . LYS A 1 344 ? -1.450 18.459 -11.412 1.00 91.50 344 LYS A N 1
ATOM 2812 C CA . LYS A 1 344 ? -0.736 19.664 -11.847 1.00 91.50 344 LYS A CA 1
ATOM 2813 C C . LYS A 1 344 ? -0.742 19.798 -13.374 1.00 91.50 344 LYS A C 1
ATOM 2815 O O . LYS A 1 344 ? -1.175 20.838 -13.858 1.00 91.50 344 LYS A O 1
ATOM 2820 N N . ILE A 1 345 ? -0.361 18.745 -14.102 1.00 92.38 345 ILE A N 1
ATOM 2821 C CA . ILE A 1 345 ? -0.376 18.688 -15.578 1.00 92.38 345 ILE A CA 1
ATOM 2822 C C . ILE A 1 345 ? -1.772 19.015 -16.128 1.00 92.38 345 ILE A C 1
ATOM 2824 O O . ILE A 1 345 ? -1.915 19.887 -16.985 1.00 92.38 345 ILE A O 1
ATOM 2828 N N . ASN A 1 346 ? -2.814 18.375 -15.589 1.00 89.25 346 ASN A N 1
ATOM 2829 C CA . ASN A 1 346 ? -4.195 18.558 -16.045 1.00 89.25 346 ASN A CA 1
ATOM 2830 C C . ASN A 1 346 ? -4.717 19.978 -15.793 1.00 89.25 346 ASN A C 1
ATOM 2832 O O . ASN A 1 346 ? -5.452 20.518 -16.615 1.00 89.25 346 ASN A O 1
ATOM 2836 N N . ARG A 1 347 ? -4.337 20.610 -14.674 1.00 85.75 347 ARG A N 1
ATOM 2837 C CA . ARG A 1 347 ? -4.771 21.979 -14.341 1.00 85.75 347 ARG A CA 1
ATOM 2838 C C . ARG A 1 347 ? -4.255 23.029 -15.313 1.00 85.75 347 ARG A C 1
ATOM 2840 O O . ARG A 1 347 ? -4.955 24.006 -15.553 1.00 85.75 347 ARG A O 1
ATOM 2847 N N . VAL A 1 348 ? -3.055 22.834 -15.849 1.00 83.56 348 VAL A N 1
ATOM 2848 C CA . VAL A 1 348 ? -2.447 23.756 -16.819 1.00 83.56 348 VAL A CA 1
ATOM 2849 C C . VAL A 1 348 ? -2.642 23.296 -18.266 1.00 83.56 348 VAL A C 1
ATOM 2851 O O . VAL A 1 348 ? -2.134 23.944 -19.171 1.00 83.56 348 VAL A O 1
ATOM 2854 N N . SER A 1 349 ? -3.378 22.195 -18.488 1.00 82.06 349 SER A N 1
ATOM 2855 C CA . SER A 1 349 ? -3.554 21.563 -19.805 1.00 82.06 349 SER A CA 1
ATOM 2856 C C . SER A 1 349 ? -2.223 21.385 -20.547 1.00 82.06 349 SER A C 1
ATOM 2858 O O . SER A 1 349 ? -2.106 21.730 -21.722 1.00 82.06 349 SER A O 1
ATOM 2860 N N . ALA A 1 350 ? -1.197 20.899 -19.839 1.00 80.81 350 ALA A N 1
ATOM 2861 C CA . ALA A 1 350 ? 0.140 20.782 -20.411 1.00 80.81 350 ALA A CA 1
ATOM 2862 C C . ALA A 1 350 ? 0.181 19.787 -21.586 1.00 80.81 350 ALA A C 1
ATOM 2864 O O . ALA A 1 350 ? -0.567 18.807 -21.631 1.00 80.81 350 ALA A O 1
ATOM 2865 N N . GLY A 1 351 ? 1.072 20.068 -22.541 1.00 83.62 351 GLY A N 1
ATOM 2866 C CA . GLY A 1 351 ? 1.257 19.276 -23.756 1.00 83.62 351 GLY A CA 1
ATOM 2867 C C . GLY A 1 351 ? 2.005 17.956 -23.536 1.00 83.62 351 GLY A C 1
ATOM 2868 O O . GLY A 1 351 ? 2.323 17.570 -22.412 1.00 83.62 351 GLY A O 1
ATOM 2869 N N . ALA A 1 352 ? 2.316 17.268 -24.639 1.00 89.25 352 ALA A N 1
ATOM 2870 C CA . ALA A 1 352 ? 2.940 15.941 -24.635 1.00 89.25 352 ALA A CA 1
ATOM 2871 C C . ALA A 1 352 ? 4.257 15.874 -23.836 1.00 89.25 352 ALA A C 1
ATOM 2873 O O . ALA A 1 352 ? 4.478 14.901 -23.119 1.00 89.25 352 ALA A O 1
ATOM 2874 N N . GLU A 1 353 ? 5.082 16.925 -23.888 1.00 90.06 353 GLU A N 1
ATOM 2875 C CA . GLU A 1 353 ? 6.369 17.003 -23.178 1.00 90.06 353 GLU A CA 1
ATOM 2876 C C . GLU A 1 353 ? 6.222 16.760 -21.663 1.00 90.06 353 GLU A C 1
ATOM 2878 O O . GLU A 1 353 ? 6.984 16.003 -21.063 1.00 90.06 353 GLU A O 1
ATOM 2883 N N . ALA A 1 354 ? 5.195 17.339 -21.032 1.00 92.69 354 ALA A N 1
ATOM 2884 C CA . ALA A 1 354 ? 4.957 17.180 -19.599 1.00 92.69 354 ALA A CA 1
ATOM 2885 C C . ALA A 1 354 ? 4.653 15.724 -19.214 1.00 92.69 354 ALA A C 1
ATOM 2887 O O . ALA A 1 354 ? 5.099 15.243 -18.170 1.00 92.69 354 ALA A O 1
ATOM 2888 N N . TYR A 1 355 ? 3.914 15.010 -20.066 1.00 93.75 355 TYR A N 1
ATOM 2889 C CA . TYR A 1 355 ? 3.634 13.591 -19.868 1.00 93.75 355 TYR A CA 1
ATOM 2890 C C . TYR A 1 355 ? 4.875 12.731 -20.084 1.00 93.75 355 TYR A C 1
ATOM 2892 O O . TYR A 1 355 ? 5.104 11.817 -19.300 1.00 93.75 355 TYR A O 1
ATOM 2900 N N . GLN A 1 356 ? 5.711 13.059 -21.069 1.00 93.00 356 GLN A N 1
ATOM 2901 C CA . GLN A 1 356 ? 6.967 12.345 -21.288 1.00 93.00 356 GLN A CA 1
ATOM 2902 C C . GLN A 1 356 ? 7.926 12.496 -20.091 1.00 93.00 356 GLN A C 1
ATOM 2904 O O . GLN A 1 356 ? 8.523 11.517 -19.649 1.00 93.00 356 GLN A O 1
ATOM 2909 N N . LYS A 1 357 ? 8.008 13.689 -19.484 1.00 94.81 357 LYS A N 1
ATOM 2910 C CA . LYS A 1 357 ? 8.765 13.918 -18.235 1.00 94.81 357 LYS A CA 1
ATOM 2911 C C . LYS A 1 357 ? 8.209 13.122 -17.056 1.00 94.81 357 LYS A C 1
ATOM 2913 O O . LYS A 1 357 ? 8.969 12.568 -16.261 1.00 94.81 357 LYS A O 1
ATOM 2918 N N . LEU A 1 358 ? 6.882 13.040 -16.948 1.00 95.75 358 LEU A N 1
ATOM 2919 C CA . LEU A 1 358 ? 6.221 12.209 -15.943 1.00 95.75 358 LEU A CA 1
ATOM 2920 C C . LEU A 1 358 ? 6.543 10.719 -16.140 1.00 95.75 358 LEU A C 1
ATOM 2922 O O . LEU A 1 358 ? 6.799 10.022 -15.159 1.00 95.75 358 LEU A O 1
ATOM 2926 N N . ASP A 1 359 ? 6.556 10.245 -17.386 1.00 94.38 359 ASP A N 1
ATOM 2927 C CA . ASP A 1 359 ? 6.875 8.858 -17.731 1.00 94.38 359 ASP A CA 1
ATOM 2928 C C . ASP A 1 359 ? 8.337 8.530 -17.426 1.00 94.38 359 ASP A C 1
ATOM 2930 O O . ASP A 1 359 ? 8.611 7.531 -16.760 1.00 94.38 359 ASP A O 1
ATOM 2934 N N . CYS A 1 360 ? 9.257 9.420 -17.800 1.00 94.38 360 CYS A N 1
ATOM 2935 C CA . CYS A 1 360 ? 10.668 9.338 -17.433 1.00 94.38 360 CYS A CA 1
ATOM 2936 C C . CYS A 1 360 ? 10.845 9.225 -15.905 1.00 94.38 360 CYS A C 1
ATOM 2938 O O . CYS A 1 360 ? 11.519 8.316 -15.415 1.00 94.38 360 CYS A O 1
ATOM 2940 N N . TRP A 1 361 ? 10.169 10.079 -15.125 1.00 95.31 361 TRP A N 1
ATOM 2941 C CA . TRP A 1 361 ? 10.198 10.002 -13.661 1.00 95.31 361 TRP A CA 1
ATOM 2942 C C . TRP A 1 361 ? 9.627 8.686 -13.120 1.00 95.31 361 TRP A C 1
ATOM 2944 O O . TRP A 1 361 ? 10.224 8.095 -12.217 1.00 95.31 361 TRP A O 1
ATOM 2954 N N . TYR A 1 362 ? 8.489 8.221 -13.646 1.00 94.12 362 TYR A N 1
ATOM 2955 C CA . TYR A 1 362 ? 7.855 6.980 -13.202 1.00 94.12 362 TYR A CA 1
ATOM 2956 C C . TYR A 1 362 ? 8.800 5.789 -13.386 1.00 94.12 362 TYR A C 1
ATOM 2958 O O . TYR A 1 362 ? 9.092 5.080 -12.420 1.00 94.12 362 TYR A O 1
ATOM 2966 N N . TRP A 1 363 ? 9.332 5.607 -14.597 1.00 91.94 363 TRP A N 1
ATOM 2967 C CA . TRP A 1 363 ? 10.239 4.501 -14.904 1.00 91.94 363 TRP A CA 1
ATOM 2968 C C . TRP A 1 363 ? 11.571 4.628 -14.167 1.00 91.94 363 TRP A C 1
ATOM 2970 O O . TRP A 1 363 ? 12.068 3.634 -13.635 1.00 91.94 363 TRP A O 1
ATOM 2980 N N . GLY A 1 364 ? 12.087 5.848 -13.999 1.00 92.06 364 GLY A N 1
ATOM 2981 C CA . GLY A 1 364 ? 13.247 6.100 -13.148 1.00 92.06 364 GLY A CA 1
ATOM 2982 C C . GLY A 1 364 ? 13.013 5.721 -11.681 1.00 92.06 364 GLY A C 1
ATOM 2983 O O . GLY A 1 364 ? 13.904 5.179 -11.029 1.00 92.06 364 GLY A O 1
ATOM 2984 N N . CYS A 1 365 ? 11.803 5.926 -11.148 1.00 91.31 365 CYS A N 1
ATOM 2985 C CA . CYS A 1 365 ? 11.458 5.482 -9.795 1.00 91.31 365 CYS A CA 1
ATOM 2986 C C . CYS A 1 365 ? 11.452 3.958 -9.656 1.00 91.31 365 CYS A C 1
ATOM 2988 O O . CYS A 1 365 ? 11.859 3.459 -8.604 1.00 91.31 365 CYS A O 1
ATOM 2990 N N . ILE A 1 366 ? 10.978 3.241 -10.680 1.00 89.38 366 ILE A N 1
ATOM 2991 C CA . ILE A 1 366 ? 10.973 1.775 -10.702 1.00 89.38 366 ILE A CA 1
ATOM 2992 C C . ILE A 1 366 ? 12.406 1.247 -10.750 1.00 89.38 366 ILE A C 1
ATOM 2994 O O . ILE A 1 366 ? 12.791 0.477 -9.875 1.00 89.38 366 ILE A O 1
ATOM 2998 N N . LEU A 1 367 ? 13.209 1.712 -11.712 1.00 87.56 367 LEU A N 1
ATOM 2999 C CA . LEU A 1 367 ? 14.595 1.270 -11.891 1.00 87.56 367 LEU A CA 1
ATOM 3000 C C . LEU A 1 367 ? 15.459 1.598 -10.671 1.00 87.56 367 LEU A C 1
ATOM 3002 O O . LEU A 1 367 ? 16.132 0.729 -10.122 1.00 87.56 367 LEU A O 1
ATOM 3006 N N . GLY A 1 368 ? 15.370 2.836 -10.183 1.00 87.00 368 GLY A N 1
ATOM 3007 C CA . GLY A 1 368 ? 16.117 3.300 -9.018 1.00 87.00 368 GLY A CA 1
ATOM 3008 C C . GLY A 1 368 ? 15.561 2.834 -7.671 1.00 87.00 368 GLY A C 1
ATOM 3009 O O . GLY A 1 368 ? 16.050 3.306 -6.644 1.00 87.00 368 GLY A O 1
ATOM 3010 N N . GLN A 1 369 ? 14.516 1.991 -7.652 1.00 85.44 369 GLN A N 1
ATOM 3011 C CA . GLN A 1 369 ? 13.865 1.473 -6.436 1.00 85.44 369 GLN A CA 1
ATOM 3012 C C . GLN A 1 369 ? 13.578 2.590 -5.415 1.00 85.44 369 GLN A C 1
ATOM 3014 O O . GLN A 1 369 ? 13.776 2.488 -4.199 1.00 85.44 369 GLN A O 1
ATOM 3019 N N . ARG A 1 370 ? 13.138 3.743 -5.937 1.00 86.62 370 ARG A N 1
ATOM 3020 C CA . ARG A 1 370 ? 13.260 5.029 -5.243 1.00 86.62 370 ARG A CA 1
ATOM 3021 C C . ARG A 1 370 ? 12.507 5.065 -3.918 1.00 86.62 370 ARG A C 1
ATOM 3023 O O . ARG A 1 370 ? 12.960 5.719 -2.977 1.00 86.62 370 ARG A O 1
ATOM 3030 N N . TYR A 1 371 ? 11.376 4.375 -3.837 1.00 84.38 371 TYR A N 1
ATOM 3031 C CA . TYR A 1 371 ? 10.448 4.435 -2.709 1.00 84.38 371 TYR A CA 1
ATOM 3032 C C . TYR A 1 371 ? 10.563 3.263 -1.724 1.00 84.38 371 TYR A C 1
ATOM 3034 O O . TYR A 1 371 ? 9.673 3.099 -0.894 1.00 84.38 371 TYR A O 1
ATOM 3042 N N . GLU A 1 372 ? 11.657 2.496 -1.740 1.00 73.19 372 GLU A N 1
ATOM 3043 C CA . GLU A 1 372 ? 11.889 1.449 -0.727 1.00 73.19 372 GLU A CA 1
ATOM 3044 C C . GLU A 1 372 ? 12.123 2.011 0.679 1.00 73.19 372 GLU A C 1
ATOM 3046 O O . GLU A 1 372 ? 11.675 1.441 1.668 1.00 73.19 372 GLU A O 1
ATOM 3051 N N . ASN A 1 373 ? 12.782 3.170 0.770 1.00 70.44 373 ASN A N 1
ATOM 3052 C CA . ASN A 1 373 ? 13.173 3.802 2.031 1.00 70.44 373 ASN A CA 1
ATOM 3053 C C . ASN A 1 373 ? 12.864 5.305 2.037 1.00 70.44 373 ASN A C 1
ATOM 3055 O O . ASN A 1 373 ? 12.913 5.952 0.988 1.00 70.44 373 ASN A O 1
ATOM 3059 N N . ALA A 1 374 ? 12.625 5.874 3.227 1.00 63.53 374 ALA A N 1
ATOM 3060 C CA . ALA A 1 374 ? 12.396 7.312 3.457 1.00 63.53 374 ALA A CA 1
ATOM 3061 C C . ALA A 1 374 ? 11.289 7.927 2.569 1.00 63.53 374 ALA A C 1
ATOM 3063 O O . ALA A 1 374 ? 11.438 9.012 2.003 1.00 63.53 374 ALA A O 1
ATOM 3064 N N . VAL A 1 375 ? 10.169 7.208 2.459 1.00 77.50 375 VAL A N 1
ATOM 3065 C CA . VAL A 1 375 ? 9.091 7.463 1.492 1.00 77.50 375 VAL A CA 1
ATOM 3066 C C . VAL A 1 375 ? 8.548 8.895 1.570 1.00 77.50 375 VAL A C 1
ATOM 3068 O O . VAL A 1 375 ? 8.495 9.577 0.552 1.00 77.50 375 VAL A O 1
ATOM 3071 N N . ASP A 1 376 ? 8.191 9.386 2.760 1.00 80.75 376 ASP A N 1
ATOM 3072 C CA . ASP A 1 376 ? 7.457 10.655 2.896 1.00 80.75 376 ASP A CA 1
ATOM 3073 C C . ASP A 1 376 ? 8.283 11.879 2.446 1.00 80.75 376 ASP A C 1
ATOM 3075 O O . ASP A 1 376 ? 7.759 12.753 1.752 1.00 80.75 376 ASP A O 1
ATOM 3079 N N . SER A 1 377 ? 9.581 11.922 2.771 1.00 85.38 377 SER A N 1
ATOM 3080 C CA . SER A 1 377 ? 10.474 13.011 2.344 1.00 85.38 377 SER A CA 1
ATOM 3081 C C . SER A 1 377 ? 10.793 12.950 0.850 1.00 85.38 377 SER A C 1
ATOM 3083 O O . SER A 1 377 ? 10.832 13.987 0.188 1.00 85.38 377 SER A O 1
ATOM 3085 N N . LYS A 1 378 ? 10.965 11.744 0.288 1.00 90.00 378 LYS A N 1
ATOM 3086 C CA . LYS A 1 378 ? 11.173 11.571 -1.158 1.00 90.00 378 LYS A CA 1
ATOM 3087 C C . LYS A 1 378 ? 9.949 11.997 -1.962 1.00 90.00 378 LYS A C 1
ATOM 3089 O O . LYS A 1 378 ? 10.116 12.710 -2.942 1.00 90.00 378 LYS A O 1
ATOM 3094 N N . ILE A 1 379 ? 8.740 11.640 -1.514 1.00 91.81 379 ILE A N 1
ATOM 3095 C CA . ILE A 1 379 ? 7.484 12.053 -2.160 1.00 91.81 379 ILE A CA 1
ATOM 3096 C C . ILE A 1 379 ? 7.403 13.583 -2.246 1.00 91.81 379 ILE A C 1
ATOM 3098 O O . ILE A 1 379 ? 7.064 14.124 -3.296 1.00 91.81 379 ILE A O 1
ATOM 3102 N N . TYR A 1 380 ? 7.709 14.283 -1.149 1.00 93.06 380 TYR A N 1
ATOM 3103 C CA . TYR A 1 380 ? 7.661 15.745 -1.124 1.00 93.06 380 TYR A CA 1
ATOM 3104 C C . TYR A 1 380 ? 8.693 16.372 -2.066 1.00 93.06 380 TYR A C 1
ATOM 3106 O O . TYR A 1 380 ? 8.338 17.217 -2.886 1.00 93.06 380 TYR A O 1
ATOM 3114 N N . ASN A 1 381 ? 9.948 15.923 -1.988 1.00 91.62 381 ASN A N 1
ATOM 3115 C CA . ASN A 1 381 ? 11.023 16.441 -2.833 1.00 91.62 381 ASN A CA 1
ATOM 3116 C C . ASN A 1 381 ? 10.779 16.156 -4.321 1.00 91.62 381 ASN A C 1
ATOM 3118 O O . ASN A 1 381 ? 11.016 17.030 -5.150 1.00 91.62 381 ASN A O 1
ATOM 3122 N N . ASP A 1 382 ? 10.274 14.971 -4.666 1.00 92.81 382 ASP A N 1
ATOM 3123 C CA . ASP A 1 382 ? 9.931 14.630 -6.047 1.00 92.81 382 ASP A CA 1
ATOM 3124 C C . ASP A 1 382 ? 8.788 15.486 -6.562 1.00 92.81 382 ASP A C 1
ATOM 3126 O O . ASP A 1 382 ? 8.900 16.040 -7.648 1.00 92.81 382 ASP A O 1
ATOM 3130 N N . PHE A 1 383 ? 7.720 15.664 -5.782 1.00 94.38 383 PHE A N 1
ATOM 3131 C CA . PHE A 1 383 ? 6.614 16.523 -6.197 1.00 94.38 383 PHE A CA 1
ATOM 3132 C C . PHE A 1 383 ? 7.091 17.948 -6.528 1.00 94.38 383 PHE A C 1
ATOM 3134 O O . PHE A 1 383 ? 6.678 18.512 -7.540 1.00 94.38 383 PHE A O 1
ATOM 3141 N N . GLN A 1 384 ? 8.001 18.504 -5.722 1.00 92.44 384 GLN A N 1
ATOM 3142 C CA . GLN A 1 384 ? 8.576 19.829 -5.965 1.00 92.44 384 GLN A CA 1
ATOM 3143 C C . GLN A 1 384 ? 9.508 19.848 -7.185 1.00 92.44 384 GLN A C 1
ATOM 3145 O O . GLN A 1 384 ? 9.317 20.652 -8.096 1.00 92.44 384 GLN A O 1
ATOM 3150 N N . ASN A 1 385 ? 10.510 18.967 -7.221 1.00 93.50 385 ASN A N 1
ATOM 3151 C CA . ASN A 1 385 ? 11.557 19.005 -8.243 1.00 93.50 385 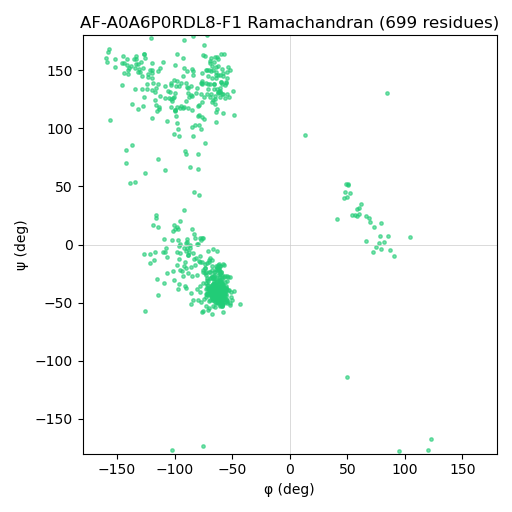ASN A CA 1
ATOM 3152 C C . ASN A 1 385 ? 11.043 18.548 -9.615 1.00 93.50 385 ASN A C 1
ATOM 3154 O O . ASN A 1 385 ? 11.327 19.191 -10.620 1.00 93.50 385 ASN A O 1
ATOM 3158 N N . ILE A 1 386 ? 10.239 17.482 -9.661 1.00 94.69 386 ILE A N 1
ATOM 3159 C CA . ILE A 1 386 ? 9.610 17.008 -10.901 1.00 94.69 386 ILE A CA 1
ATOM 3160 C C . ILE A 1 386 ? 8.533 17.986 -11.355 1.00 94.69 386 ILE A C 1
ATOM 3162 O O . ILE A 1 386 ? 8.431 18.260 -12.543 1.00 94.69 386 ILE A O 1
ATOM 3166 N N . GLY A 1 387 ? 7.772 18.571 -10.424 1.00 91.81 387 GLY A N 1
ATOM 3167 C CA . GLY A 1 387 ? 6.802 19.614 -10.752 1.00 91.81 387 GLY A CA 1
ATOM 3168 C C . GLY A 1 387 ? 7.453 20.815 -11.442 1.00 91.81 387 GLY A C 1
ATOM 3169 O O . GLY A 1 387 ? 6.934 21.288 -12.446 1.00 91.81 387 GLY A O 1
ATOM 3170 N N . ARG A 1 388 ? 8.612 21.264 -10.946 1.00 91.94 388 ARG A N 1
ATOM 3171 C CA . ARG A 1 388 ? 9.422 22.316 -11.576 1.00 91.94 388 ARG A CA 1
ATOM 3172 C C . ARG A 1 388 ? 9.945 21.914 -12.954 1.00 91.94 388 ARG A C 1
ATOM 3174 O O . ARG A 1 388 ? 9.849 22.701 -13.888 1.00 91.94 388 ARG A O 1
ATOM 3181 N N . TRP A 1 389 ? 10.446 20.690 -13.100 1.00 92.88 389 TRP A N 1
ATOM 3182 C CA . TRP A 1 389 ? 10.937 20.188 -14.385 1.00 92.88 389 TRP A CA 1
ATOM 3183 C C . TRP A 1 389 ? 9.824 20.061 -15.442 1.00 92.88 389 TRP A C 1
ATOM 3185 O O . TRP A 1 389 ? 10.031 20.418 -16.604 1.00 92.88 389 TRP A O 1
ATOM 3195 N N . ILE A 1 390 ? 8.629 19.620 -15.033 1.00 91.25 390 ILE A N 1
ATOM 3196 C CA . ILE A 1 390 ? 7.415 19.588 -15.865 1.00 91.25 390 ILE A CA 1
ATOM 3197 C C . ILE A 1 390 ? 7.017 20.995 -16.327 1.00 91.25 390 ILE A C 1
ATOM 3199 O O . ILE A 1 390 ? 6.611 21.161 -17.471 1.00 91.25 390 ILE A O 1
ATOM 3203 N N . ASP A 1 391 ? 7.168 22.003 -15.467 1.00 87.38 391 ASP A N 1
ATOM 3204 C CA . ASP A 1 391 ? 6.882 23.405 -15.799 1.00 87.38 391 ASP A CA 1
ATOM 3205 C C . ASP A 1 391 ? 7.994 24.075 -16.633 1.00 87.38 391 ASP A C 1
ATOM 3207 O O . ASP A 1 391 ? 7.947 25.286 -16.852 1.00 87.38 391 ASP A O 1
ATOM 3211 N N . ASN A 1 392 ? 9.017 23.330 -17.067 1.00 86.50 392 ASN A N 1
ATOM 3212 C CA . ASN A 1 392 ? 10.219 23.856 -17.730 1.00 86.50 392 ASN A CA 1
ATOM 3213 C C . ASN A 1 392 ? 11.008 24.856 -16.858 1.00 86.50 392 ASN A C 1
ATOM 3215 O O . ASN A 1 392 ? 11.732 25.712 -17.360 1.00 86.50 392 ASN A O 1
ATOM 3219 N N . GLN A 1 393 ? 10.888 24.740 -15.533 1.00 83.19 393 GLN A N 1
ATOM 3220 C CA . GLN A 1 393 ? 11.543 25.586 -14.534 1.00 83.19 393 GLN A CA 1
ATOM 3221 C C . GLN A 1 393 ? 12.660 24.822 -13.816 1.00 83.19 393 GLN A C 1
ATOM 3223 O O . GLN A 1 393 ? 12.606 24.584 -12.610 1.00 83.19 393 GLN A O 1
ATOM 3228 N N . GLY A 1 394 ? 13.691 24.437 -14.564 1.00 80.62 394 GLY A N 1
ATOM 3229 C CA . GLY A 1 394 ? 14.870 23.741 -14.049 1.00 80.62 394 GLY A CA 1
ATOM 3230 C C . GLY A 1 394 ? 15.084 22.366 -14.677 1.00 80.62 394 GLY A C 1
ATOM 3231 O O . GLY A 1 394 ? 14.354 21.948 -15.574 1.00 80.62 394 GLY A O 1
ATOM 3232 N N . ASN A 1 395 ? 16.106 21.676 -14.182 1.00 86.25 395 ASN A N 1
ATOM 3233 C CA . ASN A 1 395 ? 16.575 20.401 -14.718 1.00 86.25 395 ASN A CA 1
ATOM 3234 C C . ASN A 1 395 ? 15.914 19.204 -14.008 1.00 86.25 395 ASN A C 1
ATOM 3236 O O . ASN A 1 395 ? 15.430 19.354 -12.877 1.00 86.25 395 ASN A O 1
ATOM 3240 N N . PRO A 1 396 ? 15.916 18.006 -14.628 1.00 86.31 396 PRO A N 1
ATOM 3241 C CA . PRO A 1 396 ? 15.550 16.765 -13.945 1.00 86.31 396 PRO A CA 1
ATOM 3242 C C . PRO A 1 396 ? 16.346 16.610 -12.634 1.00 86.31 396 PRO A C 1
ATOM 3244 O O . PRO A 1 396 ? 17.470 17.100 -12.533 1.00 86.31 396 PRO A O 1
ATOM 3247 N N . PRO A 1 397 ? 15.820 15.946 -11.593 1.00 89.44 397 PRO A N 1
ATOM 3248 C CA . PRO A 1 397 ? 16.559 15.763 -10.346 1.00 89.44 397 PRO A CA 1
ATOM 3249 C C . PRO A 1 397 ? 17.867 14.988 -10.541 1.00 89.44 397 PRO A C 1
ATOM 3251 O O . PRO A 1 397 ? 17.910 14.027 -11.302 1.00 89.44 397 PRO A O 1
ATOM 3254 N N . GLU A 1 398 ? 18.901 15.320 -9.765 1.00 87.62 398 GLU A N 1
ATOM 3255 C CA . GLU A 1 398 ? 20.240 14.712 -9.870 1.00 87.62 398 GLU A CA 1
ATOM 3256 C C . GLU A 1 398 ? 20.229 13.174 -9.806 1.00 87.62 398 GLU A C 1
ATOM 3258 O O . GLU A 1 398 ? 20.944 12.507 -10.545 1.00 87.62 398 GLU A O 1
ATOM 3263 N N . TRP A 1 399 ? 19.391 12.589 -8.946 1.00 89.31 399 TRP A N 1
ATOM 3264 C CA . TRP A 1 399 ? 19.278 11.132 -8.833 1.00 89.31 399 TRP A CA 1
ATOM 3265 C C . TRP A 1 399 ? 18.726 10.475 -10.106 1.00 89.31 399 TRP A C 1
ATOM 3267 O O . TRP A 1 399 ? 19.042 9.319 -10.364 1.00 89.31 399 TRP A O 1
ATOM 3277 N N . LEU A 1 400 ? 17.882 11.193 -10.855 1.00 89.88 400 LEU A N 1
ATOM 3278 C CA . LEU A 1 400 ? 17.282 10.716 -12.096 1.00 89.88 400 LEU A CA 1
ATOM 3279 C C . LEU A 1 400 ? 18.279 10.874 -13.250 1.00 89.88 400 LEU A C 1
ATOM 3281 O O . LEU A 1 400 ? 18.410 9.957 -14.045 1.00 89.88 400 LEU A O 1
ATOM 3285 N N . GLN A 1 401 ? 19.055 11.965 -13.266 1.00 87.00 401 GLN A N 1
ATOM 3286 C CA . GLN A 1 401 ? 20.161 12.162 -14.218 1.00 87.00 401 GLN A CA 1
ATOM 3287 C C . GLN A 1 401 ? 21.266 11.107 -14.069 1.00 87.00 401 GLN A C 1
ATOM 3289 O O . GLN A 1 401 ? 21.873 10.680 -15.040 1.00 87.00 401 GLN A O 1
ATOM 3294 N N . LYS A 1 402 ? 21.547 10.679 -12.832 1.00 84.94 402 LYS A N 1
ATOM 3295 C CA . LYS A 1 402 ? 22.572 9.665 -12.525 1.00 84.94 402 LYS A CA 1
ATOM 3296 C C . LYS A 1 402 ? 22.105 8.227 -12.767 1.00 84.94 402 LYS A C 1
ATOM 3298 O O . LYS A 1 402 ? 22.847 7.288 -12.471 1.00 84.94 402 LYS A O 1
ATOM 3303 N N . LEU A 1 403 ? 20.873 8.034 -13.230 1.00 84.25 403 LEU A N 1
ATOM 3304 C CA . LEU A 1 403 ? 20.302 6.713 -13.430 1.00 84.25 403 LEU A CA 1
ATOM 3305 C C . LEU A 1 403 ? 20.882 6.094 -14.705 1.00 84.25 403 LEU A C 1
ATOM 3307 O O . LEU A 1 403 ? 20.566 6.517 -15.806 1.00 84.25 403 LEU A O 1
ATOM 3311 N N . SER A 1 404 ? 21.720 5.068 -14.555 1.00 82.06 404 SER A N 1
ATOM 3312 C CA . SER A 1 404 ? 22.263 4.318 -15.691 1.00 82.06 404 SER A CA 1
ATOM 3313 C C . SER A 1 404 ? 21.463 3.039 -15.894 1.00 82.06 404 SER A C 1
ATOM 3315 O O . SER A 1 404 ? 21.559 2.124 -15.082 1.00 82.06 404 SER A O 1
ATOM 3317 N N . VAL A 1 405 ? 20.691 2.937 -16.980 1.00 80.25 405 VAL A N 1
ATOM 3318 C CA . VAL A 1 405 ? 19.885 1.732 -17.260 1.00 80.25 405 VAL A CA 1
ATOM 3319 C C . VAL A 1 405 ? 20.763 0.479 -17.389 1.00 80.25 405 VAL A C 1
ATOM 3321 O O . VAL A 1 405 ? 20.362 -0.617 -16.991 1.00 80.25 405 VAL A O 1
ATOM 3324 N N . GLN A 1 406 ? 21.989 0.645 -17.891 1.00 76.62 406 GLN A N 1
ATOM 3325 C CA . GLN A 1 406 ? 22.942 -0.447 -18.086 1.00 76.62 406 GLN A CA 1
ATOM 3326 C C . GLN A 1 406 ? 23.491 -1.028 -16.777 1.00 76.62 406 GLN A C 1
ATOM 3328 O O . GLN A 1 406 ? 23.915 -2.182 -16.767 1.00 76.62 406 GLN A O 1
ATOM 3333 N N . SER A 1 407 ? 23.479 -0.268 -15.677 1.00 73.88 407 SER A N 1
ATOM 3334 C CA . SER A 1 407 ? 24.014 -0.732 -14.391 1.00 73.88 407 SER A CA 1
ATOM 3335 C C . SER A 1 407 ? 23.040 -1.616 -13.605 1.00 73.88 407 SER A C 1
ATOM 3337 O O . SER A 1 407 ? 23.447 -2.256 -12.634 1.00 73.88 407 SER A O 1
ATOM 3339 N N . PHE A 1 408 ? 21.768 -1.687 -14.016 1.00 76.81 408 PHE A N 1
ATOM 3340 C CA . PHE A 1 408 ? 20.763 -2.492 -13.329 1.00 76.81 408 PHE A CA 1
ATOM 3341 C C . PHE A 1 408 ? 20.777 -3.945 -13.794 1.00 76.81 408 PHE A C 1
ATOM 3343 O O . PHE A 1 408 ? 20.616 -4.249 -14.979 1.00 76.81 408 PHE A O 1
ATOM 3350 N N . ASP A 1 409 ? 20.869 -4.853 -12.825 1.00 76.81 409 ASP A N 1
ATOM 3351 C CA . ASP A 1 409 ? 20.618 -6.267 -13.056 1.00 76.81 409 ASP A CA 1
ATOM 3352 C C . ASP A 1 409 ? 19.107 -6.522 -13.150 1.00 76.81 409 ASP A C 1
ATOM 3354 O O . ASP A 1 409 ? 18.405 -6.634 -12.141 1.00 76.81 409 ASP A O 1
ATOM 3358 N N . LEU A 1 410 ? 18.592 -6.634 -14.379 1.00 79.88 410 LEU A N 1
ATOM 3359 C CA . LEU A 1 410 ? 17.176 -6.932 -14.627 1.00 79.88 410 LEU A CA 1
ATOM 3360 C C . LEU A 1 410 ? 16.775 -8.347 -14.172 1.00 79.88 410 LEU A C 1
ATOM 3362 O O . LEU A 1 410 ? 15.599 -8.704 -14.238 1.00 79.88 410 LEU A O 1
ATOM 3366 N N . LYS A 1 411 ? 17.723 -9.167 -13.700 1.00 77.12 411 LYS A N 1
ATOM 3367 C CA . LYS A 1 411 ? 17.431 -10.478 -13.109 1.00 77.12 411 LYS A CA 1
ATOM 3368 C C . LYS A 1 411 ? 16.875 -10.368 -11.687 1.00 77.12 411 LYS A C 1
ATOM 3370 O O . LYS A 1 411 ? 16.310 -11.348 -11.202 1.00 77.12 411 LYS A O 1
ATOM 3375 N N . ALA A 1 412 ? 16.995 -9.206 -11.039 1.00 73.94 412 ALA A N 1
ATOM 3376 C CA . ALA A 1 412 ? 16.498 -8.970 -9.688 1.00 73.94 412 ALA A CA 1
ATOM 3377 C C . ALA A 1 41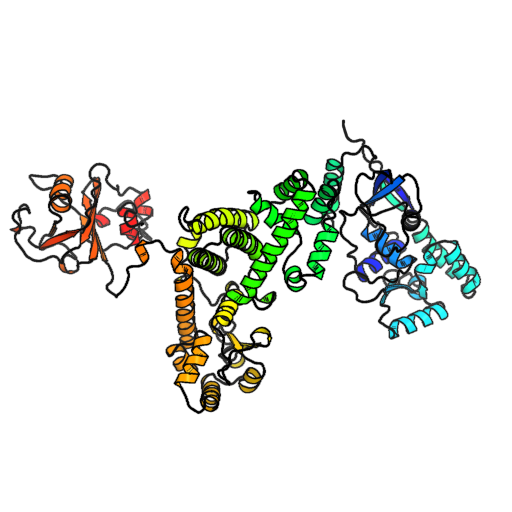2 ? 14.959 -9.024 -9.600 1.00 73.94 412 ALA A C 1
ATOM 3379 O O . ALA A 1 412 ? 14.242 -8.446 -10.418 1.00 73.94 412 ALA A O 1
ATOM 3380 N N . GLU A 1 413 ? 14.435 -9.661 -8.547 1.00 73.25 413 GLU A N 1
ATOM 3381 C CA . GLU A 1 413 ? 12.984 -9.779 -8.319 1.00 73.25 413 GLU A CA 1
ATOM 3382 C C . GLU A 1 413 ? 12.295 -8.429 -8.053 1.00 73.25 413 GLU A C 1
ATOM 3384 O O . GLU A 1 413 ? 11.097 -8.283 -8.298 1.00 73.25 413 GLU A O 1
ATOM 3389 N N . THR A 1 414 ? 13.028 -7.413 -7.588 1.00 71.69 414 THR A N 1
ATOM 3390 C CA . THR A 1 414 ? 12.459 -6.105 -7.218 1.00 71.69 414 THR A CA 1
ATOM 3391 C C . THR A 1 414 ? 11.920 -5.322 -8.418 1.00 71.69 414 THR A C 1
ATOM 3393 O O . THR A 1 414 ? 10.943 -4.586 -8.284 1.00 71.69 414 THR A O 1
ATOM 3396 N N . LEU A 1 415 ? 12.477 -5.540 -9.615 1.00 82.94 415 LEU A N 1
ATOM 3397 C CA . LEU A 1 415 ? 12.038 -4.900 -10.863 1.00 82.94 415 LEU A CA 1
ATOM 3398 C C . LEU A 1 415 ? 10.935 -5.682 -11.589 1.00 82.94 415 LEU A C 1
ATOM 3400 O O . LEU A 1 415 ? 10.329 -5.170 -12.532 1.00 82.94 415 LEU A O 1
ATOM 3404 N N . TYR A 1 416 ? 10.638 -6.901 -11.130 1.00 87.69 416 TYR A N 1
ATOM 3405 C CA . TYR A 1 416 ? 9.765 -7.857 -11.809 1.00 87.69 416 TYR A CA 1
ATOM 3406 C C . TYR A 1 416 ? 8.412 -7.264 -12.197 1.00 87.69 416 TYR A C 1
ATOM 3408 O O . TYR A 1 416 ? 7.980 -7.357 -13.342 1.00 87.69 416 TYR A O 1
ATOM 3416 N N . LYS A 1 417 ? 7.745 -6.616 -11.238 1.00 88.00 417 LYS A N 1
ATOM 3417 C CA . LYS A 1 417 ? 6.402 -6.060 -11.432 1.00 88.00 417 LYS A CA 1
ATOM 3418 C C . LYS A 1 417 ? 6.384 -4.932 -12.460 1.00 88.00 417 LYS A C 1
ATOM 3420 O O . LYS A 1 417 ? 5.500 -4.901 -13.307 1.00 88.00 417 LYS A O 1
ATOM 3425 N N . GLY A 1 418 ? 7.369 -4.035 -12.396 1.00 87.88 418 GLY A N 1
ATOM 3426 C CA . GLY A 1 418 ? 7.474 -2.916 -13.329 1.00 87.88 418 GLY A CA 1
ATOM 3427 C C . GLY A 1 418 ? 7.782 -3.388 -14.747 1.00 87.88 418 GLY A C 1
ATOM 3428 O O . GLY A 1 418 ? 7.143 -2.949 -15.694 1.00 87.88 418 GLY A O 1
ATOM 3429 N N . LEU A 1 419 ? 8.699 -4.345 -14.891 1.00 89.56 419 LEU A N 1
ATOM 3430 C CA . LEU A 1 419 ? 9.069 -4.904 -16.192 1.00 89.56 419 LEU A CA 1
ATOM 3431 C C . LEU A 1 419 ? 7.974 -5.796 -16.794 1.00 89.56 419 LEU A C 1
ATOM 3433 O O . LEU A 1 419 ? 7.800 -5.801 -18.009 1.00 89.56 419 LEU A O 1
ATOM 3437 N N . MET A 1 420 ? 7.171 -6.478 -15.973 1.00 90.94 420 MET A N 1
ATOM 3438 C CA . MET A 1 420 ? 5.952 -7.134 -16.461 1.00 90.94 420 MET A CA 1
ATOM 3439 C C . MET A 1 420 ? 4.938 -6.109 -16.987 1.00 90.94 420 MET A C 1
ATOM 3441 O O . MET A 1 420 ? 4.322 -6.331 -18.027 1.00 90.94 420 MET A O 1
ATOM 3445 N N . GLY A 1 421 ? 4.803 -4.967 -16.305 1.00 90.50 421 GLY A N 1
ATOM 3446 C CA . GLY A 1 421 ? 4.020 -3.834 -16.797 1.00 90.50 421 GLY A CA 1
ATOM 3447 C C . GLY A 1 421 ? 4.538 -3.305 -18.136 1.00 90.50 421 GLY A C 1
ATOM 3448 O O . GLY A 1 421 ? 3.748 -3.045 -19.036 1.00 90.50 421 GLY A O 1
ATOM 3449 N N . LEU A 1 422 ? 5.862 -3.246 -18.320 1.00 91.12 422 LEU A N 1
ATOM 3450 C CA . LEU A 1 422 ? 6.473 -2.838 -19.589 1.00 91.12 422 LEU A CA 1
ATOM 3451 C C . LEU A 1 422 ? 6.100 -3.791 -20.738 1.00 91.12 422 LEU A C 1
ATOM 3453 O O . LEU A 1 422 ? 5.729 -3.329 -21.812 1.00 91.12 422 LEU A O 1
ATOM 3457 N N . ILE A 1 423 ? 6.147 -5.108 -20.499 1.00 91.19 423 ILE A N 1
ATOM 3458 C CA . ILE A 1 423 ? 5.704 -6.137 -21.461 1.00 91.19 423 ILE A CA 1
ATOM 3459 C C . ILE A 1 423 ? 4.229 -5.935 -21.828 1.00 91.19 423 ILE A C 1
ATOM 3461 O O . ILE A 1 423 ? 3.870 -5.937 -23.006 1.00 91.19 423 ILE A O 1
ATOM 3465 N N . ALA A 1 424 ? 3.375 -5.705 -20.829 1.00 90.19 424 ALA A N 1
ATOM 3466 C CA . ALA A 1 424 ? 1.962 -5.408 -21.038 1.00 90.19 424 ALA A CA 1
ATOM 3467 C C . ALA A 1 424 ? 1.747 -4.144 -21.900 1.00 90.19 424 ALA A C 1
ATOM 3469 O O . ALA A 1 424 ? 0.890 -4.149 -22.783 1.00 90.19 424 ALA A O 1
ATOM 3470 N N . CYS A 1 425 ? 2.539 -3.087 -21.691 1.00 88.00 425 CYS A N 1
ATOM 3471 C CA . CYS A 1 425 ? 2.444 -1.837 -22.453 1.00 88.00 425 CYS A CA 1
ATOM 3472 C C . CYS A 1 425 ? 2.876 -1.953 -23.916 1.00 88.00 425 CYS A C 1
ATOM 3474 O O . CYS A 1 425 ? 2.341 -1.229 -24.751 1.00 88.00 425 CYS A O 1
ATOM 3476 N N . GLU A 1 426 ? 3.793 -2.865 -24.244 1.00 88.62 426 GLU A N 1
ATOM 3477 C CA . GLU A 1 426 ? 4.235 -3.090 -25.630 1.00 88.62 426 GLU A CA 1
ATOM 3478 C C . GLU A 1 426 ? 3.186 -3.858 -26.467 1.00 88.62 426 GLU A C 1
ATOM 3480 O O . GLU A 1 426 ? 3.417 -4.215 -27.620 1.00 88.62 426 GLU A O 1
ATOM 3485 N N . GLY A 1 427 ? 2.000 -4.109 -25.899 1.00 83.19 427 GLY A N 1
ATOM 3486 C CA . GLY A 1 427 ? 0.850 -4.663 -26.610 1.00 83.19 427 GLY A CA 1
ATOM 3487 C C . GLY A 1 427 ? 0.819 -6.187 -26.700 1.00 83.19 427 GLY A C 1
ATOM 3488 O O . GLY A 1 427 ? -0.058 -6.701 -27.390 1.00 83.19 427 GLY A O 1
ATOM 3489 N N . SER A 1 428 ? 1.744 -6.880 -26.012 1.00 86.62 428 SER A N 1
ATOM 3490 C CA . SER A 1 428 ? 1.788 -8.332 -25.747 1.00 86.62 428 SER A CA 1
ATOM 3491 C C . SER A 1 428 ? 0.811 -9.166 -26.590 1.00 86.62 428 SER A C 1
ATOM 3493 O O . SER A 1 428 ? -0.348 -9.347 -26.213 1.00 86.62 428 SER A O 1
ATOM 3495 N N . LYS A 1 429 ? 1.267 -9.711 -27.718 1.00 93.94 429 LYS A N 1
ATOM 3496 C CA . LYS A 1 429 ? 0.483 -10.635 -28.554 1.00 93.94 429 LYS A CA 1
ATOM 3497 C C . LYS A 1 429 ? 0.589 -12.069 -28.028 1.00 93.94 429 LYS A C 1
ATOM 3499 O O . LYS A 1 429 ? 1.628 -12.477 -27.516 1.00 93.94 429 LYS A O 1
ATOM 3504 N N . ASP A 1 430 ? -0.468 -12.865 -28.136 1.00 94.38 430 ASP A N 1
ATOM 3505 C CA . ASP A 1 430 ? -0.415 -14.275 -27.742 1.00 94.38 430 ASP A CA 1
ATOM 3506 C C . ASP A 1 430 ? 0.422 -15.098 -28.741 1.00 94.38 430 ASP A C 1
ATOM 3508 O O . ASP A 1 430 ? 0.192 -15.041 -29.946 1.00 94.38 430 ASP A O 1
ATOM 3512 N N . PHE A 1 431 ? 1.377 -15.888 -28.232 1.00 95.62 431 PHE A N 1
ATOM 3513 C CA . PHE A 1 431 ? 2.416 -16.538 -29.049 1.00 95.62 431 PHE A CA 1
ATOM 3514 C C . PHE A 1 431 ? 1.876 -17.509 -30.105 1.00 95.62 431 PHE A C 1
ATOM 3516 O O . PHE A 1 431 ? 2.547 -17.718 -31.109 1.00 95.62 431 PHE A O 1
ATOM 3523 N N . LEU A 1 432 ? 0.708 -18.129 -29.894 1.00 94.44 432 LEU A N 1
ATOM 3524 C CA . LEU A 1 432 ? 0.136 -19.049 -30.883 1.00 94.44 432 LEU A CA 1
ATOM 3525 C C . LEU A 1 432 ? -0.769 -18.334 -31.877 1.00 94.44 432 LEU A C 1
ATOM 3527 O O . LEU A 1 432 ? -0.829 -18.732 -33.033 1.00 94.44 432 LEU A O 1
ATOM 3531 N N . THR A 1 433 ? -1.529 -17.340 -31.424 1.00 92.56 433 THR A N 1
ATOM 3532 C CA . THR A 1 433 ? -2.588 -16.732 -32.247 1.00 92.56 433 THR A CA 1
ATOM 3533 C C . THR A 1 433 ? -2.166 -15.439 -32.942 1.00 92.56 433 THR A C 1
ATOM 3535 O O . THR A 1 433 ? -2.873 -14.989 -33.844 1.00 92.56 433 THR A O 1
ATOM 3538 N N . GLY A 1 434 ? -1.078 -14.803 -32.496 1.00 92.38 434 GLY A N 1
ATOM 3539 C CA . GLY A 1 434 ? -0.627 -13.492 -32.976 1.00 92.38 434 GLY A CA 1
ATOM 3540 C C . GLY A 1 434 ? -1.582 -12.336 -32.639 1.00 92.38 434 GLY A C 1
ATOM 3541 O O . GLY A 1 434 ? -1.345 -11.195 -33.035 1.00 92.38 434 GLY A O 1
ATOM 3542 N N . GLN A 1 435 ? -2.672 -12.607 -31.912 1.00 92.94 435 GLN A N 1
ATOM 3543 C CA . GLN A 1 435 ? -3.675 -11.611 -31.535 1.00 92.94 435 GLN A CA 1
ATOM 3544 C C . GLN A 1 435 ? -3.260 -10.862 -30.262 1.00 92.94 435 GLN A C 1
ATOM 3546 O O . GLN A 1 435 ? -2.589 -11.455 -29.411 1.00 92.94 435 GLN A O 1
ATOM 3551 N N . PRO A 1 436 ? -3.683 -9.594 -30.079 1.00 90.12 436 PRO A N 1
ATOM 3552 C CA . PRO A 1 436 ? -3.480 -8.870 -28.827 1.00 90.12 436 PRO A CA 1
ATOM 3553 C C . PRO A 1 436 ? -3.995 -9.681 -27.636 1.00 90.12 436 PRO A C 1
ATOM 3555 O O . PRO A 1 436 ? -5.143 -10.135 -27.632 1.00 90.12 436 PRO A O 1
ATOM 3558 N N . ALA A 1 437 ? -3.150 -9.889 -26.630 1.00 83.69 437 ALA A N 1
ATOM 3559 C CA . ALA A 1 437 ? -3.527 -10.699 -25.488 1.00 83.69 437 ALA A CA 1
ATOM 3560 C C . ALA A 1 437 ? -4.461 -9.918 -24.552 1.00 83.69 437 ALA A C 1
ATOM 3562 O O . ALA A 1 437 ? -4.243 -8.747 -24.237 1.00 83.69 437 ALA A O 1
ATOM 3563 N N . GLU A 1 438 ? -5.501 -10.581 -24.045 1.00 84.50 438 GLU A N 1
ATOM 3564 C CA . GLU A 1 438 ? -6.307 -10.037 -22.954 1.00 84.50 438 GLU A CA 1
ATOM 3565 C C . GLU A 1 438 ? -5.516 -10.128 -21.643 1.00 84.50 438 GLU A C 1
ATOM 3567 O O . GLU A 1 438 ? -5.647 -11.094 -20.893 1.00 84.50 438 GLU A O 1
ATOM 3572 N N . ILE A 1 439 ? -4.703 -9.108 -21.365 1.00 81.88 439 ILE A N 1
ATOM 3573 C CA . ILE A 1 439 ? -3.723 -9.070 -20.266 1.00 81.88 439 ILE A CA 1
ATOM 3574 C C . ILE A 1 439 ? -4.325 -9.507 -18.913 1.00 81.88 439 ILE A C 1
ATOM 3576 O O . ILE A 1 439 ? -3.722 -10.294 -18.186 1.00 81.88 439 ILE A O 1
ATOM 3580 N N . ASN A 1 440 ? -5.562 -9.098 -18.606 1.00 77.56 440 ASN A N 1
ATOM 3581 C CA . ASN A 1 440 ? -6.274 -9.469 -17.370 1.00 77.56 440 ASN A CA 1
ATOM 3582 C C . ASN A 1 440 ? -6.589 -10.972 -17.231 1.00 77.56 440 ASN A C 1
ATOM 3584 O O . ASN A 1 440 ? -6.894 -11.439 -16.134 1.00 77.56 440 ASN A O 1
ATOM 3588 N N . LYS A 1 441 ? -6.558 -11.726 -18.334 1.00 83.88 441 LYS A N 1
ATOM 3589 C CA . LYS A 1 441 ? -6.791 -13.178 -18.395 1.00 83.88 441 LYS A CA 1
ATOM 3590 C C . LYS A 1 441 ? -5.509 -13.968 -18.677 1.00 83.88 441 LYS A C 1
ATOM 3592 O O . LYS A 1 441 ? -5.544 -15.201 -18.661 1.00 83.88 441 LYS A O 1
ATOM 3597 N N . CYS A 1 442 ? -4.401 -13.285 -18.960 1.00 86.19 442 CYS A N 1
ATOM 3598 C CA . CYS A 1 442 ? -3.121 -13.920 -19.231 1.00 86.19 442 CYS A CA 1
ATOM 3599 C C . CYS A 1 442 ? -2.550 -14.605 -17.991 1.00 86.19 442 CYS A C 1
ATOM 3601 O O . CYS A 1 442 ? -2.809 -14.236 -16.844 1.00 86.19 442 CYS A O 1
ATOM 3603 N N . GLN A 1 443 ? -1.735 -15.618 -18.253 1.00 87.31 443 GLN A N 1
ATOM 3604 C CA . GLN A 1 443 ? -0.933 -16.300 -17.260 1.00 87.31 443 GLN A CA 1
ATOM 3605 C C . GLN A 1 443 ? 0.510 -15.825 -17.375 1.00 87.31 443 GLN A C 1
ATOM 3607 O O . GLN A 1 443 ? 1.043 -15.695 -18.474 1.00 87.31 443 GLN A O 1
ATOM 3612 N N . ASP A 1 444 ? 1.120 -15.590 -16.220 1.00 91.69 444 ASP A N 1
ATOM 3613 C CA . ASP A 1 444 ? 2.548 -15.347 -16.097 1.00 91.69 444 ASP A CA 1
ATOM 3614 C C . ASP A 1 444 ? 3.285 -16.695 -16.172 1.00 91.69 444 ASP A C 1
ATOM 3616 O O . ASP A 1 444 ? 3.146 -17.537 -15.274 1.00 91.69 444 ASP A O 1
ATOM 3620 N N . ASP A 1 445 ? 4.033 -16.914 -17.254 1.00 92.75 445 ASP A N 1
ATOM 3621 C CA . ASP A 1 445 ? 4.655 -18.198 -17.581 1.00 92.75 445 ASP A CA 1
ATOM 3622 C C . ASP A 1 445 ? 6.130 -18.078 -18.009 1.00 92.75 445 ASP A C 1
ATOM 3624 O O . ASP A 1 445 ? 6.585 -17.030 -18.467 1.00 92.75 445 ASP A O 1
ATOM 3628 N N . HIS A 1 446 ? 6.901 -19.160 -17.841 1.00 95.69 446 HIS A N 1
ATOM 3629 C CA . HIS A 1 446 ? 8.333 -19.202 -18.170 1.00 95.69 446 HIS A CA 1
ATOM 3630 C C . HIS A 1 446 ? 8.570 -19.530 -19.640 1.00 95.69 446 HIS A C 1
ATOM 3632 O O . HIS A 1 446 ? 8.284 -20.655 -20.030 1.00 95.69 446 HIS A O 1
ATOM 3638 N N . ILE A 1 447 ? 9.149 -18.636 -20.448 1.00 96.62 447 ILE A N 1
ATOM 3639 C CA . ILE A 1 447 ? 9.482 -18.879 -21.870 1.00 96.62 447 ILE A CA 1
ATOM 3640 C C . ILE A 1 447 ? 10.297 -20.168 -22.026 1.00 96.62 447 ILE A C 1
ATOM 3642 O O . ILE A 1 447 ? 9.883 -21.062 -22.760 1.00 96.62 447 ILE A O 1
ATOM 3646 N N . PHE A 1 448 ? 11.381 -20.293 -21.262 1.00 97.25 448 PHE A N 1
ATOM 3647 C CA . PHE A 1 448 ? 12.135 -21.529 -21.084 1.00 97.25 448 PHE A CA 1
ATOM 3648 C C . PHE A 1 448 ? 11.622 -22.244 -19.828 1.00 97.25 448 PHE A C 1
ATOM 3650 O O . PHE A 1 448 ? 11.720 -21.682 -18.732 1.00 97.25 448 PHE A O 1
ATOM 3657 N N . PRO A 1 449 ? 11.096 -23.478 -19.930 1.00 96.31 449 PRO A N 1
ATOM 3658 C CA . PRO A 1 449 ? 10.363 -24.110 -18.838 1.00 96.31 449 PRO A CA 1
ATOM 3659 C C . PRO A 1 449 ? 11.257 -24.370 -17.624 1.00 96.31 449 PRO A C 1
ATOM 3661 O O . PRO A 1 449 ? 12.287 -25.046 -17.713 1.00 96.31 449 PRO A O 1
ATOM 3664 N N . LYS A 1 450 ? 10.815 -23.908 -16.449 1.00 95.25 450 LYS A N 1
ATOM 3665 C CA . LYS A 1 450 ? 11.553 -24.059 -15.185 1.00 95.25 450 LYS A CA 1
ATOM 3666 C C . LYS A 1 450 ? 12.000 -25.498 -14.918 1.00 95.25 450 LYS A C 1
ATOM 3668 O O . LYS A 1 450 ? 13.129 -25.712 -14.492 1.00 95.25 450 LYS A O 1
ATOM 3673 N N . SER A 1 451 ? 11.151 -26.482 -15.209 1.00 95.25 451 SER A N 1
ATOM 3674 C CA . SER A 1 451 ? 11.444 -27.907 -14.992 1.00 95.25 451 SER A CA 1
ATOM 3675 C C . SER A 1 451 ? 12.667 -28.421 -15.760 1.00 95.25 451 SER A C 1
ATOM 3677 O O . SER A 1 451 ? 13.279 -29.390 -15.322 1.00 95.25 451 SER A O 1
ATOM 3679 N N . ARG A 1 452 ? 13.058 -27.775 -16.868 1.00 94.56 452 ARG A N 1
ATOM 3680 C CA . ARG A 1 452 ? 14.246 -28.143 -17.661 1.00 94.56 452 ARG A CA 1
ATOM 3681 C C . ARG A 1 452 ? 15.452 -27.236 -17.407 1.00 94.56 452 ARG A C 1
ATOM 3683 O O . ARG A 1 452 ? 16.586 -27.657 -17.616 1.00 94.56 452 ARG A O 1
ATOM 3690 N N . TYR A 1 453 ? 15.217 -26.015 -16.929 1.00 95.31 453 TYR A N 1
ATOM 3691 C CA . TYR A 1 453 ? 16.242 -24.976 -16.769 1.00 95.31 453 TYR A CA 1
ATOM 3692 C C . TYR A 1 453 ? 16.507 -24.589 -15.304 1.00 95.31 453 TYR A C 1
ATOM 3694 O O . TYR A 1 453 ? 17.181 -23.599 -15.041 1.00 95.31 453 TYR A O 1
ATOM 3702 N N . GLN A 1 454 ? 16.053 -25.396 -14.338 1.00 93.31 454 GLN A N 1
ATOM 3703 C CA . GLN A 1 454 ? 16.230 -25.155 -12.895 1.00 93.31 454 GLN A CA 1
ATOM 3704 C C . GLN A 1 454 ? 17.689 -25.007 -12.430 1.00 93.31 454 GLN A C 1
ATOM 3706 O O . GLN A 1 454 ? 17.924 -24.505 -11.340 1.00 93.31 454 GLN A O 1
ATOM 3711 N N . LYS A 1 455 ? 18.659 -25.445 -13.244 1.00 92.50 455 LYS A N 1
ATOM 3712 C CA . LYS A 1 455 ? 20.097 -25.311 -12.970 1.00 92.50 455 LYS A CA 1
ATOM 3713 C C . LYS A 1 455 ? 20.614 -23.866 -13.034 1.00 92.50 455 LYS A C 1
ATOM 3715 O O . LYS A 1 455 ? 21.759 -23.636 -12.672 1.00 92.50 455 LYS A O 1
ATOM 3720 N N . TYR A 1 456 ? 19.819 -22.928 -13.551 1.00 91.44 456 TYR A N 1
ATOM 3721 C CA . TYR A 1 456 ? 20.182 -21.516 -13.639 1.00 91.44 456 TYR A CA 1
ATOM 3722 C C . TYR A 1 456 ? 19.474 -20.712 -12.546 1.00 91.44 456 TYR A C 1
ATOM 3724 O O . TYR A 1 456 ? 18.244 -20.701 -12.483 1.00 91.44 456 TYR A O 1
ATOM 3732 N N . ASP A 1 457 ? 20.239 -19.972 -11.742 1.00 87.44 457 ASP A N 1
ATOM 3733 C CA . ASP A 1 457 ? 19.716 -19.231 -10.581 1.00 87.44 457 ASP A CA 1
ATOM 3734 C C . ASP A 1 457 ? 18.666 -18.171 -10.958 1.00 87.44 457 ASP A C 1
ATOM 3736 O O . ASP A 1 457 ? 17.708 -17.927 -10.227 1.00 87.44 457 ASP A O 1
ATOM 3740 N N . PHE A 1 458 ? 18.779 -17.591 -12.154 1.00 88.12 458 PHE A N 1
ATOM 3741 C CA . PHE A 1 458 ? 17.862 -16.578 -12.684 1.00 88.12 458 PHE A CA 1
ATOM 3742 C C . PHE A 1 458 ? 16.752 -17.162 -13.575 1.00 88.12 458 PHE A C 1
ATOM 3744 O O . PHE A 1 458 ? 16.133 -16.433 -14.352 1.00 88.12 458 PHE A O 1
ATOM 3751 N N . VAL A 1 459 ? 16.443 -18.462 -13.470 1.00 92.25 459 VAL A N 1
ATOM 3752 C CA . VAL A 1 459 ? 15.354 -19.091 -14.246 1.00 92.25 459 VAL A CA 1
ATOM 3753 C C . VAL A 1 459 ? 13.987 -18.449 -13.985 1.00 92.25 459 VAL A C 1
ATOM 3755 O O . VAL A 1 459 ? 13.146 -18.425 -14.879 1.00 92.25 459 VAL A O 1
ATOM 3758 N N . ASN A 1 460 ? 13.764 -17.905 -12.783 1.00 92.00 460 ASN A N 1
ATOM 3759 C CA . ASN A 1 460 ? 12.527 -17.201 -12.420 1.00 92.00 460 ASN A CA 1
ATOM 3760 C C . ASN A 1 460 ? 12.576 -15.691 -12.704 1.00 92.00 460 ASN A C 1
ATOM 3762 O O . ASN A 1 460 ? 11.603 -15.001 -12.414 1.00 92.00 460 ASN A O 1
ATOM 3766 N N . SER A 1 461 ? 13.680 -15.176 -13.255 1.00 92.44 461 SER A N 1
ATOM 3767 C CA . SER A 1 461 ? 13.792 -13.754 -13.583 1.00 92.44 461 SER A CA 1
ATOM 3768 C C . SER A 1 461 ? 12.757 -13.337 -14.625 1.00 92.44 461 SER A C 1
ATOM 3770 O O . SER A 1 461 ? 12.350 -14.134 -15.473 1.00 92.44 461 SER A O 1
ATOM 3772 N N . ILE A 1 462 ? 12.380 -12.058 -14.609 1.00 92.31 462 ILE A N 1
ATOM 3773 C CA . ILE A 1 462 ? 11.448 -11.479 -15.588 1.00 92.31 462 ILE A CA 1
ATOM 3774 C C . ILE A 1 462 ? 11.921 -11.654 -17.038 1.00 92.31 462 ILE A C 1
ATOM 3776 O O . ILE A 1 462 ? 11.108 -11.819 -17.943 1.00 92.31 462 ILE A O 1
ATOM 3780 N N . LEU A 1 463 ? 13.237 -11.730 -17.254 1.00 94.38 463 LEU A N 1
ATOM 3781 C CA . LEU A 1 463 ? 13.839 -11.997 -18.559 1.00 94.38 463 LEU A CA 1
ATOM 3782 C C . LEU A 1 463 ? 13.436 -13.368 -19.129 1.00 94.38 463 LEU A C 1
ATOM 3784 O O . LEU A 1 463 ? 13.431 -13.536 -20.344 1.00 94.38 463 LEU A O 1
ATOM 3788 N N . ASN A 1 464 ? 13.025 -14.325 -18.291 1.00 96.06 464 ASN A N 1
ATOM 3789 C CA . ASN A 1 464 ? 12.457 -15.608 -18.715 1.00 96.06 464 ASN A CA 1
ATOM 3790 C C . ASN A 1 464 ? 10.924 -15.672 -18.587 1.00 96.06 464 ASN A C 1
ATOM 3792 O O . ASN A 1 464 ? 10.335 -16.731 -18.783 1.00 96.06 464 ASN A O 1
ATOM 3796 N N . ARG A 1 465 ? 10.248 -14.587 -18.207 1.00 94.50 465 ARG A N 1
ATOM 3797 C CA . ARG A 1 465 ? 8.803 -14.590 -17.939 1.00 94.50 465 ARG A CA 1
ATOM 3798 C C . ARG A 1 465 ? 8.052 -13.759 -18.972 1.00 94.50 465 ARG A C 1
ATOM 3800 O O . ARG A 1 465 ? 8.616 -12.866 -19.610 1.00 94.50 465 ARG A O 1
ATOM 3807 N N . THR A 1 466 ? 6.799 -14.112 -19.213 1.00 93.50 466 THR A N 1
ATOM 3808 C CA . THR A 1 466 ? 5.936 -13.466 -20.210 1.00 93.50 466 THR A CA 1
ATOM 3809 C C . THR A 1 466 ? 4.463 -13.697 -19.873 1.00 93.50 466 THR A C 1
ATOM 3811 O O . THR A 1 466 ? 4.129 -14.557 -19.056 1.00 93.50 466 THR A O 1
ATOM 3814 N N . LEU A 1 467 ? 3.590 -12.929 -20.520 1.00 91.44 467 LEU A N 1
ATOM 3815 C CA . L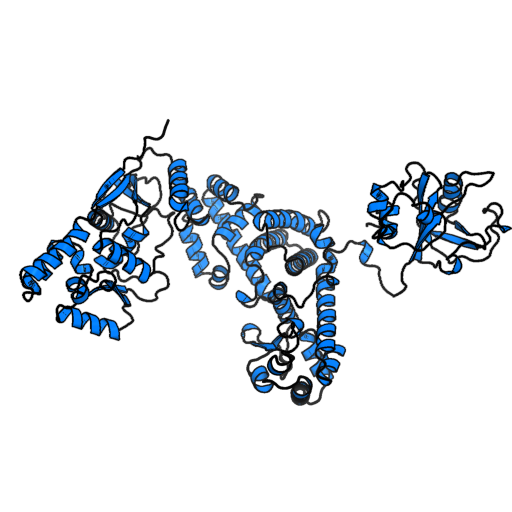EU A 1 467 ? 2.144 -13.055 -20.450 1.00 91.44 467 LEU A CA 1
ATOM 3816 C C . LEU A 1 467 ? 1.633 -13.806 -21.681 1.00 91.44 467 LEU A C 1
ATOM 3818 O O . LEU A 1 467 ? 1.712 -13.312 -22.802 1.00 91.44 467 LEU A O 1
ATOM 3822 N N . ILE A 1 468 ? 1.058 -14.987 -21.465 1.00 90.62 468 ILE A N 1
ATOM 3823 C CA . ILE A 1 468 ? 0.446 -15.803 -22.525 1.00 90.62 468 ILE A CA 1
ATOM 3824 C C . ILE A 1 468 ? -0.963 -16.235 -22.128 1.00 90.62 468 ILE A C 1
ATOM 3826 O O . ILE A 1 468 ? -1.300 -16.285 -20.943 1.00 90.62 468 ILE A O 1
ATOM 3830 N N . SER A 1 469 ? -1.818 -16.553 -23.101 1.00 92.25 469 SER A N 1
ATOM 3831 C CA . SER A 1 469 ? -3.155 -17.057 -22.784 1.00 92.25 469 SER A CA 1
ATOM 3832 C C . SER A 1 469 ? -3.093 -18.427 -22.100 1.00 92.25 469 SER A C 1
ATOM 3834 O O . SER A 1 469 ? -2.153 -19.207 -22.276 1.00 92.25 469 SER A O 1
ATOM 3836 N N . GLN A 1 470 ? -4.143 -18.770 -21.348 1.00 92.12 470 GLN A N 1
ATOM 3837 C CA . GLN A 1 470 ? -4.258 -20.098 -20.742 1.00 92.12 470 GLN A CA 1
ATOM 3838 C C . GLN A 1 470 ? -4.242 -21.222 -21.793 1.00 92.12 470 GLN A C 1
ATOM 3840 O O . GLN A 1 470 ? -3.712 -22.302 -21.532 1.00 92.12 470 GLN A O 1
ATOM 3845 N N . ALA A 1 471 ? -4.820 -20.986 -22.975 1.00 91.25 471 ALA A N 1
ATOM 3846 C CA . ALA A 1 471 ? -4.809 -21.948 -24.074 1.00 91.25 471 ALA A CA 1
ATOM 3847 C C . ALA A 1 471 ? -3.380 -22.185 -24.583 1.00 91.25 471 ALA A C 1
ATOM 3849 O O . ALA A 1 471 ? -2.951 -23.333 -24.706 1.00 91.25 471 ALA A O 1
ATOM 3850 N N . THR A 1 472 ? -2.622 -21.106 -24.778 1.00 93.25 472 THR A N 1
ATOM 3851 C CA . THR A 1 472 ? -1.219 -21.160 -25.193 1.00 93.25 472 THR A CA 1
ATOM 3852 C C . THR A 1 472 ? -0.341 -21.843 -24.155 1.00 93.25 472 THR A C 1
ATOM 3854 O O . THR A 1 472 ? 0.428 -22.738 -24.503 1.00 93.25 472 THR A O 1
ATOM 3857 N N . ASN A 1 473 ? -0.528 -21.537 -22.870 1.00 92.38 473 ASN A N 1
ATOM 3858 C CA . ASN A 1 473 ? 0.201 -22.209 -21.796 1.00 92.38 473 ASN A CA 1
ATOM 3859 C C . ASN A 1 473 ? -0.070 -23.729 -21.766 1.00 92.38 473 ASN A C 1
ATOM 3861 O O . ASN A 1 473 ? 0.849 -24.537 -21.641 1.00 92.38 473 ASN A O 1
ATOM 3865 N N . ARG A 1 474 ? -1.326 -24.151 -21.975 1.00 92.19 474 ARG A N 1
ATOM 3866 C CA . ARG A 1 474 ? -1.686 -25.580 -22.069 1.00 92.19 474 ARG A CA 1
ATOM 3867 C C . ARG A 1 474 ? -1.076 -26.287 -23.279 1.00 92.19 474 ARG A C 1
ATOM 3869 O O . ARG A 1 474 ? -0.872 -27.491 -23.205 1.00 9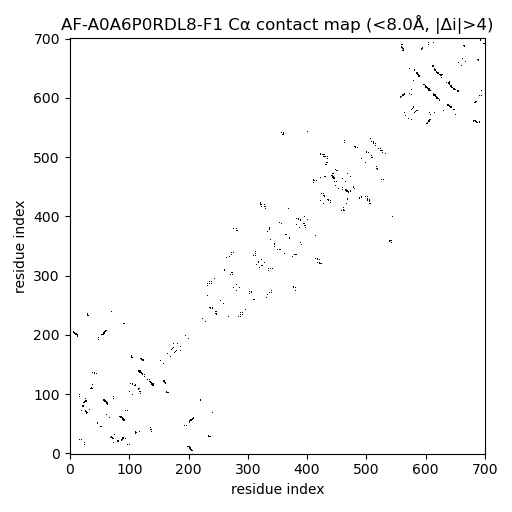2.19 474 ARG A O 1
ATOM 3876 N N . CYS A 1 475 ? -0.819 -25.578 -24.375 1.00 92.06 475 CYS A N 1
ATOM 3877 C CA . CYS A 1 475 ? -0.148 -26.135 -25.551 1.00 92.06 475 CYS A CA 1
ATOM 3878 C C . CYS A 1 475 ? 1.369 -26.242 -25.342 1.00 92.06 475 CYS A C 1
ATOM 3880 O O . CYS A 1 475 ? 1.993 -27.237 -25.720 1.00 92.06 475 CYS A O 1
ATOM 3882 N N . LYS A 1 476 ? 1.953 -25.216 -24.716 1.00 94.38 476 LYS A N 1
ATOM 3883 C CA . LYS A 1 476 ? 3.382 -25.118 -24.428 1.00 94.38 476 LYS A CA 1
ATOM 3884 C C . LYS A 1 476 ? 3.832 -26.124 -23.374 1.00 94.38 476 LYS A C 1
ATOM 3886 O O . LYS A 1 476 ? 4.803 -26.844 -23.587 1.00 94.38 476 LYS A O 1
ATOM 3891 N N . THR A 1 477 ? 3.117 -26.232 -22.255 1.00 92.44 477 THR A N 1
ATOM 3892 C CA . THR A 1 477 ? 3.459 -27.120 -21.129 1.00 92.44 477 THR A CA 1
ATOM 3893 C C . THR A 1 477 ? 4.924 -26.978 -20.679 1.00 92.44 477 THR A C 1
ATOM 3895 O O . THR A 1 477 ? 5.319 -25.931 -20.182 1.00 92.44 477 THR A O 1
ATOM 3898 N N . ASN A 1 478 ? 5.745 -28.019 -20.844 1.00 93.75 478 ASN A N 1
ATOM 3899 C CA . ASN A 1 478 ? 7.173 -28.034 -20.541 1.00 93.75 478 ASN A CA 1
ATOM 3900 C C . ASN A 1 478 ? 8.045 -28.255 -21.792 1.00 93.75 478 ASN A C 1
ATOM 3902 O O . ASN A 1 478 ? 9.169 -28.755 -21.655 1.00 93.75 478 ASN A O 1
ATOM 3906 N N . LYS A 1 479 ? 7.525 -27.953 -22.990 1.00 96.81 479 LYS A N 1
ATOM 3907 C CA . LYS A 1 479 ? 8.268 -28.043 -24.256 1.00 96.81 479 LYS A CA 1
ATOM 3908 C C . LYS A 1 479 ? 9.513 -27.165 -24.222 1.00 96.81 479 LYS A C 1
ATOM 3910 O O . LYS A 1 479 ? 9.532 -26.125 -23.562 1.00 96.81 479 LYS A O 1
ATOM 3915 N N . LEU A 1 480 ? 10.557 -27.605 -24.920 1.00 97.31 480 LEU A N 1
ATOM 3916 C CA . LEU A 1 480 ? 11.707 -26.745 -25.162 1.00 97.31 480 LEU A CA 1
ATOM 3917 C C . LEU A 1 480 ? 11.283 -25.587 -26.084 1.00 97.31 480 LEU A C 1
ATOM 3919 O O . LEU A 1 480 ? 10.361 -25.766 -26.883 1.00 97.31 480 LEU A O 1
ATOM 3923 N N . PRO A 1 481 ? 11.910 -24.403 -25.978 1.00 97.12 481 PRO A N 1
ATOM 3924 C CA . PRO A 1 481 ? 11.557 -23.265 -26.821 1.00 97.12 481 PRO A CA 1
ATOM 3925 C C . PRO A 1 481 ? 11.578 -23.565 -28.317 1.00 97.12 481 PRO A C 1
ATOM 3927 O O . PRO A 1 481 ? 10.662 -23.124 -28.995 1.00 97.12 481 PRO A O 1
ATOM 3930 N N . ALA A 1 482 ? 12.538 -24.353 -28.812 1.00 97.62 482 ALA A N 1
ATOM 3931 C CA . ALA A 1 482 ? 12.584 -24.764 -30.215 1.00 97.62 482 ALA A CA 1
ATOM 3932 C C . ALA A 1 482 ? 11.311 -25.519 -30.637 1.00 97.62 482 ALA A C 1
ATOM 3934 O O . ALA A 1 482 ? 10.615 -25.084 -31.548 1.00 97.62 482 ALA A O 1
ATOM 3935 N N . ASP A 1 483 ? 10.939 -26.570 -29.895 1.00 97.38 483 ASP A N 1
ATOM 3936 C CA . ASP A 1 483 ? 9.736 -27.369 -30.176 1.00 97.38 483 ASP A CA 1
ATOM 3937 C C . ASP A 1 483 ? 8.458 -26.512 -30.123 1.00 97.38 483 ASP A C 1
ATOM 3939 O O . ASP A 1 483 ? 7.502 -26.730 -30.862 1.00 97.38 483 ASP A O 1
ATOM 3943 N N . PHE A 1 484 ? 8.413 -25.543 -29.205 1.00 97.44 484 PHE A N 1
ATOM 3944 C CA . PHE A 1 484 ? 7.268 -24.648 -29.081 1.00 97.44 484 PHE A CA 1
ATOM 3945 C C . PHE A 1 484 ? 7.228 -23.593 -30.194 1.00 97.44 484 PHE A C 1
ATOM 3947 O O . PHE A 1 484 ? 6.142 -23.215 -30.629 1.00 97.44 484 PHE A O 1
ATOM 3954 N N . LEU A 1 485 ? 8.381 -23.130 -30.683 1.00 97.25 485 LEU A N 1
ATOM 3955 C CA . LEU A 1 485 ? 8.447 -22.229 -31.832 1.00 97.25 485 LEU A CA 1
ATOM 3956 C C . LEU A 1 485 ? 7.941 -22.897 -33.111 1.00 97.25 485 LEU A C 1
ATOM 3958 O O . LEU A 1 485 ? 7.271 -22.219 -33.886 1.00 97.25 485 LEU A O 1
ATOM 3962 N N . ASP A 1 486 ? 8.173 -24.198 -33.297 1.00 97.00 486 ASP A N 1
ATOM 3963 C CA . ASP A 1 486 ? 7.603 -24.950 -34.422 1.00 97.00 486 ASP A CA 1
ATOM 3964 C C . ASP A 1 486 ? 6.065 -24.931 -34.387 1.00 97.00 486 ASP A C 1
ATOM 3966 O O . ASP A 1 486 ? 5.415 -24.669 -35.404 1.00 97.00 486 ASP A O 1
ATOM 3970 N N . ASP A 1 487 ? 5.465 -25.124 -33.203 1.00 96.56 487 ASP A N 1
ATOM 3971 C CA . ASP A 1 487 ? 4.013 -24.996 -33.024 1.00 96.56 487 ASP A CA 1
ATOM 3972 C C . ASP A 1 487 ? 3.532 -23.574 -33.352 1.00 96.56 487 ASP A C 1
ATOM 3974 O O . ASP A 1 487 ? 2.522 -23.396 -34.039 1.00 96.56 487 ASP A O 1
ATOM 3978 N N . CYS A 1 488 ? 4.242 -22.555 -32.854 1.00 96.62 488 CYS A N 1
ATOM 3979 C CA . CYS A 1 488 ? 3.915 -21.156 -33.112 1.00 96.62 488 CYS A CA 1
ATOM 3980 C C . CYS A 1 488 ? 3.981 -20.845 -34.610 1.00 96.62 488 CYS A C 1
ATOM 3982 O O . CYS A 1 488 ? 3.032 -20.281 -35.151 1.00 96.62 488 CYS A O 1
ATOM 3984 N N . LEU A 1 489 ? 5.047 -21.255 -35.299 1.00 97.31 489 LEU A N 1
ATOM 3985 C CA . LEU A 1 489 ? 5.233 -21.026 -36.730 1.00 97.31 489 LEU A CA 1
ATOM 3986 C C . LEU A 1 489 ? 4.139 -21.717 -37.549 1.00 97.31 489 LEU A C 1
ATOM 3988 O O . LEU A 1 489 ? 3.549 -21.103 -38.439 1.00 97.31 489 LEU A O 1
ATOM 3992 N N . ALA A 1 490 ? 3.785 -22.957 -37.197 1.00 96.62 490 ALA A N 1
ATOM 3993 C CA . ALA A 1 490 ? 2.675 -23.666 -37.825 1.00 96.62 490 ALA A CA 1
ATOM 3994 C C . ALA A 1 490 ? 1.337 -22.924 -37.643 1.00 96.62 490 ALA A C 1
ATOM 3996 O O . ALA A 1 490 ? 0.533 -22.854 -38.576 1.00 96.62 490 ALA A O 1
ATOM 3997 N N . LYS A 1 491 ? 1.090 -22.327 -36.468 1.00 96.19 491 LYS A N 1
ATOM 3998 C CA . LYS A 1 491 ? -0.118 -21.521 -36.211 1.00 96.19 491 LYS A CA 1
ATOM 3999 C C . LYS A 1 491 ? -0.122 -20.162 -36.911 1.00 96.19 491 LYS A C 1
ATOM 4001 O O . LYS A 1 491 ? -1.205 -19.671 -37.217 1.00 96.19 491 LYS A O 1
ATOM 4006 N N . HIS A 1 492 ? 1.046 -19.626 -37.253 1.00 96.38 492 HIS A N 1
ATOM 4007 C CA . HIS A 1 492 ? 1.204 -18.452 -38.119 1.00 96.38 492 HIS A CA 1
ATOM 4008 C C . HIS A 1 492 ? 1.193 -18.815 -39.617 1.00 96.38 492 HIS A C 1
ATOM 4010 O O . HIS A 1 492 ? 1.578 -18.011 -40.462 1.00 96.38 492 HIS A O 1
ATOM 4016 N N . GLY A 1 493 ? 0.777 -20.035 -39.979 1.00 94.88 493 GLY A N 1
ATOM 4017 C CA . GLY A 1 493 ? 0.704 -20.472 -41.376 1.00 94.88 493 GLY A CA 1
ATOM 4018 C C . GLY A 1 493 ? 2.069 -20.590 -42.057 1.00 94.88 493 GLY A C 1
ATOM 4019 O O . GLY A 1 493 ? 2.147 -20.475 -43.277 1.00 94.88 493 GLY A O 1
ATOM 4020 N N . GLY A 1 494 ? 3.141 -20.786 -41.284 1.00 94.69 494 GLY A N 1
ATOM 4021 C CA . GLY A 1 494 ? 4.514 -20.808 -41.790 1.00 94.69 494 GLY A CA 1
ATOM 4022 C C . GLY A 1 494 ? 5.112 -19.423 -42.053 1.00 94.69 494 GLY A C 1
ATOM 4023 O O . GLY A 1 494 ? 6.201 -19.344 -42.612 1.00 94.69 494 GLY A O 1
ATOM 4024 N N . ASN A 1 495 ? 4.429 -18.338 -41.675 1.00 95.88 495 ASN A N 1
ATOM 4025 C CA . ASN A 1 495 ? 4.942 -16.982 -41.838 1.00 95.88 495 ASN A CA 1
ATOM 4026 C C . ASN A 1 495 ? 5.848 -16.591 -40.657 1.00 95.88 495 ASN A C 1
ATOM 4028 O O . ASN A 1 495 ? 5.372 -16.237 -39.576 1.00 95.88 495 ASN A O 1
ATOM 4032 N N . GLU A 1 496 ? 7.161 -16.658 -40.877 1.00 95.75 496 GLU A N 1
ATOM 4033 C CA . GLU A 1 496 ? 8.178 -16.332 -39.871 1.00 95.75 496 GLU A CA 1
ATOM 4034 C C . GLU A 1 496 ? 8.200 -14.839 -39.506 1.00 95.75 496 GLU A C 1
ATOM 4036 O O . GLU A 1 496 ? 8.361 -14.502 -38.337 1.00 95.75 496 GLU A O 1
ATOM 4041 N N . GLU A 1 497 ? 7.938 -13.944 -40.461 1.00 96.19 497 GLU A N 1
ATOM 4042 C CA . GLU A 1 497 ? 7.887 -12.493 -40.232 1.00 96.19 497 GLU A CA 1
ATOM 4043 C C . GLU A 1 497 ? 6.771 -12.124 -39.238 1.00 96.19 497 GLU A C 1
ATOM 4045 O O . GLU A 1 497 ? 7.006 -11.416 -38.259 1.00 96.19 497 GLU A O 1
ATOM 4050 N N . GLN A 1 498 ? 5.573 -12.694 -39.407 1.00 95.44 498 GLN A N 1
ATOM 4051 C CA . GLN A 1 498 ? 4.458 -12.485 -38.472 1.00 95.44 498 GLN A CA 1
ATOM 4052 C C . GLN A 1 498 ? 4.726 -13.072 -37.079 1.00 95.44 498 GLN A C 1
ATOM 4054 O O . GLN A 1 498 ? 4.272 -12.524 -36.066 1.00 95.44 498 GLN A O 1
ATOM 4059 N N . LEU A 1 499 ? 5.456 -14.189 -37.006 1.00 96.88 499 LEU A N 1
ATOM 4060 C CA . LEU A 1 499 ? 5.874 -14.757 -35.728 1.00 96.88 499 LEU A CA 1
ATOM 4061 C C . LEU A 1 499 ? 6.894 -13.844 -35.035 1.00 96.88 499 LEU A C 1
ATOM 4063 O O . LEU A 1 499 ? 6.750 -13.576 -33.842 1.00 96.88 499 LEU A O 1
ATOM 4067 N N . LEU A 1 500 ? 7.880 -13.322 -35.767 1.00 96.62 500 LEU A N 1
ATOM 4068 C CA . LEU A 1 500 ? 8.857 -12.368 -35.241 1.00 96.62 500 LEU A CA 1
ATOM 4069 C C . LEU A 1 500 ? 8.177 -11.091 -34.734 1.00 96.62 500 LEU A C 1
ATOM 4071 O O . LEU A 1 500 ? 8.483 -10.653 -33.628 1.00 96.62 500 LEU A O 1
ATOM 4075 N N . GLU A 1 501 ? 7.183 -10.549 -35.445 1.00 95.12 501 GLU A N 1
ATOM 4076 C CA . GLU A 1 501 ? 6.372 -9.430 -34.940 1.00 95.12 501 GLU A CA 1
ATOM 4077 C C . GLU A 1 501 ? 5.635 -9.769 -33.634 1.00 95.12 501 GLU A C 1
ATOM 4079 O O . GLU A 1 501 ? 5.499 -8.930 -32.737 1.00 95.12 501 GLU A O 1
ATOM 4084 N N . THR A 1 502 ? 5.126 -10.997 -33.515 1.00 96.38 502 THR A N 1
ATOM 4085 C CA . THR A 1 502 ? 4.457 -11.475 -32.299 1.00 96.38 502 THR A CA 1
ATOM 4086 C C . THR A 1 502 ? 5.440 -11.552 -31.136 1.00 96.38 502 THR A C 1
ATOM 4088 O O . THR A 1 502 ? 5.151 -11.040 -30.054 1.00 96.38 502 THR A O 1
ATOM 4091 N N . LEU A 1 503 ? 6.625 -12.116 -31.355 1.00 96.75 503 LEU A N 1
ATOM 4092 C CA . LEU A 1 503 ? 7.681 -12.235 -30.349 1.00 96.75 503 LEU A CA 1
ATOM 4093 C C . LEU A 1 503 ? 8.276 -10.870 -29.956 1.00 96.75 503 LEU A C 1
ATOM 4095 O O . LEU A 1 503 ? 8.546 -10.636 -28.773 1.00 96.75 503 LEU A O 1
ATOM 4099 N N . ALA A 1 504 ? 8.388 -9.934 -30.901 1.00 95.62 504 ALA A N 1
ATOM 4100 C CA . ALA A 1 504 ? 8.866 -8.576 -30.654 1.00 95.62 504 ALA A CA 1
ATOM 4101 C C . ALA A 1 504 ? 7.998 -7.827 -29.627 1.00 95.62 504 ALA A C 1
ATOM 4103 O O . ALA A 1 504 ? 8.540 -7.112 -28.784 1.00 95.62 504 ALA A O 1
ATOM 4104 N N . SER A 1 505 ? 6.680 -8.084 -29.593 1.00 94.62 505 SER A N 1
ATOM 4105 C CA . SER A 1 505 ? 5.769 -7.535 -28.563 1.00 94.62 505 SER A CA 1
ATOM 4106 C C . SER A 1 505 ? 6.079 -7.999 -27.126 1.00 94.62 505 SER A C 1
ATOM 4108 O O . SER A 1 505 ? 5.480 -7.516 -26.167 1.00 94.62 505 SER A O 1
ATOM 4110 N N . HIS A 1 506 ? 7.035 -8.921 -26.965 1.00 95.44 506 HIS A N 1
ATOM 4111 C CA . HIS A 1 506 ? 7.536 -9.439 -25.688 1.00 95.44 506 HIS A CA 1
ATOM 4112 C C . HIS A 1 506 ? 9.024 -9.162 -25.459 1.00 95.44 506 HIS A C 1
ATOM 4114 O O . HIS A 1 506 ? 9.631 -9.792 -24.582 1.00 95.44 506 HIS A O 1
ATOM 4120 N N . PHE A 1 507 ? 9.607 -8.225 -26.212 1.00 96.38 507 PHE A N 1
ATOM 4121 C CA . PHE A 1 507 ? 11.038 -7.893 -26.202 1.00 96.38 507 PHE A CA 1
ATOM 4122 C C . PHE A 1 507 ? 11.943 -9.057 -26.629 1.00 96.38 507 PHE A C 1
ATOM 4124 O O . PHE A 1 507 ? 13.035 -9.235 -26.090 1.00 96.38 507 PHE A O 1
ATOM 4131 N N . ILE A 1 508 ? 11.480 -9.878 -27.570 1.00 97.12 508 ILE A N 1
ATOM 4132 C CA . ILE A 1 508 ? 12.278 -10.945 -28.178 1.00 97.12 508 ILE A CA 1
ATOM 4133 C C . ILE A 1 508 ? 12.631 -10.487 -29.593 1.00 97.12 508 ILE A C 1
ATOM 4135 O O . ILE A 1 508 ? 11.766 -10.434 -30.462 1.00 97.12 508 ILE A O 1
ATOM 4139 N N . ASP A 1 509 ? 13.890 -10.107 -29.791 1.00 96.00 509 ASP A N 1
ATOM 4140 C CA . ASP A 1 509 ? 14.450 -9.737 -31.091 1.00 96.00 509 ASP A CA 1
ATOM 4141 C C . ASP A 1 509 ? 14.912 -10.973 -31.881 1.00 96.00 509 ASP A C 1
ATOM 4143 O O . ASP A 1 509 ? 14.831 -12.102 -31.395 1.00 96.00 509 ASP A O 1
ATOM 4147 N N . GLU A 1 510 ? 15.437 -10.771 -33.091 1.00 96.62 510 GLU A N 1
ATOM 4148 C CA . GLU A 1 510 ? 15.944 -11.849 -33.956 1.00 96.62 510 GLU A CA 1
ATOM 4149 C C . GLU A 1 510 ? 17.014 -12.709 -33.265 1.00 96.62 510 GLU A C 1
ATOM 4151 O O . GLU A 1 510 ? 17.000 -13.935 -33.371 1.00 96.62 510 GLU A O 1
ATOM 4156 N N . ASN A 1 511 ? 17.902 -12.091 -32.480 1.00 97.25 511 ASN A N 1
ATOM 4157 C CA . ASN A 1 511 ? 18.905 -12.815 -31.697 1.00 97.25 511 ASN A CA 1
ATOM 4158 C C . ASN A 1 511 ? 18.258 -13.669 -30.595 1.00 97.25 511 ASN A C 1
ATOM 4160 O O . ASN A 1 511 ? 18.666 -14.809 -30.364 1.00 97.25 511 ASN A O 1
ATOM 4164 N N . GLY A 1 512 ? 17.234 -13.141 -29.915 1.00 97.38 512 GLY A N 1
ATOM 4165 C CA . GLY A 1 512 ? 16.433 -13.891 -28.951 1.00 97.38 512 GLY A CA 1
ATOM 4166 C C . GLY A 1 512 ? 15.691 -15.060 -29.601 1.00 97.38 512 GLY A C 1
ATOM 4167 O O . GLY A 1 512 ? 15.692 -16.163 -29.053 1.00 97.38 512 GLY A O 1
ATOM 4168 N N . TYR A 1 513 ? 15.118 -14.854 -30.786 1.00 97.75 513 TYR A N 1
ATOM 4169 C CA . TYR A 1 513 ? 14.475 -15.904 -31.575 1.00 97.75 513 TYR A CA 1
ATOM 4170 C C . TYR A 1 513 ? 15.466 -17.010 -31.969 1.00 97.75 513 TYR A C 1
ATOM 4172 O O . TYR A 1 513 ? 15.220 -18.183 -31.679 1.00 97.75 513 TYR A O 1
ATOM 4180 N N . ALA A 1 514 ? 16.636 -16.651 -32.503 1.00 97.44 514 ALA A N 1
ATOM 4181 C CA . ALA A 1 514 ? 17.697 -17.604 -32.828 1.00 97.44 514 ALA A CA 1
ATOM 4182 C C . ALA A 1 514 ? 18.180 -18.380 -31.587 1.00 97.44 514 ALA A C 1
ATOM 4184 O O . ALA A 1 514 ? 18.433 -19.586 -31.646 1.00 97.44 514 ALA A O 1
ATOM 4185 N N . ALA A 1 515 ? 18.272 -17.724 -30.427 1.00 97.69 515 ALA A N 1
ATOM 4186 C CA . ALA A 1 515 ? 18.607 -18.392 -29.172 1.00 97.69 515 ALA A CA 1
ATOM 4187 C C . ALA A 1 515 ? 17.516 -19.388 -28.736 1.00 97.69 515 ALA A C 1
ATOM 4189 O O . ALA A 1 515 ? 17.835 -20.484 -28.275 1.00 97.69 515 ALA A O 1
ATOM 4190 N N . MET A 1 516 ? 16.234 -19.055 -28.924 1.00 98.12 516 MET A N 1
ATOM 4191 C CA . MET A 1 516 ? 15.121 -19.976 -28.670 1.00 98.12 516 MET A CA 1
ATOM 4192 C C . MET A 1 516 ? 15.153 -21.192 -29.606 1.00 98.12 516 MET A C 1
ATOM 4194 O O . MET A 1 516 ? 15.003 -22.310 -29.117 1.00 98.12 516 MET A O 1
ATOM 4198 N N . GLN A 1 517 ? 15.421 -21.008 -30.905 1.00 97.69 517 GLN A N 1
ATOM 4199 C CA . GLN A 1 517 ? 15.574 -22.114 -31.868 1.00 97.69 517 GLN A CA 1
ATOM 4200 C C . GLN A 1 517 ? 16.692 -23.086 -31.461 1.00 97.69 517 GLN A C 1
ATOM 4202 O O . GLN A 1 517 ? 16.567 -24.297 -31.617 1.00 97.69 517 GLN A O 1
ATOM 4207 N N . ASN A 1 518 ? 17.771 -22.564 -30.875 1.00 97.06 518 ASN A N 1
ATOM 4208 C CA . ASN A 1 518 ? 18.899 -23.362 -30.394 1.00 97.06 518 ASN A CA 1
ATOM 4209 C C . ASN A 1 518 ? 18.748 -23.838 -28.938 1.00 97.06 518 ASN A C 1
ATOM 4211 O O . ASN A 1 518 ? 19.653 -24.479 -28.403 1.00 97.06 518 ASN A O 1
ATOM 4215 N N . ASN A 1 519 ? 17.627 -23.530 -28.274 1.00 96.94 519 ASN A N 1
ATOM 4216 C CA . ASN A 1 519 ? 17.410 -23.783 -26.846 1.00 96.94 519 ASN A CA 1
ATOM 4217 C C . ASN A 1 519 ? 18.504 -23.182 -25.932 1.00 96.94 519 ASN A C 1
ATOM 4219 O O . ASN A 1 519 ? 18.708 -23.649 -24.801 1.00 96.94 519 ASN A O 1
ATOM 4223 N N . ASP A 1 520 ? 19.179 -22.130 -26.403 1.00 96.62 520 ASP A N 1
ATOM 4224 C CA . ASP A 1 520 ? 20.256 -21.427 -25.714 1.00 96.62 520 ASP A CA 1
ATOM 4225 C C . ASP A 1 520 ? 19.688 -20.384 -24.747 1.00 96.62 520 ASP A C 1
ATOM 4227 O O . ASP A 1 520 ? 19.411 -19.230 -25.080 1.00 96.62 520 ASP A O 1
ATOM 4231 N N . PHE A 1 521 ? 19.529 -20.815 -23.499 1.00 95.94 521 PHE A N 1
ATOM 4232 C CA . PHE A 1 521 ? 18.976 -19.986 -22.437 1.00 95.94 521 PHE A CA 1
ATOM 4233 C C . PHE A 1 521 ? 19.824 -18.748 -22.121 1.00 95.94 521 PHE A C 1
ATOM 4235 O O . PHE A 1 521 ? 19.275 -17.695 -21.808 1.00 95.94 521 PHE A O 1
ATOM 4242 N N . ILE A 1 522 ? 21.155 -18.847 -22.182 1.00 95.00 522 ILE A N 1
ATOM 4243 C CA . ILE A 1 522 ? 22.033 -17.742 -21.773 1.00 95.00 522 ILE A CA 1
ATOM 4244 C C . ILE A 1 522 ? 22.008 -16.641 -22.825 1.00 95.00 522 ILE A C 1
ATOM 4246 O O . ILE A 1 522 ? 21.819 -15.470 -22.481 1.00 95.00 522 ILE A O 1
ATOM 4250 N N . SER A 1 523 ? 22.137 -17.016 -24.098 1.00 95.25 523 SER A N 1
ATOM 4251 C CA . SER A 1 523 ? 22.041 -16.065 -25.205 1.00 95.25 523 SER A CA 1
ATOM 4252 C C . SER A 1 523 ? 20.664 -15.407 -25.248 1.00 95.25 523 SER A C 1
ATOM 4254 O O . SER A 1 523 ? 20.585 -14.189 -25.407 1.00 95.25 523 SER A O 1
ATOM 4256 N N . PHE A 1 524 ? 19.591 -16.165 -24.987 1.00 97.25 524 PHE A N 1
ATOM 4257 C CA . PHE A 1 524 ? 18.235 -15.622 -24.908 1.00 97.25 524 PHE A CA 1
ATOM 4258 C C . PHE A 1 524 ? 18.096 -14.542 -23.828 1.00 97.25 524 PHE A C 1
ATOM 4260 O O . PHE A 1 524 ? 17.636 -13.435 -24.109 1.00 97.25 524 PHE A O 1
ATOM 4267 N N . ILE A 1 525 ? 18.529 -14.840 -22.598 1.00 94.44 525 ILE A N 1
ATOM 4268 C CA . ILE A 1 525 ? 18.441 -13.906 -21.468 1.00 94.44 525 ILE A CA 1
ATOM 4269 C C . ILE A 1 525 ? 19.243 -12.633 -21.746 1.00 94.44 525 ILE A C 1
ATOM 4271 O O . ILE A 1 525 ? 18.742 -11.534 -21.511 1.00 94.44 525 ILE A O 1
ATOM 4275 N N . ASN A 1 526 ? 20.456 -12.766 -22.287 1.00 93.00 526 ASN A N 1
ATOM 4276 C CA . ASN A 1 526 ? 21.299 -11.621 -22.624 1.00 93.00 526 ASN A CA 1
ATOM 4277 C C . ASN A 1 526 ? 20.688 -10.765 -23.742 1.00 93.00 526 ASN A C 1
ATOM 4279 O O . ASN A 1 526 ? 20.741 -9.538 -23.655 1.00 93.00 526 ASN A O 1
ATOM 4283 N N . SER A 1 527 ? 20.101 -11.388 -24.768 1.00 94.44 527 SER A N 1
ATOM 4284 C CA . SER A 1 527 ? 19.451 -10.658 -25.860 1.00 94.44 527 SER A CA 1
ATOM 4285 C C . SER A 1 527 ? 18.245 -9.877 -25.357 1.00 94.44 527 SER A C 1
ATOM 4287 O O . SER A 1 527 ? 18.189 -8.653 -25.472 1.00 94.44 527 SER A O 1
ATOM 4289 N N . ARG A 1 528 ? 17.328 -10.566 -24.670 1.00 94.12 528 ARG A N 1
ATOM 4290 C CA . ARG A 1 528 ? 16.107 -9.966 -24.123 1.00 94.12 528 ARG A CA 1
ATOM 4291 C C . ARG A 1 528 ? 16.409 -8.839 -23.138 1.00 94.12 528 ARG A C 1
ATOM 4293 O O . ARG A 1 528 ? 15.740 -7.808 -23.163 1.00 94.12 528 ARG A O 1
ATOM 4300 N N . GLN A 1 529 ? 17.456 -8.990 -22.320 1.00 93.31 529 GLN A N 1
ATOM 4301 C CA . GLN A 1 529 ? 17.927 -7.926 -21.433 1.00 93.31 529 GLN A CA 1
ATOM 4302 C C . GLN A 1 529 ? 18.335 -6.675 -22.215 1.00 93.31 529 GLN A C 1
ATOM 4304 O O . GLN A 1 529 ? 17.888 -5.586 -21.866 1.00 93.31 529 GLN A O 1
ATOM 4309 N N . LYS A 1 530 ? 19.136 -6.816 -23.279 1.00 92.06 530 LYS A N 1
ATOM 4310 C CA . LYS A 1 530 ? 19.579 -5.679 -24.102 1.00 92.06 530 LYS A CA 1
ATOM 4311 C C . LYS A 1 530 ? 18.402 -4.938 -24.734 1.00 92.06 530 LYS A C 1
ATOM 4313 O O . LYS A 1 530 ? 18.373 -3.711 -24.690 1.00 92.06 530 LYS A O 1
ATOM 4318 N N . VAL A 1 531 ? 17.421 -5.663 -25.277 1.00 93.88 531 VAL A N 1
ATOM 4319 C CA . VAL A 1 531 ? 16.238 -5.055 -25.912 1.00 93.88 531 VAL A CA 1
ATOM 4320 C C . VAL A 1 531 ? 15.399 -4.290 -24.881 1.00 93.88 531 VAL A C 1
ATOM 4322 O O . VAL A 1 531 ? 15.032 -3.138 -25.114 1.00 93.88 531 VAL A O 1
ATOM 4325 N N . MET A 1 532 ? 15.150 -4.882 -23.707 1.00 93.25 532 MET A N 1
ATOM 4326 C CA . MET A 1 532 ? 14.437 -4.200 -22.620 1.00 93.25 532 MET A CA 1
ATOM 4327 C C . MET A 1 532 ? 15.205 -2.976 -22.106 1.00 93.25 532 MET A C 1
ATOM 4329 O O . MET A 1 532 ? 14.609 -1.918 -21.914 1.00 93.25 532 MET A O 1
ATOM 4333 N N . GLN A 1 533 ? 16.523 -3.092 -21.913 1.00 91.12 533 GLN A N 1
ATOM 4334 C CA . GLN A 1 533 ? 17.376 -1.975 -21.494 1.00 91.12 533 GLN A CA 1
ATOM 4335 C C . GLN A 1 533 ? 17.345 -0.836 -22.514 1.00 91.12 533 GLN A C 1
ATOM 4337 O O . GLN A 1 533 ? 17.226 0.315 -22.111 1.00 91.12 533 GLN A O 1
ATOM 4342 N N . LYS A 1 534 ? 17.373 -1.137 -23.818 1.00 91.38 534 LYS A N 1
ATOM 4343 C CA . LYS A 1 534 ? 17.241 -0.126 -24.874 1.00 91.38 534 LYS A CA 1
ATOM 4344 C C . LYS A 1 534 ? 15.914 0.630 -24.767 1.00 91.38 534 LYS A C 1
ATOM 4346 O O . LYS A 1 534 ? 15.923 1.855 -24.722 1.00 91.38 534 LYS A O 1
ATOM 4351 N N . LYS A 1 535 ? 14.786 -0.080 -24.637 1.00 91.12 535 LYS A N 1
ATOM 4352 C CA . LYS A 1 535 ? 13.466 0.556 -24.476 1.00 91.12 535 LYS A CA 1
ATOM 4353 C C . LYS A 1 535 ? 13.399 1.435 -23.226 1.00 91.12 535 LYS A C 1
ATOM 4355 O O . LYS A 1 535 ? 12.885 2.547 -23.265 1.00 91.12 535 LYS A O 1
ATOM 4360 N N . LEU A 1 536 ? 13.913 0.940 -22.102 1.00 91.25 536 LEU A N 1
ATOM 4361 C CA . LEU A 1 536 ? 13.949 1.696 -20.850 1.00 91.25 536 LEU A CA 1
ATOM 4362 C C . LEU A 1 536 ? 14.819 2.947 -20.977 1.00 91.25 536 LEU A C 1
ATOM 4364 O O . LEU A 1 536 ? 14.413 4.004 -20.505 1.00 91.25 536 LEU A O 1
ATOM 4368 N N . GLN A 1 537 ? 15.968 2.833 -21.647 1.00 90.81 537 GLN A N 1
ATOM 4369 C CA . GLN A 1 537 ? 16.867 3.944 -21.940 1.00 90.81 537 GLN A CA 1
ATOM 4370 C C . GLN A 1 537 ? 16.177 5.013 -22.790 1.00 90.81 537 GLN A C 1
ATOM 4372 O O . GLN A 1 537 ? 16.245 6.188 -22.449 1.00 90.81 537 GLN A O 1
ATOM 4377 N N . GLU A 1 538 ? 15.435 4.621 -23.828 1.00 90.50 538 GLU A N 1
ATOM 4378 C CA . GLU A 1 538 ? 14.639 5.551 -24.640 1.00 90.50 538 GLU A CA 1
ATOM 4379 C C . GLU A 1 538 ? 13.633 6.333 -23.778 1.00 90.50 538 GLU A C 1
ATOM 4381 O O . GLU A 1 538 ? 13.494 7.544 -23.936 1.00 90.50 538 GLU A O 1
ATOM 4386 N N . ILE A 1 539 ? 12.985 5.677 -22.809 1.00 88.88 539 ILE A N 1
ATOM 4387 C CA . ILE A 1 539 ? 12.001 6.315 -21.921 1.00 88.88 539 ILE A CA 1
ATOM 4388 C C . ILE A 1 539 ? 12.661 7.281 -20.926 1.00 88.88 539 ILE A C 1
ATOM 4390 O O . ILE A 1 539 ? 12.116 8.355 -20.655 1.00 88.88 539 ILE A O 1
ATOM 4394 N N . VAL A 1 540 ? 13.810 6.911 -20.349 1.00 89.62 540 VAL A N 1
ATOM 4395 C CA . VAL A 1 540 ? 14.482 7.740 -19.333 1.00 89.62 540 VAL A CA 1
ATOM 4396 C C . VAL A 1 540 ? 15.452 8.770 -19.918 1.00 89.62 540 VAL A C 1
ATOM 4398 O O . VAL A 1 540 ? 15.862 9.665 -19.185 1.00 89.62 540 VAL A O 1
ATOM 4401 N N . SER A 1 541 ? 15.735 8.713 -21.224 1.00 84.88 541 SER A N 1
ATOM 4402 C CA . SER A 1 541 ? 16.662 9.611 -21.939 1.00 84.88 541 SER A CA 1
ATOM 4403 C C . SER A 1 541 ? 16.356 11.100 -21.767 1.00 84.88 541 SER A C 1
ATOM 4405 O O . SER A 1 541 ? 17.255 11.928 -21.759 1.00 84.88 541 SER A O 1
ATOM 4407 N N . LEU A 1 542 ? 15.096 11.472 -21.524 1.00 80.00 542 LEU A N 1
ATOM 4408 C CA . LEU A 1 542 ? 14.718 12.865 -21.248 1.00 80.00 542 LEU A CA 1
ATOM 4409 C C . LEU A 1 542 ? 15.363 13.444 -19.986 1.00 80.00 542 LEU A C 1
ATOM 4411 O O . LEU A 1 542 ? 15.405 14.664 -19.830 1.00 80.00 542 LEU A O 1
ATOM 4415 N N . ALA A 1 543 ? 15.805 12.588 -19.065 1.00 71.06 543 ALA A N 1
ATOM 4416 C CA . ALA A 1 543 ? 16.543 13.007 -17.888 1.00 71.06 543 ALA A CA 1
ATOM 4417 C C . ALA A 1 543 ? 18.061 13.036 -18.098 1.00 71.06 543 ALA A C 1
ATOM 4419 O O . ALA A 1 543 ? 18.767 13.463 -17.183 1.00 71.06 543 ALA A O 1
ATOM 4420 N N . GLU A 1 544 ? 18.562 12.590 -19.252 1.00 66.75 544 GLU A N 1
ATOM 4421 C CA . GLU A 1 544 ? 19.979 12.697 -19.577 1.00 66.75 544 GLU A CA 1
ATOM 4422 C C . GLU A 1 544 ? 20.358 14.173 -19.770 1.00 66.75 544 GLU A C 1
ATOM 4424 O O . GLU A 1 544 ? 19.549 14.973 -20.258 1.00 66.75 544 GLU A O 1
ATOM 4429 N N . PRO A 1 545 ? 21.568 14.576 -19.349 1.00 53.59 545 PRO A N 1
ATOM 4430 C CA . PRO A 1 545 ? 22.094 15.899 -19.654 1.00 53.59 545 PRO A CA 1
ATOM 4431 C C . PRO A 1 545 ? 22.068 16.150 -21.166 1.00 53.59 545 PRO A C 1
ATOM 4433 O O . PRO A 1 545 ? 22.312 15.241 -21.961 1.00 53.59 545 PRO A O 1
ATOM 4436 N N . ILE A 1 546 ? 21.780 17.391 -21.565 1.00 42.75 546 ILE A N 1
ATOM 4437 C CA . ILE A 1 546 ? 21.575 17.767 -22.973 1.00 42.75 546 ILE A CA 1
ATOM 4438 C C . ILE A 1 546 ? 22.837 17.500 -23.829 1.00 42.75 546 ILE A C 1
ATOM 4440 O O . ILE A 1 546 ? 22.702 17.336 -25.040 1.00 42.75 546 ILE A O 1
ATOM 4444 N N . GLU A 1 547 ? 24.037 17.342 -23.249 1.00 44.72 547 GLU A N 1
ATOM 4445 C CA . GLU A 1 547 ? 25.242 16.936 -24.000 1.00 44.72 547 GLU A CA 1
ATOM 4446 C C . GLU A 1 547 ? 25.254 15.487 -24.512 1.00 44.72 547 GLU A C 1
ATOM 4448 O O . GLU A 1 547 ? 26.089 15.168 -25.356 1.00 44.72 547 GLU A O 1
ATOM 4453 N N . GLN A 1 548 ? 24.361 14.596 -24.066 1.00 37.28 548 GLN A N 1
ATOM 4454 C CA . GLN A 1 548 ? 24.405 13.179 -24.472 1.00 37.28 548 GLN A CA 1
ATOM 4455 C C . GLN A 1 548 ? 23.610 12.835 -25.748 1.00 37.28 548 GLN A C 1
ATOM 4457 O O . GLN A 1 548 ? 23.681 11.699 -26.213 1.00 37.28 548 GLN A O 1
ATOM 4462 N N . LEU A 1 549 ? 22.898 13.788 -26.367 1.00 33.38 549 LEU A N 1
ATOM 4463 C CA . LEU A 1 549 ? 22.038 13.525 -27.538 1.00 33.38 549 LEU A CA 1
ATOM 4464 C C . LEU A 1 549 ? 22.749 13.572 -28.907 1.00 33.38 549 LEU A C 1
ATOM 4466 O O . LEU A 1 549 ? 22.122 13.275 -29.924 1.00 33.38 549 LEU A O 1
ATOM 4470 N N . GLU A 1 550 ? 24.054 13.851 -28.957 1.00 31.52 550 GLU A N 1
ATOM 4471 C CA . GLU A 1 550 ? 24.867 13.731 -30.178 1.00 31.52 550 GLU A CA 1
ATOM 4472 C C . GLU A 1 550 ? 25.931 12.634 -30.033 1.00 31.52 550 GLU A C 1
ATOM 4474 O O . GLU A 1 550 ? 27.123 12.899 -29.908 1.00 31.52 550 GLU A O 1
ATOM 4479 N N . ALA A 1 551 ? 25.510 11.369 -30.077 1.00 30.91 551 ALA A N 1
ATOM 4480 C CA . ALA A 1 551 ? 26.431 10.253 -30.282 1.00 30.91 551 ALA A CA 1
ATOM 4481 C C . ALA A 1 551 ? 25.845 9.248 -31.281 1.00 30.91 551 ALA A C 1
ATOM 4483 O O . ALA A 1 551 ? 25.227 8.248 -30.917 1.00 30.91 551 ALA A O 1
ATOM 4484 N N . VAL A 1 552 ? 26.068 9.518 -32.569 1.00 29.08 552 VAL A N 1
ATOM 4485 C CA . VAL A 1 552 ? 26.052 8.489 -33.611 1.00 29.08 552 VAL A CA 1
ATOM 4486 C C . VAL A 1 552 ? 27.495 8.183 -34.013 1.00 29.08 552 VAL A C 1
ATOM 4488 O O . VAL A 1 552 ? 28.257 9.077 -34.369 1.00 29.08 552 VAL A O 1
ATOM 4491 N N . SER A 1 553 ? 27.778 6.881 -34.048 1.00 30.97 553 SER A N 1
ATOM 4492 C CA . SER A 1 553 ? 28.935 6.165 -34.600 1.00 30.97 553 SER A CA 1
ATOM 4493 C C . SER A 1 553 ? 30.193 6.028 -33.733 1.00 30.97 553 SER A C 1
ATOM 4495 O O . SER A 1 553 ? 30.702 6.966 -33.129 1.00 30.97 553 SER A O 1
ATOM 4497 N N . GLU A 1 554 ? 30.644 4.774 -33.685 1.00 40.16 554 GLU A N 1
ATOM 4498 C CA . GLU A 1 554 ? 31.822 4.252 -33.010 1.00 40.16 554 GLU A CA 1
ATOM 4499 C C . GLU A 1 554 ? 33.103 4.934 -33.494 1.00 40.16 554 GLU A C 1
ATOM 4501 O O . GLU A 1 554 ? 33.561 4.706 -34.609 1.00 40.16 554 GLU A O 1
ATOM 4506 N N . ASP A 1 555 ? 33.734 5.693 -32.605 1.00 41.78 555 ASP A N 1
ATOM 4507 C CA . ASP A 1 555 ? 35.183 5.830 -32.576 1.00 41.78 555 ASP A CA 1
ATOM 4508 C C . ASP A 1 555 ? 35.579 6.250 -31.153 1.00 41.78 555 ASP A C 1
ATOM 4510 O O . ASP A 1 555 ? 35.299 7.369 -30.735 1.00 41.78 555 ASP A O 1
ATOM 4514 N N . GLU A 1 556 ? 36.176 5.343 -30.366 1.00 62.59 556 GLU A N 1
ATOM 4515 C CA . GLU A 1 556 ? 36.555 5.598 -28.964 1.00 62.59 556 GLU A CA 1
ATOM 4516 C C . GLU A 1 556 ? 37.320 6.930 -28.834 1.00 62.59 556 GLU A C 1
ATOM 4518 O O . GLU A 1 556 ? 38.453 7.056 -29.320 1.00 62.59 556 GLU A O 1
ATOM 4523 N N . VAL A 1 557 ? 36.696 7.918 -28.183 1.00 78.25 557 VAL A N 1
ATOM 4524 C CA . VAL A 1 557 ? 37.316 9.195 -27.808 1.00 78.25 557 VAL A CA 1
ATOM 4525 C C . VAL A 1 557 ? 38.423 8.905 -26.801 1.00 78.25 557 VAL A C 1
ATOM 4527 O O . VAL A 1 557 ? 38.174 8.332 -25.739 1.00 78.25 557 VAL A O 1
ATOM 4530 N N . THR A 1 558 ? 39.662 9.287 -27.117 1.00 87.25 558 THR A N 1
ATOM 4531 C CA . THR A 1 558 ? 40.794 9.109 -26.202 1.00 87.25 558 THR A CA 1
ATOM 4532 C C . THR A 1 558 ? 41.088 10.405 -25.445 1.00 87.25 558 THR A C 1
ATOM 4534 O O . THR A 1 558 ? 41.058 11.497 -26.010 1.00 87.25 558 THR A O 1
ATOM 4537 N N . TYR A 1 559 ? 41.426 10.283 -24.159 1.00 92.81 559 TYR A N 1
ATOM 4538 C CA . TYR A 1 559 ? 41.793 11.405 -23.295 1.00 92.81 559 TYR A CA 1
ATOM 4539 C C . TYR A 1 559 ? 43.299 11.419 -23.033 1.00 92.81 559 TYR A C 1
ATOM 4541 O O . TYR A 1 559 ? 43.891 10.397 -22.674 1.00 92.81 559 TYR A O 1
ATOM 4549 N N . TRP A 1 560 ? 43.922 12.583 -23.185 1.00 95.56 560 TRP A N 1
ATOM 4550 C CA . TRP A 1 560 ? 45.367 12.766 -23.137 1.00 95.56 560 TRP A CA 1
ATOM 4551 C C . TRP A 1 560 ? 45.777 13.789 -22.083 1.00 95.56 560 TRP A C 1
ATOM 4553 O O . TRP A 1 560 ? 45.204 14.869 -21.976 1.00 95.56 560 TRP A O 1
ATOM 4563 N N . LEU A 1 561 ? 46.843 13.471 -21.357 1.00 95.56 561 LEU A N 1
ATOM 4564 C CA . LEU A 1 561 ? 47.572 14.398 -20.498 1.00 95.56 561 LEU A CA 1
ATOM 4565 C C . LEU A 1 561 ? 48.950 14.622 -21.104 1.00 95.56 561 LEU A C 1
ATOM 4567 O O . LEU A 1 561 ? 49.657 13.646 -21.365 1.00 95.56 561 LEU A O 1
ATOM 4571 N N . THR A 1 562 ? 49.354 15.878 -21.304 1.00 95.19 562 THR A N 1
ATOM 4572 C CA . THR A 1 562 ? 50.692 16.208 -21.808 1.00 95.19 562 THR A CA 1
ATOM 4573 C C . THR A 1 562 ? 51.416 17.237 -20.936 1.00 95.19 562 THR A C 1
ATOM 4575 O O . THR A 1 562 ? 50.826 18.263 -20.590 1.00 95.19 562 THR A O 1
ATOM 4578 N N . PRO A 1 563 ? 52.699 17.019 -20.589 1.00 93.00 563 PRO A N 1
ATOM 4579 C CA . PRO A 1 563 ? 53.520 18.061 -19.991 1.00 93.00 563 PRO A CA 1
ATOM 4580 C C . PRO A 1 563 ? 53.854 19.157 -20.997 1.00 93.00 563 PRO A C 1
ATOM 4582 O O . PRO A 1 563 ? 54.036 18.901 -22.188 1.00 93.00 563 PRO A O 1
ATOM 4585 N N . VAL A 1 564 ? 54.018 20.364 -20.471 1.00 90.62 564 VAL A N 1
ATOM 4586 C CA . VAL A 1 564 ? 54.476 21.550 -21.187 1.00 90.62 564 VAL A CA 1
ATOM 4587 C C . VAL A 1 564 ? 55.793 22.002 -20.570 1.00 90.62 564 VAL A C 1
ATOM 4589 O O . VAL A 1 564 ? 55.874 22.252 -19.363 1.00 90.62 564 VAL A O 1
ATOM 4592 N N . ALA A 1 565 ? 56.827 22.118 -21.398 1.00 78.38 565 ALA A N 1
ATOM 4593 C CA . ALA A 1 565 ? 58.123 22.642 -20.989 1.00 78.38 565 ALA A CA 1
ATOM 4594 C C . ALA A 1 565 ? 58.199 24.154 -21.241 1.00 78.38 565 ALA A C 1
ATOM 4596 O O . ALA A 1 565 ? 57.681 24.647 -22.236 1.00 78.38 565 ALA A O 1
ATOM 4597 N N . ALA A 1 566 ? 58.882 24.892 -20.365 1.00 78.12 566 ALA A N 1
ATOM 4598 C CA . ALA A 1 566 ? 59.314 26.249 -20.695 1.00 78.12 566 ALA A CA 1
ATOM 4599 C C . ALA A 1 566 ? 60.418 26.202 -21.769 1.00 78.12 566 ALA A C 1
ATOM 4601 O O . ALA A 1 566 ? 61.119 25.197 -21.907 1.00 78.12 566 ALA A O 1
ATOM 4602 N N . ASN A 1 567 ? 60.577 27.284 -22.524 1.00 74.44 567 ASN A N 1
ATOM 4603 C CA . ASN A 1 567 ? 61.698 27.486 -23.442 1.00 74.44 567 ASN A CA 1
ATOM 4604 C C . ASN A 1 567 ? 62.457 28.758 -23.032 1.00 74.44 567 ASN A C 1
ATOM 4606 O O . ASN A 1 567 ? 62.078 29.426 -22.073 1.00 74.44 567 ASN A O 1
ATOM 4610 N N . GLU A 1 568 ? 63.542 29.070 -23.740 1.00 69.25 568 GLU A N 1
ATOM 4611 C CA . GLU A 1 568 ? 64.428 30.201 -23.420 1.00 69.25 568 GLU A CA 1
ATOM 4612 C C . GLU A 1 568 ? 63.723 31.571 -23.490 1.00 69.25 568 GLU A C 1
ATOM 4614 O O . GLU A 1 568 ? 64.177 32.515 -22.852 1.00 69.25 568 GLU A O 1
ATOM 4619 N N . GLU A 1 569 ? 62.594 31.672 -24.204 1.00 70.44 569 GLU A N 1
ATOM 4620 C CA . GLU A 1 569 ? 61.862 32.929 -24.420 1.00 70.44 569 GLU A CA 1
ATOM 4621 C C . GLU A 1 569 ? 60.549 33.049 -23.627 1.00 70.44 569 GLU A C 1
ATOM 4623 O O . GLU A 1 569 ? 60.066 34.158 -23.410 1.00 70.44 569 GLU A O 1
ATOM 4628 N N . ARG A 1 570 ? 59.921 31.931 -23.239 1.00 79.88 570 ARG A N 1
ATOM 4629 C CA . ARG A 1 570 ? 58.569 31.884 -22.656 1.00 79.88 570 ARG A CA 1
ATOM 4630 C C . ARG A 1 570 ? 58.438 30.780 -21.614 1.00 79.88 570 ARG A C 1
ATOM 4632 O O . ARG A 1 570 ? 58.813 29.622 -21.831 1.00 79.88 570 ARG A O 1
ATOM 4639 N N . SER A 1 571 ? 57.780 31.110 -20.509 1.00 86.44 571 SER A N 1
ATOM 4640 C CA . SER A 1 571 ? 57.313 30.125 -19.536 1.00 86.44 571 SER A CA 1
ATOM 4641 C C . SER A 1 571 ? 56.286 29.165 -20.154 1.00 86.44 571 SER A C 1
ATOM 4643 O O . SER A 1 571 ? 55.619 29.480 -21.141 1.00 86.44 571 SER A O 1
ATOM 4645 N N . ALA A 1 572 ? 56.095 27.993 -19.539 1.00 85.69 572 ALA A N 1
ATOM 4646 C CA . ALA A 1 572 ? 55.101 27.012 -19.989 1.00 85.69 572 ALA A CA 1
ATOM 4647 C C . ALA A 1 572 ? 53.676 27.604 -20.078 1.00 85.69 572 ALA A C 1
ATOM 4649 O O . ALA A 1 572 ? 52.919 27.283 -20.991 1.00 85.69 572 ALA A O 1
ATOM 4650 N N . SER A 1 573 ? 53.315 28.509 -19.161 1.00 86.31 573 SER A N 1
ATOM 4651 C CA . SER A 1 573 ? 52.016 29.195 -19.174 1.00 86.31 573 SER A CA 1
ATOM 4652 C C . SER A 1 573 ? 51.885 30.174 -20.346 1.00 86.31 573 SER A C 1
ATOM 4654 O O . SER A 1 573 ? 50.838 30.217 -20.985 1.00 86.31 573 SER A O 1
ATOM 4656 N N . GLU A 1 574 ? 52.938 30.932 -20.660 1.00 86.88 574 GLU A N 1
ATOM 4657 C CA . GLU A 1 574 ? 52.953 31.867 -21.797 1.00 86.88 574 GLU A CA 1
ATOM 4658 C C . GLU A 1 574 ? 52.935 31.129 -23.137 1.00 86.88 574 GLU A C 1
ATOM 4660 O O . GLU A 1 574 ? 52.270 31.562 -24.077 1.00 86.88 574 GLU A O 1
ATOM 4665 N N . GLN A 1 575 ? 53.603 29.976 -23.220 1.00 88.38 575 GLN A N 1
ATOM 4666 C CA . GLN A 1 575 ? 53.515 29.108 -24.391 1.00 88.38 575 GLN A CA 1
ATOM 4667 C C . GLN A 1 575 ? 52.107 28.563 -24.602 1.00 88.38 575 GLN A C 1
ATOM 4669 O O . GLN A 1 575 ? 51.631 28.571 -25.730 1.00 88.38 575 GLN A O 1
ATOM 4674 N N . ILE A 1 576 ? 51.431 28.116 -23.541 1.00 93.19 576 ILE A N 1
ATOM 4675 C CA . ILE A 1 576 ? 50.049 27.633 -23.638 1.00 93.19 576 ILE A CA 1
ATOM 4676 C C . ILE A 1 576 ? 49.093 28.760 -24.016 1.00 93.19 576 ILE A C 1
ATOM 4678 O O . ILE A 1 576 ? 48.240 28.559 -24.877 1.00 93.19 576 ILE A O 1
ATOM 4682 N N . LYS A 1 577 ? 49.269 29.959 -23.451 1.00 92.25 577 LYS A N 1
ATOM 4683 C CA . LYS A 1 577 ? 48.482 31.132 -23.844 1.00 92.25 577 LYS A CA 1
ATOM 4684 C C . LYS A 1 577 ? 48.565 31.381 -25.350 1.00 92.25 577 LYS A C 1
ATOM 4686 O O . LYS A 1 577 ? 47.537 31.513 -26.004 1.00 92.25 577 LYS A O 1
ATOM 4691 N N . PHE A 1 578 ? 49.781 31.381 -25.887 1.00 90.44 578 PHE A N 1
ATOM 4692 C CA . PHE A 1 578 ? 50.022 31.664 -27.294 1.00 90.44 578 PHE A CA 1
ATOM 4693 C C . PHE A 1 578 ? 49.632 30.497 -28.211 1.00 90.44 578 PHE A C 1
ATOM 4695 O O . PHE A 1 578 ? 48.798 30.659 -29.090 1.00 90.44 578 PHE A O 1
ATOM 4702 N N . LEU A 1 579 ? 50.196 29.303 -28.011 1.00 92.56 579 LEU A N 1
ATOM 4703 C CA . LEU A 1 579 ? 49.984 28.169 -28.916 1.00 92.56 579 LEU A CA 1
ATOM 4704 C C . LEU A 1 579 ? 48.559 27.617 -28.820 1.00 92.56 579 LEU A C 1
ATOM 4706 O O . LEU A 1 579 ? 47.902 27.448 -29.839 1.00 92.56 579 LEU A O 1
ATOM 4710 N N . VAL A 1 580 ? 48.058 27.373 -27.606 1.00 94.19 580 VAL A N 1
ATOM 4711 C CA . VAL A 1 580 ? 46.740 26.746 -27.405 1.00 94.19 580 VAL A CA 1
ATOM 4712 C C . VAL A 1 580 ? 45.619 27.784 -27.424 1.00 94.19 580 VAL A C 1
ATOM 4714 O O . VAL A 1 580 ? 44.578 27.539 -28.024 1.00 94.19 580 VAL A O 1
ATOM 4717 N N . GLY A 1 581 ? 45.820 28.942 -26.790 1.00 90.75 581 GLY A N 1
ATOM 4718 C CA . GLY A 1 581 ? 44.805 29.996 -26.714 1.00 90.75 581 GLY A CA 1
ATOM 4719 C C . GLY A 1 581 ? 44.633 30.794 -28.000 1.00 90.75 581 GLY A C 1
ATOM 4720 O O . GLY A 1 581 ? 43.528 30.873 -28.535 1.00 90.75 581 GLY A O 1
ATOM 4721 N N . GLU A 1 582 ? 45.717 31.413 -28.467 1.00 92.31 582 GLU A N 1
ATOM 4722 C CA . GLU A 1 582 ? 45.687 32.348 -29.599 1.00 92.31 582 GLU A CA 1
ATOM 4723 C C . GLU A 1 582 ? 45.765 31.609 -30.939 1.00 92.31 582 GLU A C 1
ATOM 4725 O O . GLU A 1 582 ? 44.947 31.840 -31.827 1.00 92.31 582 GLU A O 1
ATOM 4730 N N . GLU A 1 583 ? 46.711 30.679 -31.065 1.00 93.31 583 GLU A N 1
ATOM 4731 C CA . GLU A 1 583 ? 47.003 29.991 -32.325 1.00 93.31 583 GLU A CA 1
ATOM 4732 C C . GLU A 1 583 ? 46.225 28.692 -32.525 1.00 93.31 583 GLU A C 1
ATOM 4734 O O . GLU A 1 583 ? 46.146 28.196 -33.645 1.00 93.31 583 GLU A O 1
ATOM 4739 N N . LYS A 1 584 ? 45.620 28.155 -31.458 1.00 96.00 584 LYS A N 1
ATOM 4740 C CA . LYS A 1 584 ? 44.854 26.898 -31.462 1.00 96.00 584 LYS A CA 1
ATOM 4741 C C . LYS A 1 584 ? 45.612 25.737 -32.113 1.00 96.00 584 LYS A C 1
ATOM 4743 O O . LYS A 1 584 ? 45.038 24.928 -32.837 1.00 96.00 584 LYS A O 1
ATOM 4748 N N . ILE A 1 585 ? 46.905 25.643 -31.836 1.00 94.44 585 ILE A N 1
ATOM 4749 C CA . ILE A 1 585 ? 47.785 24.569 -32.294 1.00 94.44 585 ILE A CA 1
ATOM 4750 C C . ILE A 1 585 ? 48.635 24.055 -31.138 1.00 94.44 585 ILE A C 1
ATOM 4752 O O . ILE A 1 585 ? 48.878 24.746 -30.148 1.00 94.44 585 ILE A O 1
ATOM 4756 N N . TYR A 1 586 ? 49.154 22.844 -31.281 1.00 94.94 586 TYR A N 1
ATOM 4757 C CA . TYR A 1 586 ? 50.212 22.350 -30.411 1.00 94.94 586 TYR A CA 1
ATOM 4758 C C . TYR A 1 586 ? 51.181 21.465 -31.184 1.00 94.94 586 TYR A C 1
ATOM 4760 O O . TYR A 1 586 ? 50.876 21.013 -32.290 1.00 94.94 586 TYR A O 1
ATOM 4768 N N . ALA A 1 587 ? 52.371 21.243 -30.621 1.00 92.75 587 ALA A N 1
ATOM 4769 C CA . ALA A 1 587 ? 53.382 20.434 -31.279 1.00 92.75 587 ALA A CA 1
ATOM 4770 C C . ALA A 1 587 ? 54.171 19.523 -30.348 1.00 92.75 587 ALA A C 1
ATOM 4772 O O . ALA A 1 587 ? 54.471 19.856 -29.201 1.00 92.75 587 ALA A O 1
ATOM 4773 N N . PHE A 1 588 ? 54.546 18.367 -30.890 1.00 93.50 588 PHE A N 1
ATOM 4774 C CA . PHE A 1 588 ? 55.346 17.361 -30.210 1.00 93.50 588 PHE A CA 1
ATOM 4775 C C . PHE A 1 588 ? 56.716 17.170 -30.853 1.00 93.50 588 PHE A C 1
ATOM 4777 O O . PHE A 1 588 ? 56.895 17.269 -32.069 1.00 93.50 588 PHE A O 1
ATOM 4784 N N . GLY A 1 589 ? 57.687 16.815 -30.014 1.00 89.69 589 GLY A N 1
ATOM 4785 C CA . GLY A 1 589 ? 58.988 16.350 -30.468 1.00 89.69 589 GLY A CA 1
ATOM 4786 C C . GLY A 1 589 ? 58.932 14.916 -30.990 1.00 89.69 589 GLY A C 1
ATOM 4787 O O . GLY A 1 589 ? 58.027 14.137 -30.682 1.00 89.69 589 GLY A O 1
ATOM 4788 N N . ASP A 1 590 ? 59.955 14.517 -31.744 1.00 88.00 590 ASP A N 1
ATOM 4789 C CA . ASP A 1 590 ? 60.039 13.169 -32.326 1.00 88.00 590 ASP A CA 1
ATOM 4790 C C . ASP A 1 590 ? 60.087 12.036 -31.283 1.00 88.00 590 ASP A C 1
ATOM 4792 O O . ASP A 1 590 ? 59.815 10.878 -31.607 1.00 88.00 590 ASP A O 1
ATOM 4796 N N . LYS A 1 591 ? 60.409 12.348 -30.024 1.00 86.44 591 LYS A N 1
ATOM 4797 C CA . LYS A 1 591 ? 60.471 11.375 -28.925 1.00 86.44 591 LYS A CA 1
ATOM 4798 C C . LYS A 1 591 ? 59.196 11.312 -28.079 1.00 86.44 591 LYS A C 1
ATOM 4800 O O . LYS A 1 591 ? 59.138 10.488 -27.173 1.00 86.44 591 LYS A O 1
ATOM 4805 N N . THR A 1 592 ? 58.174 12.125 -28.362 1.00 89.06 592 THR A N 1
ATOM 4806 C CA . THR A 1 592 ? 56.944 12.133 -27.558 1.00 89.06 592 THR A CA 1
ATOM 4807 C C . THR A 1 592 ? 56.165 10.815 -27.722 1.00 89.06 592 THR A C 1
ATOM 4809 O O . THR A 1 592 ? 55.816 10.458 -28.860 1.00 89.06 592 THR A O 1
ATOM 4812 N N . PRO A 1 593 ? 55.886 10.081 -26.624 1.00 81.44 593 PRO A N 1
ATOM 4813 C CA . PRO A 1 593 ? 55.069 8.867 -26.648 1.00 81.44 593 PRO A CA 1
ATOM 4814 C C . PRO A 1 593 ? 53.626 9.161 -27.069 1.00 81.44 593 PRO A C 1
ATOM 4816 O O . PRO A 1 593 ? 53.089 10.219 -26.764 1.00 81.44 593 PRO A O 1
ATOM 4819 N N . GLY A 1 594 ? 52.989 8.235 -27.788 1.00 80.56 594 GLY A N 1
ATOM 4820 C CA . GLY A 1 594 ? 51.568 8.348 -28.150 1.00 80.56 594 GLY A CA 1
ATOM 4821 C C . GLY A 1 594 ? 51.219 9.400 -29.212 1.00 80.56 594 GLY A C 1
ATOM 4822 O O . GLY A 1 594 ? 50.098 9.385 -29.702 1.00 80.56 594 GLY A O 1
ATOM 4823 N N . ARG A 1 595 ? 52.164 10.244 -29.658 1.00 89.44 595 ARG A N 1
ATOM 4824 C CA . ARG A 1 595 ? 51.906 11.336 -30.623 1.00 89.44 595 ARG A CA 1
ATOM 4825 C C . ARG A 1 595 ? 51.234 10.905 -31.935 1.00 89.44 595 ARG A C 1
ATOM 4827 O O . ARG A 1 595 ? 50.492 11.676 -32.514 1.00 89.44 595 ARG A O 1
ATOM 4834 N N . LYS A 1 596 ? 51.492 9.682 -32.416 1.00 85.69 596 LYS A N 1
ATOM 4835 C CA . LYS A 1 596 ? 50.882 9.143 -33.649 1.00 85.69 596 LYS A CA 1
ATOM 4836 C C . LYS A 1 596 ? 49.487 8.550 -33.427 1.00 85.69 596 LYS A C 1
ATOM 4838 O O . LYS A 1 596 ? 48.818 8.212 -34.392 1.00 85.69 596 LYS A O 1
ATOM 4843 N N . SER A 1 597 ? 49.100 8.355 -32.169 1.00 86.56 597 SER A N 1
ATOM 4844 C CA . SER A 1 597 ? 47.824 7.759 -31.771 1.00 86.56 597 SER A CA 1
ATOM 4845 C C . SER A 1 597 ? 46.775 8.808 -31.415 1.00 86.56 597 SER A C 1
ATOM 4847 O O . SER A 1 597 ? 45.641 8.428 -31.153 1.00 86.56 597 SER A O 1
ATOM 4849 N N . ILE A 1 598 ? 47.157 10.088 -31.376 1.00 91.31 598 ILE A N 1
ATOM 4850 C CA . ILE A 1 598 ? 46.241 11.212 -31.193 1.00 91.31 598 ILE A CA 1
ATOM 4851 C C . ILE A 1 598 ? 45.472 11.419 -32.498 1.00 91.31 598 ILE A C 1
ATOM 4853 O O . ILE A 1 598 ? 46.085 11.545 -33.565 1.00 91.31 598 ILE A O 1
ATOM 4857 N N . LYS A 1 599 ? 44.142 11.455 -32.409 1.00 89.94 599 LYS A N 1
ATOM 4858 C CA . LYS A 1 599 ? 43.237 11.641 -33.550 1.00 89.94 599 LYS A CA 1
ATOM 4859 C C . LYS A 1 599 ? 42.269 12.802 -33.322 1.00 89.94 599 LYS A C 1
ATOM 4861 O O . LYS A 1 599 ? 42.111 13.284 -32.206 1.00 89.94 599 LYS A O 1
ATOM 4866 N N . SER A 1 600 ? 41.647 13.262 -34.407 1.00 89.69 600 SER A N 1
ATOM 4867 C CA . SER A 1 600 ? 40.559 14.243 -34.326 1.00 89.69 600 SER A CA 1
ATOM 4868 C C . SER A 1 600 ? 39.441 13.702 -33.426 1.00 89.69 600 SER A C 1
ATOM 4870 O O . SER A 1 600 ? 39.132 12.513 -33.499 1.00 89.69 600 SER A O 1
ATOM 4872 N N . GLY A 1 601 ? 38.889 14.547 -32.558 1.00 82.81 601 GLY A N 1
ATOM 4873 C CA . GLY A 1 601 ? 37.898 14.166 -31.548 1.00 82.81 601 GLY A CA 1
ATOM 4874 C C . GLY A 1 601 ? 38.482 13.744 -30.194 1.00 82.81 601 GLY A C 1
ATOM 4875 O O . GLY A 1 601 ? 37.733 13.629 -29.228 1.00 82.81 601 GLY A O 1
ATOM 4876 N N . ASP A 1 602 ? 39.803 13.562 -30.078 1.00 92.75 602 ASP A N 1
ATOM 4877 C CA . ASP A 1 602 ? 40.447 13.281 -28.791 1.00 92.75 602 ASP A CA 1
ATOM 4878 C C . ASP A 1 602 ? 40.481 14.515 -27.882 1.00 92.75 602 ASP A C 1
ATOM 4880 O O . ASP A 1 602 ? 40.637 15.648 -28.327 1.00 92.75 602 ASP A O 1
ATOM 4884 N N . ASN A 1 603 ? 40.446 14.294 -26.574 1.00 93.75 603 ASN A N 1
ATOM 4885 C CA . ASN A 1 603 ? 40.548 15.350 -25.573 1.00 93.75 603 ASN A CA 1
ATOM 4886 C C . ASN A 1 603 ? 41.980 15.446 -25.033 1.00 93.75 603 ASN A C 1
ATOM 4888 O O . ASN A 1 603 ? 42.588 14.421 -24.734 1.00 93.75 603 ASN A O 1
ATOM 4892 N N . ILE A 1 604 ? 42.532 16.654 -24.868 1.00 96.06 604 ILE A N 1
ATOM 4893 C CA . ILE A 1 604 ? 43.897 16.846 -24.347 1.00 96.06 604 ILE A CA 1
ATOM 4894 C C . ILE A 1 604 ? 43.978 17.946 -23.282 1.00 96.06 604 ILE A C 1
ATOM 4896 O O . ILE A 1 604 ? 43.435 19.037 -23.449 1.00 96.06 604 ILE A O 1
ATOM 4900 N N . CYS A 1 605 ? 44.668 17.666 -22.173 1.00 96.25 605 CYS A N 1
ATOM 4901 C CA . CYS A 1 605 ? 44.947 18.623 -21.105 1.00 96.25 605 CYS A CA 1
ATOM 4902 C C . CYS A 1 605 ? 46.456 18.825 -20.903 1.00 96.25 605 CYS A C 1
ATOM 4904 O O . CYS A 1 605 ? 47.277 17.930 -21.124 1.00 96.25 605 CYS A O 1
ATOM 4906 N N . PHE A 1 606 ? 46.821 20.046 -20.512 1.00 96.31 606 PHE A N 1
ATOM 4907 C CA . PHE A 1 606 ? 48.191 20.548 -20.542 1.00 96.31 606 PHE A CA 1
ATOM 4908 C C . PHE A 1 606 ? 48.694 20.823 -19.127 1.00 96.31 606 PHE A C 1
ATOM 4910 O O . PHE A 1 606 ? 48.195 21.718 -18.443 1.00 96.31 606 PHE A O 1
ATOM 4917 N N . TYR A 1 607 ? 49.704 20.071 -18.697 1.00 95.31 607 TYR A N 1
ATOM 4918 C CA . TYR A 1 607 ? 50.336 20.213 -17.390 1.00 95.31 607 TYR A CA 1
ATOM 4919 C C . TYR A 1 607 ? 51.580 21.103 -17.466 1.00 95.31 607 TYR A C 1
ATOM 4921 O O . TYR A 1 607 ? 52.568 20.749 -18.109 1.00 95.31 607 TYR A O 1
ATOM 4929 N N . ALA A 1 608 ? 51.569 22.235 -16.766 1.00 92.38 608 ALA A N 1
ATOM 4930 C CA . ALA A 1 608 ? 52.748 23.074 -16.588 1.00 92.38 608 ALA A CA 1
ATOM 4931 C C . ALA A 1 608 ? 53.515 22.642 -15.329 1.00 92.38 608 ALA A C 1
ATOM 4933 O O . ALA A 1 608 ? 52.971 22.641 -14.219 1.00 92.38 608 ALA A O 1
ATOM 4934 N N . SER A 1 609 ? 54.796 22.300 -15.502 1.00 85.69 609 SER A N 1
ATOM 4935 C CA . SER A 1 609 ? 55.651 21.822 -14.408 1.00 85.69 609 SER A CA 1
ATOM 4936 C C . SER A 1 609 ? 55.676 22.800 -13.230 1.00 85.69 609 SER A C 1
ATOM 4938 O O . SER A 1 609 ? 55.887 23.998 -13.413 1.00 85.69 609 SER A O 1
ATOM 4940 N N . GLY A 1 610 ? 55.431 22.286 -12.021 1.00 80.94 610 GLY A N 1
ATOM 4941 C CA . GLY A 1 610 ? 55.402 23.073 -10.785 1.00 80.94 610 GLY A CA 1
ATOM 4942 C C . GLY A 1 610 ? 54.156 23.944 -10.584 1.00 80.94 610 GLY A C 1
ATOM 4943 O O . GLY A 1 610 ? 54.053 24.581 -9.542 1.00 80.94 610 GLY A O 1
ATOM 4944 N N . LYS A 1 611 ? 53.210 23.971 -11.537 1.00 87.31 611 LYS A N 1
ATOM 4945 C CA . LYS A 1 611 ? 51.958 24.743 -11.427 1.00 87.31 611 LYS A CA 1
ATOM 4946 C C . LYS A 1 611 ? 50.704 23.872 -11.376 1.00 87.31 611 LYS A C 1
ATOM 4948 O O . LYS A 1 611 ? 49.822 24.150 -10.575 1.00 87.31 611 LYS A O 1
ATOM 4953 N N . GLY A 1 612 ? 50.609 22.838 -12.210 1.00 91.81 612 GLY A N 1
ATOM 4954 C CA . GLY A 1 612 ? 49.384 22.046 -12.357 1.00 91.81 612 GLY A CA 1
ATOM 4955 C C . GLY A 1 612 ? 48.877 22.026 -13.793 1.00 91.81 612 GLY A C 1
ATOM 4956 O O . GLY A 1 612 ? 49.586 22.419 -14.723 1.00 91.81 612 GLY A O 1
ATOM 4957 N N . ILE A 1 613 ? 47.644 21.566 -13.989 1.00 94.88 613 ILE A N 1
ATOM 4958 C CA . ILE A 1 613 ? 46.990 21.672 -15.292 1.00 94.88 613 ILE A CA 1
ATOM 4959 C C . ILE A 1 613 ? 46.639 23.144 -15.528 1.00 94.88 613 ILE A C 1
ATOM 4961 O O . ILE A 1 613 ? 46.138 23.813 -14.625 1.00 94.88 613 ILE A O 1
ATOM 4965 N N . VAL A 1 614 ? 46.928 23.656 -16.722 1.00 93.88 614 VAL A N 1
ATOM 4966 C CA . VAL A 1 614 ? 46.771 25.080 -17.076 1.00 93.88 614 VAL A CA 1
ATOM 4967 C C . VAL A 1 614 ? 45.838 25.319 -18.261 1.00 93.88 614 VAL A C 1
ATOM 4969 O O . VAL A 1 614 ? 45.418 26.454 -18.487 1.00 93.88 614 VAL A O 1
ATOM 4972 N N . ALA A 1 615 ? 45.532 24.276 -19.032 1.00 94.88 615 ALA A N 1
ATOM 4973 C CA . ALA A 1 615 ? 44.612 24.341 -20.157 1.00 94.88 615 ALA A CA 1
ATOM 4974 C C . ALA A 1 615 ? 44.077 22.958 -20.533 1.00 94.88 615 ALA A C 1
ATOM 4976 O O . ALA A 1 615 ? 44.699 21.937 -20.230 1.00 94.88 615 ALA A O 1
ATOM 4977 N N . HIS A 1 616 ? 42.956 22.930 -21.244 1.00 96.31 616 HIS A N 1
ATOM 4978 C CA . HIS A 1 616 ? 42.511 21.767 -22.007 1.00 96.31 616 HIS A CA 1
ATOM 4979 C C . HIS A 1 616 ? 41.893 22.197 -23.341 1.00 96.31 616 HIS A C 1
ATOM 4981 O O . HIS A 1 616 ? 41.524 23.360 -23.499 1.00 96.31 616 HIS A O 1
ATOM 4987 N N . ALA A 1 617 ? 41.821 21.277 -24.298 1.00 94.38 617 ALA A N 1
ATOM 4988 C CA . ALA A 1 617 ? 41.235 21.498 -25.616 1.00 94.38 617 ALA A CA 1
ATOM 4989 C C . ALA A 1 617 ? 40.791 20.169 -26.250 1.00 94.38 617 ALA A C 1
ATOM 4991 O O . ALA A 1 617 ? 41.182 19.091 -25.792 1.00 94.38 617 ALA A O 1
ATOM 4992 N N . LEU A 1 618 ? 40.024 20.268 -27.331 1.00 92.31 618 LEU A N 1
ATOM 4993 C CA . LEU A 1 618 ? 39.682 19.161 -28.217 1.00 92.31 618 LEU A CA 1
ATOM 4994 C C . LEU A 1 618 ? 40.675 19.129 -29.388 1.00 92.31 618 LEU A C 1
ATOM 4996 O O . LEU A 1 618 ? 41.069 20.169 -29.918 1.00 92.31 618 LEU A O 1
ATOM 5000 N N . VAL A 1 619 ? 41.116 17.942 -29.782 1.00 94.50 619 VAL A N 1
ATOM 5001 C CA . VAL A 1 619 ? 42.025 17.740 -30.908 1.00 94.50 619 VAL A CA 1
ATOM 5002 C C . VAL A 1 619 ? 41.223 17.829 -32.198 1.00 94.50 619 VAL A C 1
ATOM 5004 O O . VAL A 1 619 ? 40.322 17.030 -32.437 1.00 94.50 619 VAL A O 1
ATOM 5007 N N . LYS A 1 620 ? 41.577 18.782 -33.058 1.00 91.81 620 LYS A N 1
ATOM 5008 C CA . LYS A 1 620 ? 40.890 19.014 -34.331 1.00 91.81 620 LYS A CA 1
ATOM 5009 C C . LYS A 1 620 ? 41.522 18.227 -35.476 1.00 91.81 620 LYS A C 1
ATOM 5011 O O . LYS A 1 620 ? 40.808 17.717 -36.336 1.00 91.81 620 LYS A O 1
ATOM 5016 N N . SER A 1 621 ? 42.846 18.071 -35.479 1.00 91.88 621 SER A N 1
ATOM 5017 C CA . SER A 1 621 ? 43.565 17.285 -36.489 1.00 91.88 621 SER A CA 1
ATOM 5018 C C . SER A 1 621 ? 44.572 16.320 -35.865 1.00 91.88 621 SER A C 1
ATOM 5020 O O . SER A 1 621 ? 45.038 16.510 -34.745 1.00 91.88 621 SER A O 1
ATOM 5022 N N . LYS A 1 622 ? 44.901 15.241 -36.584 1.00 91.44 622 LYS A N 1
ATOM 5023 C CA . LYS A 1 622 ? 45.968 14.319 -36.168 1.00 91.44 622 LYS A CA 1
ATOM 5024 C C . LYS A 1 622 ? 47.338 15.020 -36.265 1.00 91.44 622 LYS A C 1
ATOM 5026 O O . LYS A 1 622 ? 47.514 15.840 -37.165 1.00 91.44 622 LYS A O 1
ATOM 5031 N N . PRO A 1 623 ? 48.330 14.679 -35.425 1.00 93.44 623 PRO A N 1
ATOM 5032 C CA . PRO A 1 623 ? 49.672 15.243 -35.546 1.00 93.44 623 PRO A CA 1
ATOM 5033 C C . PRO A 1 623 ? 50.362 14.838 -36.848 1.00 93.44 623 PRO A C 1
ATOM 5035 O O . PRO A 1 623 ? 50.542 13.650 -37.129 1.00 93.44 623 PRO A O 1
ATOM 5038 N N . GLU A 1 624 ? 50.810 15.830 -37.613 1.00 91.06 624 GLU A N 1
ATOM 5039 C CA . GLU A 1 624 ? 51.522 15.643 -38.878 1.00 91.06 624 GLU A CA 1
ATOM 5040 C C . GLU A 1 624 ? 52.902 16.297 -38.836 1.00 91.06 624 GLU A C 1
ATOM 5042 O O . GLU A 1 624 ? 53.122 17.273 -38.119 1.00 91.06 624 GLU A O 1
ATOM 5047 N N . LYS A 1 625 ? 53.859 15.737 -39.590 1.00 90.56 625 LYS A N 1
ATOM 5048 C CA . LYS A 1 625 ? 55.201 16.316 -39.679 1.00 90.56 625 LYS A CA 1
ATOM 5049 C C . LYS A 1 625 ? 55.175 17.573 -40.544 1.00 90.56 625 LYS A C 1
ATOM 5051 O O . LYS A 1 625 ? 55.081 17.464 -41.763 1.00 90.56 625 LYS A O 1
ATOM 5056 N N . SER A 1 626 ? 55.313 18.739 -39.928 1.00 85.56 626 SER A N 1
ATOM 5057 C CA . SER A 1 626 ? 55.398 20.025 -40.615 1.00 85.56 626 SER A CA 1
ATOM 5058 C C . SER A 1 626 ? 56.214 21.034 -39.804 1.00 85.56 626 SER A C 1
ATOM 5060 O O . SER A 1 626 ? 56.312 20.950 -38.580 1.00 85.56 626 SER A O 1
ATOM 5062 N N . THR A 1 627 ? 56.835 21.993 -40.489 1.00 81.81 627 THR A N 1
ATOM 5063 C CA . THR A 1 627 ? 57.412 23.171 -39.838 1.00 81.81 627 THR A CA 1
ATOM 5064 C C . THR A 1 627 ? 56.340 24.250 -39.759 1.00 81.81 627 THR A C 1
ATOM 5066 O O . THR A 1 627 ? 55.607 24.489 -40.718 1.00 81.81 627 THR A O 1
ATOM 5069 N N . HIS A 1 628 ? 56.228 24.905 -38.605 1.00 83.94 628 HIS A N 1
ATOM 5070 C CA . HIS A 1 628 ? 55.239 25.955 -38.395 1.00 83.94 628 HIS A CA 1
ATOM 5071 C C . HIS A 1 628 ? 55.928 27.225 -37.887 1.00 83.94 628 HIS A C 1
ATOM 5073 O O . HIS A 1 628 ? 56.624 27.163 -36.869 1.00 83.94 628 HIS A O 1
ATOM 5079 N N . PRO A 1 629 ? 55.723 28.390 -38.530 1.00 83.06 629 PRO A N 1
ATOM 5080 C CA . PRO A 1 629 ? 56.467 29.616 -38.222 1.00 83.06 629 PRO A CA 1
ATOM 5081 C C . PRO A 1 629 ? 56.217 30.137 -36.802 1.00 83.06 629 PRO A C 1
ATOM 5083 O O . PRO A 1 629 ? 57.021 30.889 -36.264 1.00 83.06 629 PRO A O 1
ATOM 5086 N N . LYS A 1 630 ? 55.105 29.728 -36.183 1.00 83.81 630 LYS A N 1
ATOM 5087 C CA . LYS A 1 630 ? 54.716 30.138 -34.826 1.00 83.81 630 LYS A CA 1
ATOM 5088 C C . LYS A 1 630 ? 55.204 29.185 -33.730 1.00 83.81 630 LYS A C 1
ATOM 5090 O O . LYS A 1 630 ? 54.982 29.447 -32.552 1.00 83.81 630 LYS A O 1
ATOM 5095 N N . ILE A 1 631 ? 55.855 28.081 -34.103 1.00 83.56 631 ILE A N 1
ATOM 5096 C CA . ILE A 1 631 ? 56.423 27.114 -33.161 1.00 83.56 631 ILE A CA 1
ATOM 5097 C C . ILE A 1 631 ? 57.919 27.387 -33.032 1.00 83.56 631 ILE A C 1
ATOM 5099 O O . ILE A 1 631 ? 58.690 27.233 -33.980 1.00 83.56 631 ILE A O 1
ATOM 5103 N N . PHE A 1 632 ? 58.329 27.784 -31.830 1.00 77.94 632 PHE A N 1
ATOM 5104 C CA . PHE A 1 632 ? 59.729 28.029 -31.506 1.00 77.94 632 PHE A CA 1
ATOM 5105 C C . PHE A 1 632 ? 60.554 26.743 -31.653 1.00 77.94 632 PHE A C 1
ATOM 5107 O O . PHE A 1 632 ? 60.175 25.703 -31.111 1.00 77.94 632 PHE A O 1
ATOM 5114 N N . ASN A 1 633 ? 61.688 26.808 -32.361 1.00 79.69 633 ASN A N 1
ATOM 5115 C CA . ASN A 1 633 ? 62.497 25.638 -32.725 1.00 79.69 633 ASN A CA 1
ATOM 5116 C C . ASN A 1 633 ? 61.661 24.518 -33.377 1.00 79.69 633 ASN A C 1
ATOM 5118 O O . ASN A 1 633 ? 61.721 23.367 -32.939 1.00 79.69 633 ASN A O 1
ATOM 5122 N N . SER A 1 634 ? 60.873 24.853 -34.408 1.00 79.56 634 SER A N 1
ATOM 5123 C CA . SER A 1 634 ? 59.978 23.904 -35.098 1.00 79.56 634 SER A CA 1
ATOM 5124 C C . SER A 1 634 ? 60.669 22.613 -35.574 1.00 79.56 634 SER A C 1
ATOM 5126 O O . SER A 1 634 ? 60.050 21.554 -35.534 1.00 79.56 634 SER A O 1
ATOM 5128 N N . ASP A 1 635 ? 61.974 22.643 -35.867 1.00 79.94 635 ASP A N 1
ATOM 5129 C CA . ASP A 1 635 ? 62.771 21.445 -36.182 1.00 79.94 635 ASP A CA 1
ATOM 5130 C C . ASP A 1 635 ? 62.838 20.423 -35.029 1.00 79.94 635 ASP A C 1
ATOM 5132 O O . ASP A 1 635 ? 62.946 19.217 -35.255 1.00 79.94 635 ASP A O 1
ATOM 5136 N N . ARG A 1 636 ? 62.762 20.880 -33.769 1.00 83.31 636 ARG A N 1
ATOM 5137 C CA . ARG A 1 636 ? 62.727 20.016 -32.572 1.00 83.31 636 ARG A CA 1
ATOM 5138 C C . ARG A 1 636 ? 61.316 19.548 -32.216 1.00 83.31 636 ARG A C 1
ATOM 5140 O O . ARG A 1 636 ? 61.186 18.540 -31.517 1.00 83.31 636 ARG A O 1
ATOM 5147 N N . TYR A 1 637 ? 60.286 20.236 -32.709 1.00 88.12 637 TYR A N 1
ATOM 5148 C CA . TYR A 1 637 ? 58.870 19.941 -32.473 1.00 88.12 637 TYR A CA 1
ATOM 5149 C C . TYR A 1 637 ? 58.102 19.791 -33.797 1.00 88.12 637 TYR A C 1
ATOM 5151 O O . TYR A 1 637 ? 57.184 20.566 -34.063 1.00 88.12 637 TYR A O 1
ATOM 5159 N N . PRO A 1 638 ? 58.468 18.811 -34.645 1.00 90.62 638 PRO A N 1
ATOM 5160 C CA . PRO A 1 638 ? 57.961 18.746 -36.010 1.00 90.62 638 PRO A CA 1
ATOM 5161 C C . PRO A 1 638 ? 56.531 18.204 -36.112 1.00 90.62 638 PRO A C 1
ATOM 5163 O O . PRO A 1 638 ? 55.983 18.209 -37.201 1.00 90.62 638 PRO A O 1
ATOM 5166 N N . TRP A 1 639 ? 55.935 17.666 -35.042 1.00 93.38 639 TRP A N 1
ATOM 5167 C CA . TRP A 1 639 ? 54.601 17.054 -35.094 1.00 93.38 639 TRP A CA 1
ATOM 5168 C C . TRP A 1 639 ? 53.531 18.050 -34.669 1.00 93.38 639 TRP A C 1
ATOM 5170 O O . TRP A 1 639 ? 53.256 18.153 -33.475 1.00 93.38 639 TRP A O 1
ATOM 5180 N N . VAL A 1 640 ? 52.939 18.758 -35.626 1.00 93.56 640 VAL A N 1
ATOM 5181 C CA . VAL A 1 640 ? 51.977 19.841 -35.384 1.00 93.56 640 VAL A CA 1
ATOM 5182 C C . VAL A 1 640 ? 50.549 19.343 -35.590 1.00 93.56 640 VAL A C 1
ATOM 5184 O O . VAL A 1 640 ? 50.289 18.556 -36.500 1.00 93.56 640 VAL A O 1
ATOM 5187 N N . PHE A 1 641 ? 49.629 19.797 -34.744 1.00 95.38 641 PHE A N 1
ATOM 5188 C CA . PHE A 1 641 ? 48.196 19.538 -34.866 1.00 95.38 641 PHE A CA 1
ATOM 5189 C C . PHE A 1 641 ? 47.369 20.738 -34.415 1.00 95.38 641 PHE A C 1
ATOM 5191 O O . PHE A 1 641 ? 47.820 21.565 -33.620 1.00 95.38 641 PHE A O 1
ATOM 5198 N N . GLU A 1 642 ? 46.147 20.806 -34.930 1.00 95.69 642 GLU A N 1
ATOM 5199 C CA . GLU A 1 642 ? 45.168 21.830 -34.597 1.00 95.69 642 GLU A CA 1
ATOM 5200 C C . GLU A 1 642 ? 44.317 21.407 -33.401 1.00 95.69 642 GLU A C 1
ATOM 5202 O O . GLU A 1 642 ? 44.026 20.226 -33.185 1.00 95.69 642 GLU A O 1
ATOM 5207 N N . LEU A 1 643 ? 43.883 22.409 -32.650 1.00 95.94 643 LEU A N 1
ATOM 5208 C CA . LEU A 1 643 ? 43.009 22.301 -31.499 1.00 95.94 643 LEU A CA 1
ATOM 5209 C C . LEU A 1 643 ? 41.728 23.097 -31.739 1.00 95.94 643 LEU A C 1
ATOM 5211 O O . LEU A 1 643 ? 41.695 24.082 -32.479 1.00 95.94 643 LEU A O 1
ATOM 5215 N N . GLU A 1 644 ? 40.673 22.716 -31.042 1.00 89.31 644 GLU A N 1
ATOM 5216 C CA . GLU A 1 644 ? 39.447 23.489 -30.953 1.00 89.31 644 GLU A CA 1
ATOM 5217 C C . GLU A 1 644 ? 38.936 23.551 -29.515 1.00 89.31 644 GLU A C 1
ATOM 5219 O O . GLU A 1 644 ? 39.343 22.775 -28.651 1.00 89.31 644 GLU A O 1
ATOM 5224 N N . LYS A 1 645 ? 38.086 24.548 -29.248 1.00 89.31 645 LYS A N 1
ATOM 5225 C CA . LYS A 1 645 ? 37.519 24.831 -27.919 1.00 89.31 645 LYS A CA 1
ATOM 5226 C C . LYS A 1 645 ? 38.576 24.881 -26.785 1.00 89.31 645 LYS A C 1
ATOM 5228 O O . LYS A 1 645 ? 38.410 24.202 -25.777 1.00 89.31 645 LYS A O 1
ATOM 5233 N N . PRO A 1 646 ? 39.672 25.660 -26.913 1.00 91.75 646 PRO A N 1
ATOM 5234 C CA . PRO A 1 646 ? 40.653 25.754 -25.838 1.00 91.75 646 PRO A CA 1
ATOM 5235 C C . PRO A 1 646 ? 40.067 26.484 -24.623 1.00 91.75 646 PRO A C 1
ATOM 5237 O O . PRO A 1 646 ? 39.573 27.607 -24.733 1.00 91.75 646 PRO A O 1
ATOM 5240 N N . CYS A 1 647 ? 40.199 25.879 -23.448 1.00 91.62 647 CYS A N 1
ATOM 5241 C CA . CYS A 1 647 ? 39.865 26.485 -22.166 1.00 91.62 647 CYS A CA 1
ATOM 5242 C C . CYS A 1 647 ? 41.146 26.676 -21.357 1.00 91.62 647 CYS A C 1
ATOM 5244 O O . CYS A 1 647 ? 41.823 25.709 -20.998 1.00 91.62 647 CYS A O 1
ATOM 5246 N N . LEU A 1 648 ? 41.479 27.934 -21.069 1.00 91.12 648 LEU A N 1
ATOM 5247 C CA . LEU A 1 648 ? 42.688 28.317 -20.346 1.00 91.12 648 LEU A CA 1
ATOM 5248 C C . LEU A 1 648 ? 42.371 28.674 -18.894 1.00 91.12 648 LEU A C 1
ATOM 5250 O O . LEU A 1 648 ? 41.409 29.379 -18.608 1.00 91.12 648 LEU A O 1
ATOM 5254 N N . TYR A 1 649 ? 43.227 28.235 -17.981 1.00 90.62 649 TYR A N 1
ATOM 5255 C CA . TYR A 1 649 ? 43.135 28.517 -16.549 1.00 90.62 649 TYR A CA 1
ATOM 5256 C C . TYR A 1 649 ? 44.530 28.826 -15.992 1.00 90.62 649 TYR A C 1
ATOM 5258 O O . TYR A 1 649 ? 44.999 28.235 -15.024 1.00 90.62 649 TYR A O 1
ATOM 5266 N N . LEU A 1 650 ? 45.208 29.777 -16.646 1.00 88.00 650 LEU A N 1
ATOM 5267 C CA . LEU A 1 650 ? 46.594 30.166 -16.361 1.00 88.00 650 LEU A CA 1
ATOM 5268 C C . LEU A 1 650 ? 46.766 30.815 -14.979 1.00 88.00 650 LEU A C 1
ATOM 5270 O O . LEU A 1 650 ? 47.761 30.546 -14.307 1.00 88.00 650 LEU A O 1
ATOM 5274 N N . ASP A 1 651 ? 45.797 31.636 -14.565 1.00 85.94 651 ASP A N 1
ATOM 5275 C CA . ASP A 1 651 ? 45.831 32.386 -13.298 1.00 85.94 651 ASP A CA 1
ATOM 5276 C C . ASP A 1 651 ? 45.377 31.546 -12.099 1.00 85.94 651 ASP A C 1
ATOM 5278 O O . ASP A 1 651 ? 45.647 31.873 -10.947 1.00 85.94 651 ASP A O 1
ATOM 5282 N N . ASN A 1 652 ? 44.687 30.441 -12.370 1.00 88.12 652 ASN A N 1
ATOM 5283 C CA . ASN A 1 652 ? 44.214 29.511 -11.363 1.00 88.12 652 ASN A CA 1
ATOM 5284 C C . ASN A 1 652 ? 44.366 28.095 -11.933 1.00 88.12 652 ASN A C 1
ATOM 5286 O O . ASN A 1 652 ? 43.389 27.587 -12.481 1.00 88.12 652 ASN A O 1
ATOM 5290 N N . PRO A 1 653 ? 45.559 27.477 -11.887 1.00 90.69 653 PRO A N 1
ATOM 5291 C CA . PRO A 1 653 ? 45.773 26.122 -12.389 1.00 90.69 653 PRO A CA 1
ATOM 5292 C C . PRO A 1 653 ? 45.078 25.063 -11.520 1.00 90.69 653 PRO A C 1
ATOM 5294 O O . PRO A 1 653 ? 44.805 25.282 -10.340 1.00 90.69 653 PRO A O 1
ATOM 5297 N N . VAL A 1 654 ? 44.804 23.885 -12.087 1.00 91.62 654 VAL A N 1
ATOM 5298 C CA . VAL A 1 654 ? 44.364 22.715 -11.309 1.00 91.62 654 VAL A CA 1
ATOM 5299 C C . VAL A 1 654 ? 45.601 22.036 -10.729 1.00 91.62 654 VAL A C 1
ATOM 5301 O O . VAL A 1 654 ? 46.351 21.363 -11.441 1.00 91.62 654 VAL A O 1
ATOM 5304 N N . VAL A 1 655 ? 45.841 22.262 -9.441 1.00 91.12 655 VAL A N 1
ATOM 5305 C CA . VAL A 1 655 ? 47.006 21.735 -8.723 1.00 91.12 655 VAL A CA 1
ATOM 5306 C C . VAL A 1 655 ? 46.786 20.255 -8.406 1.00 91.12 655 VAL A C 1
ATOM 5308 O O . VAL A 1 655 ? 45.759 19.888 -7.846 1.00 91.12 655 VAL A O 1
ATOM 5311 N N . LEU A 1 656 ? 47.757 19.398 -8.740 1.00 87.62 656 LEU A N 1
ATOM 5312 C CA . LEU A 1 656 ? 47.733 17.973 -8.382 1.00 87.62 656 LEU A CA 1
ATOM 5313 C C . LEU A 1 656 ? 48.177 17.773 -6.924 1.00 87.62 656 LEU A C 1
ATOM 5315 O O . LEU A 1 656 ? 49.228 17.191 -6.649 1.00 87.62 656 LEU A O 1
ATOM 5319 N N . ASP A 1 657 ? 47.383 18.287 -5.989 1.00 87.31 657 ASP A N 1
ATOM 5320 C CA . ASP A 1 657 ? 47.571 18.055 -4.558 1.00 87.31 657 ASP A CA 1
ATOM 5321 C C . ASP A 1 657 ? 47.192 16.614 -4.156 1.00 87.31 657 ASP A C 1
ATOM 5323 O O . ASP A 1 657 ? 46.894 15.752 -4.986 1.00 87.31 657 ASP A O 1
ATOM 5327 N N . GLU A 1 658 ? 47.324 16.283 -2.874 1.00 82.94 658 GLU A N 1
ATOM 5328 C CA . GLU A 1 658 ? 46.989 14.947 -2.369 1.00 82.94 658 GLU A CA 1
ATOM 5329 C C . GLU A 1 658 ? 45.506 14.594 -2.546 1.00 82.94 658 GLU A C 1
ATOM 5331 O O . GLU A 1 658 ? 45.190 13.491 -2.998 1.00 82.94 658 GLU A O 1
ATOM 5336 N N . ASP A 1 659 ? 44.609 15.544 -2.289 1.00 81.75 659 ASP A N 1
ATOM 5337 C CA . ASP A 1 659 ? 43.164 15.339 -2.376 1.00 81.75 659 ASP A CA 1
ATOM 5338 C C . ASP A 1 659 ? 42.694 15.097 -3.810 1.00 81.75 659 ASP A C 1
ATOM 5340 O O . ASP A 1 659 ? 41.856 14.222 -4.049 1.00 81.75 659 ASP A O 1
ATOM 5344 N N . LEU A 1 660 ? 43.236 15.833 -4.782 1.00 84.38 660 LEU A N 1
ATOM 5345 C CA . LEU A 1 660 ? 42.924 15.628 -6.190 1.00 84.38 660 LEU A CA 1
ATOM 5346 C C . LEU A 1 660 ? 43.467 14.282 -6.672 1.00 84.38 660 LEU A C 1
ATOM 5348 O O . LEU A 1 660 ? 42.746 13.534 -7.329 1.00 84.38 660 LEU A O 1
ATOM 5352 N N . ARG A 1 661 ? 44.702 13.924 -6.295 1.00 87.81 661 ARG A N 1
ATOM 5353 C CA . ARG A 1 661 ? 45.305 12.630 -6.662 1.00 87.81 661 ARG A CA 1
ATOM 5354 C C . ARG A 1 661 ? 44.523 11.444 -6.104 1.00 87.81 661 ARG A C 1
ATOM 5356 O O . ARG A 1 661 ? 44.462 10.408 -6.758 1.00 87.81 661 ARG A O 1
ATOM 5363 N N . ASN A 1 662 ? 43.876 11.592 -4.948 1.00 81.06 662 ASN A N 1
ATOM 5364 C CA . ASN A 1 662 ? 43.024 10.551 -4.370 1.00 81.06 662 ASN A CA 1
ATOM 5365 C C . ASN A 1 662 ? 41.750 10.267 -5.181 1.00 81.06 662 ASN A C 1
ATOM 5367 O O . ASN A 1 662 ? 41.156 9.204 -5.001 1.00 81.06 662 ASN A O 1
ATOM 5371 N N . LYS A 1 663 ? 41.351 11.185 -6.067 1.00 81.12 663 LYS A N 1
ATOM 5372 C CA . LYS A 1 663 ? 40.165 11.068 -6.928 1.00 81.12 663 LYS A CA 1
ATOM 5373 C C . LYS A 1 663 ? 40.481 10.523 -8.325 1.00 81.12 663 LYS A C 1
ATOM 5375 O O . LYS A 1 663 ? 39.549 10.280 -9.082 1.00 81.12 663 LYS A O 1
ATOM 5380 N N . LEU A 1 664 ? 41.763 10.356 -8.658 1.00 83.25 664 LEU A N 1
ATOM 5381 C CA . LEU A 1 664 ? 42.209 9.872 -9.962 1.00 83.25 664 LEU A CA 1
ATOM 5382 C C . LEU A 1 664 ? 42.291 8.338 -9.983 1.00 83.25 664 LEU A C 1
ATOM 5384 O O . LEU A 1 664 ? 42.951 7.723 -9.137 1.00 83.25 664 LEU A O 1
ATOM 5388 N N . ASP A 1 665 ? 41.699 7.731 -11.006 1.00 85.44 665 ASP A N 1
ATOM 5389 C CA . ASP A 1 665 ? 41.755 6.303 -11.307 1.00 85.44 665 ASP A CA 1
ATOM 5390 C C . ASP A 1 665 ? 43.204 5.820 -11.419 1.00 85.44 665 ASP A C 1
ATOM 5392 O O . ASP A 1 665 ? 43.552 4.757 -10.901 1.00 85.44 665 ASP A O 1
ATOM 5396 N N . ALA A 1 666 ? 44.086 6.631 -12.020 1.00 81.56 666 ALA A N 1
ATOM 5397 C CA . ALA A 1 666 ? 45.509 6.320 -12.175 1.00 81.56 666 ALA A CA 1
ATOM 5398 C C . ALA A 1 666 ? 46.261 6.053 -10.851 1.00 81.56 666 ALA A C 1
ATOM 5400 O O . ALA A 1 666 ? 47.362 5.487 -10.872 1.00 81.56 666 ALA A O 1
ATOM 5401 N N . PHE A 1 667 ? 45.693 6.450 -9.706 1.00 82.06 667 PHE A N 1
ATOM 5402 C CA . PHE A 1 667 ? 46.273 6.271 -8.371 1.00 82.06 667 PHE A CA 1
ATOM 5403 C C . PHE A 1 667 ? 45.556 5.198 -7.529 1.00 82.06 667 PHE A C 1
ATOM 5405 O O . PHE A 1 667 ? 46.007 4.883 -6.417 1.00 82.06 667 PHE A O 1
ATOM 5412 N N . LEU A 1 668 ? 44.475 4.587 -8.030 1.00 76.19 668 LEU A N 1
ATOM 5413 C CA . LEU A 1 668 ? 43.802 3.465 -7.368 1.00 76.19 668 LEU A CA 1
ATOM 5414 C C . LEU A 1 668 ? 44.751 2.256 -7.256 1.00 76.19 668 LEU A C 1
ATOM 5416 O O . LEU A 1 668 ? 45.434 1.883 -8.206 1.00 76.19 668 LEU A O 1
ATOM 5420 N N . GLY A 1 669 ? 44.838 1.663 -6.061 1.00 65.12 669 GLY A N 1
ATOM 5421 C CA . GLY A 1 669 ? 45.667 0.475 -5.804 1.00 65.12 669 GLY A CA 1
ATOM 5422 C C . GLY A 1 669 ? 47.180 0.704 -5.648 1.00 65.12 669 GLY A C 1
ATOM 5423 O O . GLY A 1 669 ? 47.904 -0.261 -5.414 1.00 65.12 669 GLY A O 1
ATOM 5424 N N . ARG A 1 670 ? 47.689 1.945 -5.728 1.00 67.06 670 ARG A N 1
ATOM 5425 C CA . ARG A 1 670 ? 49.108 2.256 -5.448 1.00 67.06 670 ARG A CA 1
ATOM 5426 C C . ARG A 1 670 ? 49.311 2.632 -3.974 1.00 67.06 670 ARG A C 1
ATOM 5428 O O . ARG A 1 670 ? 48.726 3.608 -3.512 1.00 67.06 670 ARG A O 1
ATOM 5435 N N . GLY A 1 671 ? 50.123 1.843 -3.259 1.00 51.91 671 GLY A N 1
ATOM 5436 C CA . GLY A 1 671 ? 50.309 1.915 -1.799 1.00 51.91 671 GLY A CA 1
ATOM 5437 C C . GLY A 1 671 ? 51.157 3.081 -1.272 1.00 51.91 671 GLY A C 1
ATOM 5438 O O . GLY A 1 671 ? 50.959 3.484 -0.133 1.00 51.91 671 GLY A O 1
ATOM 5439 N N . ASP A 1 672 ? 52.042 3.662 -2.089 1.00 54.00 672 ASP A N 1
ATOM 5440 C CA . ASP A 1 672 ? 52.727 4.926 -1.786 1.00 54.00 672 ASP A CA 1
ATOM 5441 C C . ASP A 1 672 ? 52.385 5.961 -2.867 1.00 54.00 672 ASP A C 1
ATOM 5443 O O . ASP A 1 672 ? 52.790 5.841 -4.025 1.00 54.00 672 ASP A O 1
ATOM 5447 N N . ARG A 1 673 ? 51.581 6.961 -2.491 1.00 60.75 673 ARG A N 1
ATOM 5448 C CA . ARG A 1 673 ? 51.120 8.042 -3.378 1.00 60.75 673 ARG A CA 1
ATOM 5449 C C . ARG A 1 673 ? 51.997 9.291 -3.283 1.00 60.75 673 ARG A C 1
ATOM 5451 O O . ARG A 1 673 ? 51.729 10.268 -3.981 1.00 60.75 673 ARG A O 1
ATOM 5458 N N . SER A 1 674 ? 53.046 9.287 -2.459 1.00 56.84 674 SER A N 1
ATOM 5459 C CA . SER A 1 674 ? 53.960 10.428 -2.313 1.00 56.84 674 SER A CA 1
ATOM 5460 C C . SER A 1 674 ? 54.772 10.689 -3.593 1.00 56.84 674 SER A C 1
ATOM 5462 O O . SER A 1 674 ? 55.061 11.839 -3.927 1.00 56.84 674 SER A O 1
ATOM 5464 N N . THR A 1 675 ? 55.037 9.647 -4.388 1.00 68.06 675 THR A N 1
ATOM 5465 C CA . THR A 1 675 ? 55.717 9.728 -5.687 1.00 68.06 675 THR A CA 1
ATOM 5466 C C . THR A 1 675 ? 54.710 9.768 -6.847 1.00 68.06 675 THR A C 1
ATOM 5468 O O . THR A 1 675 ? 54.172 8.758 -7.295 1.00 68.06 675 THR A O 1
ATOM 5471 N N . TRP A 1 676 ? 54.435 10.968 -7.370 1.00 85.06 676 TRP A N 1
ATOM 5472 C CA . TRP A 1 676 ? 53.412 11.195 -8.410 1.00 85.06 676 TRP A CA 1
ATOM 5473 C C . TRP A 1 676 ? 53.947 11.812 -9.706 1.00 85.06 676 TRP A C 1
ATOM 5475 O O . TRP A 1 676 ? 53.225 11.877 -10.698 1.00 85.06 676 TRP A O 1
ATOM 5485 N N . SER A 1 677 ? 55.215 12.231 -9.733 1.00 82.19 677 SER A N 1
ATOM 5486 C CA . SER A 1 677 ? 55.844 12.870 -10.898 1.00 82.19 677 SER A CA 1
ATOM 5487 C C . SER A 1 677 ? 55.767 12.006 -12.161 1.00 82.19 677 SER A C 1
ATOM 5489 O O . SER A 1 677 ? 55.575 12.535 -13.256 1.00 82.19 677 SER A O 1
ATOM 5491 N N . TRP A 1 678 ? 55.800 10.677 -12.008 1.00 87.25 678 TRP A N 1
ATOM 5492 C CA . TRP A 1 678 ? 55.611 9.720 -13.099 1.00 87.25 678 TRP A CA 1
ATOM 5493 C C . TRP A 1 678 ? 54.312 9.957 -13.878 1.00 87.25 678 TRP A C 1
ATOM 5495 O O . TRP A 1 678 ? 54.273 9.613 -15.052 1.00 87.25 678 TRP A O 1
ATOM 5505 N N . PHE A 1 679 ? 53.262 10.516 -13.264 1.00 89.94 679 PHE A N 1
ATOM 5506 C CA . PHE A 1 679 ? 51.959 10.740 -13.895 1.00 89.94 679 PHE A CA 1
ATOM 5507 C C . PHE A 1 679 ? 51.987 11.880 -14.919 1.00 89.94 679 PHE A C 1
ATOM 5509 O O . PHE A 1 679 ? 51.327 11.799 -15.949 1.00 89.94 679 PHE A O 1
ATOM 5516 N N . VAL A 1 680 ? 52.810 12.901 -14.676 1.00 90.56 680 VAL A N 1
ATOM 5517 C CA . VAL A 1 680 ? 52.840 14.144 -15.461 1.00 90.56 680 VAL A CA 1
ATOM 5518 C C . VAL A 1 680 ? 54.099 14.306 -16.318 1.00 90.56 680 VAL A C 1
ATOM 5520 O O . VAL A 1 680 ? 54.184 15.237 -17.104 1.00 90.56 680 VAL A O 1
ATOM 5523 N N . GLN A 1 681 ? 55.092 13.423 -16.187 1.00 86.50 681 GLN A N 1
ATOM 5524 C CA . GLN A 1 681 ? 56.392 13.552 -16.864 1.00 86.50 681 GLN A CA 1
ATOM 5525 C C . GLN A 1 681 ? 56.378 13.259 -18.370 1.00 86.50 681 GLN A C 1
ATOM 5527 O O . GLN A 1 681 ? 57.298 13.668 -19.076 1.00 86.50 681 GLN A O 1
ATOM 5532 N N . VAL A 1 682 ? 55.375 12.538 -18.870 1.00 88.31 682 VAL A N 1
ATOM 5533 C CA . VAL A 1 682 ? 55.275 12.152 -20.285 1.00 88.31 682 VAL A CA 1
ATOM 5534 C C . VAL A 1 682 ? 53.838 12.244 -20.766 1.00 88.31 682 VAL A C 1
ATOM 5536 O O . VAL A 1 682 ? 52.912 11.994 -19.992 1.00 88.31 682 VAL A O 1
ATOM 5539 N N . THR A 1 683 ? 53.668 12.535 -22.055 1.00 92.94 683 THR A N 1
ATOM 5540 C CA . THR A 1 683 ? 52.367 12.467 -22.721 1.00 92.94 683 THR A CA 1
ATOM 5541 C C . THR A 1 683 ? 51.798 11.055 -22.619 1.00 92.94 683 THR A C 1
ATOM 5543 O O . THR A 1 683 ? 52.496 10.081 -22.916 1.00 92.94 683 THR A O 1
ATOM 5546 N N . ARG A 1 684 ? 50.546 10.931 -22.176 1.00 92.25 684 ARG A N 1
ATOM 5547 C CA . ARG A 1 684 ? 49.900 9.634 -21.943 1.00 92.25 684 ARG A CA 1
ATOM 5548 C C . ARG A 1 684 ? 48.396 9.687 -22.120 1.00 92.25 684 ARG A C 1
ATOM 5550 O O . ARG A 1 684 ? 47.792 10.747 -21.972 1.00 92.25 684 ARG A O 1
ATOM 5557 N N . LYS A 1 685 ? 47.823 8.507 -22.348 1.00 92.50 685 LYS A N 1
ATOM 5558 C CA . LYS A 1 685 ? 46.389 8.277 -22.215 1.00 92.50 685 LYS A CA 1
ATOM 5559 C C . LYS A 1 685 ? 46.008 8.259 -20.734 1.00 92.50 685 LYS A C 1
ATOM 5561 O O . LYS A 1 685 ? 46.743 7.685 -19.926 1.00 92.50 685 LYS A O 1
ATOM 5566 N N . ILE A 1 686 ? 44.884 8.873 -20.403 1.00 90.81 686 ILE A N 1
ATOM 5567 C CA . ILE A 1 686 ? 44.260 8.844 -19.075 1.00 90.81 686 ILE A CA 1
ATOM 5568 C C . ILE A 1 686 ? 42.799 8.403 -19.212 1.00 90.81 686 ILE A C 1
ATOM 5570 O O . ILE A 1 686 ? 42.272 8.376 -20.325 1.00 90.81 686 ILE A O 1
ATOM 5574 N N . SER A 1 687 ? 42.155 7.999 -18.114 1.00 82.50 687 SER A N 1
ATOM 5575 C CA . SER A 1 687 ? 40.731 7.650 -18.160 1.00 82.50 687 SER A CA 1
ATOM 5576 C C . SER A 1 687 ? 39.872 8.898 -18.404 1.00 82.50 687 SER A C 1
ATOM 5578 O O . SER A 1 687 ? 40.305 10.028 -18.160 1.00 82.50 687 SER A O 1
ATOM 5580 N N . ALA A 1 688 ? 38.635 8.700 -18.866 1.00 81.12 688 ALA A N 1
ATOM 5581 C CA . ALA A 1 688 ? 37.664 9.787 -18.986 1.00 81.12 688 ALA A CA 1
ATOM 5582 C C . ALA A 1 688 ? 37.441 10.492 -17.635 1.00 81.12 688 ALA A C 1
ATOM 5584 O O . ALA A 1 688 ? 37.419 11.719 -17.565 1.00 81.12 688 ALA A O 1
ATOM 5585 N N . ASN A 1 689 ? 37.355 9.714 -16.550 1.00 79.56 689 ASN A N 1
ATOM 5586 C CA . ASN A 1 689 ? 37.204 10.229 -15.191 1.00 79.56 689 ASN A CA 1
ATOM 5587 C C . ASN A 1 689 ? 38.426 11.057 -14.754 1.00 79.56 689 ASN A C 1
ATOM 5589 O O . ASN A 1 689 ? 38.259 12.181 -14.285 1.00 79.56 689 ASN A O 1
ATOM 5593 N N . ASP A 1 690 ? 39.650 10.570 -14.992 1.00 86.94 690 ASP A N 1
ATOM 5594 C CA . ASP A 1 690 ? 40.876 11.328 -14.709 1.00 86.94 690 ASP A CA 1
ATOM 5595 C C . ASP A 1 690 ? 40.888 12.666 -15.451 1.00 86.94 690 ASP A C 1
ATOM 5597 O O . ASP A 1 690 ? 41.242 13.697 -14.882 1.00 86.94 690 ASP A O 1
ATOM 5601 N N . PHE A 1 691 ? 40.480 12.666 -16.721 1.00 88.31 691 PHE A N 1
ATOM 5602 C CA . PHE A 1 691 ? 40.439 13.877 -17.528 1.00 88.31 691 PHE A CA 1
ATOM 5603 C C . PHE A 1 691 ? 39.425 14.893 -16.990 1.00 88.31 691 PHE A C 1
ATOM 5605 O O . PHE A 1 691 ? 39.759 16.071 -16.864 1.00 88.31 691 PHE A O 1
ATOM 5612 N N . ILE A 1 692 ? 38.223 14.448 -16.615 1.00 82.38 692 ILE A N 1
ATOM 5613 C CA . ILE A 1 692 ? 37.168 15.287 -16.023 1.00 82.38 692 ILE A CA 1
ATOM 5614 C C . ILE A 1 692 ? 37.655 15.926 -14.714 1.00 82.38 692 ILE A C 1
ATOM 5616 O O . ILE A 1 692 ? 37.613 17.151 -14.561 1.00 82.38 692 ILE A O 1
ATOM 5620 N N . VAL A 1 693 ? 38.222 15.114 -13.816 1.00 83.88 693 VAL A N 1
ATOM 5621 C CA . VAL A 1 693 ? 38.759 15.570 -12.524 1.00 83.88 693 VAL A CA 1
ATOM 5622 C C . VAL A 1 693 ? 39.895 16.583 -12.718 1.00 83.88 693 VAL A C 1
ATOM 5624 O O . VAL A 1 693 ? 39.956 17.596 -12.019 1.00 83.88 693 VAL A O 1
ATOM 5627 N N . LEU A 1 694 ? 40.777 16.361 -13.699 1.00 88.50 694 LEU A N 1
ATOM 5628 C CA . LEU A 1 694 ? 41.893 17.261 -14.019 1.00 88.50 694 LEU A CA 1
ATOM 5629 C C . LEU A 1 694 ? 41.464 18.558 -14.723 1.00 88.50 694 LEU A C 1
ATOM 5631 O O . LEU A 1 694 ? 42.240 19.515 -14.751 1.00 88.50 694 LEU A O 1
ATOM 5635 N N . THR A 1 695 ? 40.252 18.615 -15.281 1.00 85.38 695 THR A N 1
ATOM 5636 C CA . THR A 1 695 ? 39.754 19.742 -16.086 1.00 85.38 695 THR A CA 1
ATOM 5637 C C . THR A 1 695 ? 38.550 20.451 -15.465 1.00 85.38 695 THR A C 1
ATOM 5639 O O . THR A 1 695 ? 37.812 21.121 -16.176 1.00 85.38 695 THR A O 1
ATOM 5642 N N . ARG A 1 696 ? 38.386 20.395 -14.134 1.00 74.19 696 ARG A N 1
ATOM 5643 C CA . ARG A 1 696 ? 37.336 21.112 -13.368 1.00 74.19 696 ARG A CA 1
ATOM 5644 C C . ARG A 1 696 ? 35.904 20.789 -13.786 1.00 74.19 696 ARG A C 1
ATOM 5646 O O . ARG A 1 696 ? 35.041 21.658 -13.689 1.00 74.19 696 ARG A O 1
ATOM 5653 N N . ASP A 1 697 ? 35.654 19.574 -14.257 1.00 58.03 697 ASP A N 1
ATOM 5654 C CA . ASP A 1 697 ? 34.335 19.181 -14.746 1.00 58.03 697 ASP A CA 1
ATOM 5655 C C . ASP A 1 697 ? 33.798 20.087 -15.880 1.00 58.03 697 ASP A C 1
ATOM 5657 O O . ASP A 1 697 ? 32.589 20.190 -16.051 1.00 58.03 697 ASP A O 1
ATOM 5661 N N . PHE A 1 698 ? 34.661 20.758 -16.662 1.00 48.69 698 PHE A N 1
ATOM 5662 C CA . PHE A 1 698 ? 34.220 21.681 -17.726 1.00 48.69 698 PHE A CA 1
ATOM 5663 C C . PHE A 1 698 ? 33.419 20.998 -18.849 1.00 48.69 698 PHE A C 1
ATOM 5665 O O . PHE A 1 698 ? 32.648 21.669 -19.523 1.00 48.69 698 PHE A O 1
ATOM 5672 N N . TYR A 1 699 ? 33.568 19.681 -19.009 1.00 41.47 699 TYR A N 1
ATOM 5673 C CA . TYR A 1 699 ? 32.768 18.835 -19.905 1.00 41.47 699 TYR A CA 1
ATOM 5674 C C . TYR A 1 699 ? 31.541 18.224 -19.199 1.00 41.47 699 TYR A C 1
ATOM 5676 O O . TYR A 1 699 ? 31.146 17.098 -19.484 1.00 41.47 699 TYR A O 1
ATOM 5684 N N . LYS A 1 700 ? 31.000 18.927 -18.195 1.00 37.94 700 LYS A N 1
ATOM 5685 C CA . LYS A 1 700 ? 29.619 18.761 -17.742 1.00 37.94 700 LYS A CA 1
ATOM 5686 C C . LYS A 1 700 ? 28.789 19.893 -18.342 1.00 37.94 700 LYS A C 1
ATOM 5688 O O . LYS A 1 700 ? 28.690 20.952 -17.716 1.00 37.94 700 LYS A O 1
ATOM 5693 N N . VAL A 1 701 ? 28.141 19.671 -19.477 1.00 30.06 701 VAL A N 1
ATOM 5694 C CA . VAL A 1 701 ? 26.841 20.299 -19.770 1.00 30.06 701 VAL A CA 1
ATOM 5695 C C . VAL A 1 701 ? 25.773 19.271 -20.141 1.00 30.06 701 VAL A C 1
ATOM 5697 O O . VAL A 1 701 ? 26.088 18.076 -20.292 1.00 30.06 701 VAL A O 1
#